Protein AF-A0A6G1GKT7-F1 (afdb_monomer_lite)

pLDDT: mean 74.46, std 26.62, range [25.12, 98.88]

Secondary structure (DSSP, 8-state):
-HHHHHHHHHHHHHHHHHHHHHHHHHHHHHHTTS-B----GGGSPPP-TTTTSS-EEEE--TT-THHHHHHHHHHHTT--EE-PPPP---HHHHHHHS-SSS----HHHHHHHHHHHHHHHHHHHSS-SEEEEEETTEEEBTTIIIIIHHHHHHHHHHHHSS-PPPP------PPP----S----PPP-----------------PPPS----TTS-TTS-TTS-SEEEEE-SB----GGGGSTTSPPPEEEEE-TTSPPGGGS-HHHHHHHHHTTPPTTEEEEEE-SS-B--SEEEEEHHHHHHHHHHSSSPPTT--S-HHHHHHHHHHTS---EEEEES-SEEE---SS-HHHHHH-TTS----SSGGGHHHHHHHHHHHHHHHHHTS-------TTHHHHHHHHHHTTSS-----S---SS-TTS-------TT-SSBS--GGG----HHHHHHHHHHHHTT-----TTSS--S----

Radius of gyration: 27.42 Å; chains: 1; bounding box: 96×86×68 Å

Organism: NCBI:txid1176131

Foldseek 3Di:
DPPVVVVVVVVVVVVVVVVVVVVVVVVVQLVVLAAADPDDLVNFAFDALQLLFLHEEELDAPPPPLQVLLVLLSLLLVHDYHYDYDDDDDPVQLVVQAAPAQAQADSLQSSSLSSVLRRLVVVLVDPTFKYKYAYSQKWFFLCSGRGVSRVLLVFLCVLQVDDDDPDPPPPPDDDDDDDDPDDDDDDDDDDDDDDDDDDDDDDDDDDDPDPPPVPARSSGDQVRAFKEAQEFPDQADALCCSDDDHHWRKYKYAAPQWDFLVQFDPVLSVRCVRSVHDTRMKMKTQGAQGADCNMMMGGNVNSVVCCVVNVHADHSYDHHNRRVVRCCSHPVVGRYMYMGPHRMFGWPPDDDPSDVVSPPPPPCPPPVPPPPVVVVVVVVVVVVVVVVVPDDDDDDPPVPVVVVVVVVVVVPPPDDDDPDPPPPPPPPDPPFRDGGRRNQISRGPLQDDPDPVSSVVSSVCSVVVHRDDNCPPPDDDDDDD

Structure (mmCIF, N/CA/C/O backbone):
data_AF-A0A6G1GKT7-F1
#
_entry.id   AF-A0A6G1GKT7-F1
#
loop_
_atom_site.group_PDB
_atom_site.id
_atom_site.type_symbol
_atom_site.label_atom_id
_atom_site.label_alt_id
_atom_site.label_comp_id
_atom_site.label_asym_id
_atom_site.label_entity_id
_atom_site.label_seq_id
_atom_site.pdbx_PDB_ins_code
_atom_site.Cartn_x
_atom_site.Cartn_y
_atom_site.Cartn_z
_atom_site.occupancy
_atom_site.B_iso_or_equiv
_atom_site.auth_seq_id
_atom_site.auth_comp_id
_atom_site.auth_asym_id
_atom_site.auth_atom_id
_atom_site.pdbx_PDB_model_num
ATOM 1 N N . MET A 1 1 ? 71.094 -8.579 9.656 1.00 54.97 1 MET A N 1
ATOM 2 C CA . MET A 1 1 ? 69.883 -7.964 9.056 1.00 54.97 1 MET A CA 1
ATOM 3 C C . MET A 1 1 ? 68.829 -8.960 8.533 1.00 54.97 1 MET A C 1
ATOM 5 O O . MET A 1 1 ? 67.668 -8.586 8.478 1.00 54.97 1 MET A O 1
ATOM 9 N N . GLY A 1 2 ? 69.150 -10.223 8.199 1.00 62.28 2 GLY A N 1
ATOM 10 C CA . GLY A 1 2 ? 68.200 -11.122 7.505 1.00 62.28 2 GLY A CA 1
ATOM 11 C C . GLY A 1 2 ? 67.125 -11.842 8.343 1.00 62.28 2 GLY A C 1
ATOM 12 O O . GLY A 1 2 ? 66.080 -12.199 7.807 1.00 62.28 2 GLY A O 1
ATOM 13 N N . GLN A 1 3 ? 67.332 -12.063 9.646 1.00 63.59 3 GLN A N 1
ATOM 14 C CA . GLN A 1 3 ? 66.426 -12.914 10.440 1.00 63.59 3 GLN A CA 1
ATOM 15 C C . GLN A 1 3 ? 65.218 -12.152 11.013 1.00 63.59 3 GLN A C 1
ATOM 17 O O . GLN A 1 3 ? 64.102 -12.669 11.011 1.00 63.59 3 GLN A O 1
ATOM 22 N N . HIS A 1 4 ? 65.414 -10.896 11.429 1.00 68.06 4 HIS A N 1
ATOM 23 C CA . HIS A 1 4 ? 64.324 -10.022 11.881 1.00 68.06 4 HIS A CA 1
ATOM 24 C C . HIS A 1 4 ? 63.380 -9.640 10.734 1.00 68.06 4 HIS A C 1
ATOM 26 O O . HIS A 1 4 ? 62.168 -9.619 10.922 1.00 68.06 4 HIS A O 1
ATOM 32 N N . HIS A 1 5 ? 63.917 -9.433 9.527 1.00 72.56 5 HIS A N 1
ATOM 33 C CA . HIS A 1 5 ? 63.117 -9.080 8.354 1.00 72.56 5 HIS A CA 1
ATOM 34 C C . HIS A 1 5 ? 62.225 -10.245 7.884 1.00 72.56 5 HIS A C 1
ATOM 36 O O . HIS A 1 5 ? 61.048 -10.051 7.594 1.00 72.56 5 HIS A O 1
ATOM 42 N N . ARG A 1 6 ? 62.740 -11.486 7.918 1.00 73.69 6 ARG A N 1
ATOM 43 C CA . ARG A 1 6 ? 61.952 -12.698 7.618 1.00 73.69 6 ARG A CA 1
ATOM 44 C C . ARG A 1 6 ? 60.833 -12.952 8.633 1.00 73.69 6 ARG A C 1
ATOM 46 O O . ARG A 1 6 ? 59.744 -13.356 8.241 1.00 73.69 6 ARG A O 1
ATOM 53 N N . ARG A 1 7 ? 61.078 -12.693 9.923 1.00 75.75 7 ARG A N 1
ATOM 54 C CA . ARG A 1 7 ? 60.050 -12.795 10.975 1.00 75.75 7 ARG A CA 1
ATOM 55 C C . ARG A 1 7 ? 58.953 -11.740 10.812 1.00 75.75 7 ARG A C 1
ATOM 57 O O . ARG A 1 7 ? 57.783 -12.082 10.938 1.00 75.75 7 ARG A O 1
ATOM 64 N N . GLY A 1 8 ? 59.320 -10.502 10.475 1.00 79.50 8 GLY A N 1
ATOM 65 C CA . GLY A 1 8 ? 58.354 -9.439 10.178 1.00 79.50 8 GLY A CA 1
ATOM 66 C C . GLY A 1 8 ? 57.463 -9.766 8.975 1.00 79.50 8 GLY A C 1
ATOM 67 O O . GLY A 1 8 ? 56.248 -9.622 9.061 1.00 79.50 8 GLY A O 1
ATOM 68 N N . LEU A 1 9 ? 58.047 -10.291 7.892 1.00 82.00 9 LEU A N 1
ATOM 69 C CA . LEU A 1 9 ? 57.300 -10.678 6.691 1.00 82.00 9 LEU A CA 1
ATOM 70 C C . LEU A 1 9 ? 56.317 -11.833 6.952 1.00 82.00 9 LEU A C 1
ATOM 72 O O . LEU A 1 9 ? 55.184 -11.784 6.487 1.00 82.00 9 LEU A O 1
ATOM 76 N N . LEU A 1 10 ? 56.718 -12.851 7.721 1.00 84.00 10 LEU A N 1
ATOM 77 C CA . LEU A 1 10 ? 55.838 -13.975 8.069 1.00 84.00 10 LEU A CA 1
ATOM 78 C C . LEU A 1 10 ? 54.653 -13.543 8.943 1.00 84.00 10 LEU A C 1
ATOM 80 O O . LEU A 1 10 ? 53.533 -13.987 8.705 1.00 84.00 10 LEU A O 1
ATOM 84 N N . LEU A 1 11 ? 54.881 -12.656 9.917 1.00 85.06 11 LEU A N 1
ATOM 85 C CA . LEU A 1 11 ? 53.806 -12.101 10.745 1.00 85.06 11 LEU A CA 1
ATOM 86 C C . LEU A 1 11 ? 52.839 -11.247 9.919 1.00 85.06 11 LEU A C 1
ATOM 88 O O . LEU A 1 11 ? 51.629 -11.360 10.092 1.00 85.06 11 LEU A O 1
ATOM 92 N N . PHE A 1 12 ? 53.358 -10.447 8.983 1.00 88.62 12 PHE A N 1
ATOM 93 C CA . PHE A 1 12 ? 52.531 -9.657 8.073 1.00 88.62 12 PHE A CA 1
ATOM 94 C C . PHE A 1 12 ? 51.674 -10.542 7.157 1.00 88.62 12 PHE A C 1
ATOM 96 O O . PHE A 1 12 ? 50.475 -10.312 7.036 1.00 88.62 12 PHE A O 1
ATOM 103 N N . LEU A 1 13 ? 52.255 -11.587 6.557 1.00 89.94 13 LEU A N 1
ATOM 104 C CA . LEU A 1 13 ? 51.516 -12.527 5.708 1.00 89.94 13 LEU A CA 1
ATOM 105 C C . LEU A 1 13 ? 50.453 -13.303 6.494 1.00 89.94 13 LEU A C 1
ATOM 107 O O . LEU A 1 13 ? 49.353 -13.500 5.988 1.00 89.94 13 LEU A O 1
ATOM 111 N N . PHE A 1 14 ? 50.746 -13.704 7.735 1.00 90.50 14 PHE A N 1
ATOM 112 C CA . PHE A 1 14 ? 49.771 -14.371 8.599 1.00 90.50 14 PHE A CA 1
ATOM 113 C C . PHE A 1 14 ? 48.616 -13.439 8.987 1.00 90.50 14 PHE A C 1
ATOM 115 O O . PHE A 1 14 ? 47.456 -13.847 8.927 1.00 90.50 14 PHE A O 1
ATOM 122 N N . ALA A 1 15 ? 48.911 -12.182 9.331 1.00 87.31 15 ALA A N 1
ATOM 123 C CA . ALA A 1 15 ? 47.889 -11.176 9.608 1.00 87.31 15 ALA A CA 1
ATOM 124 C C . ALA A 1 15 ? 47.034 -10.894 8.363 1.00 87.31 15 ALA A C 1
ATOM 126 O O . ALA A 1 15 ? 45.812 -10.932 8.448 1.00 87.31 15 ALA A O 1
ATOM 127 N N . ALA A 1 16 ? 47.651 -10.710 7.192 1.00 88.75 16 ALA A N 1
ATOM 128 C CA . ALA A 1 16 ? 46.940 -10.496 5.933 1.00 88.75 16 ALA A CA 1
ATOM 129 C C . ALA A 1 16 ? 46.053 -11.694 5.552 1.00 88.75 16 ALA A C 1
ATOM 131 O O . ALA A 1 16 ? 44.901 -11.501 5.172 1.00 88.75 16 ALA A O 1
ATOM 132 N N . ALA A 1 17 ? 46.549 -12.927 5.709 1.00 89.19 17 ALA A N 1
ATOM 133 C CA . ALA A 1 17 ? 45.775 -14.144 5.468 1.00 89.19 17 ALA A CA 1
ATOM 134 C C . ALA A 1 17 ? 44.623 -14.310 6.471 1.00 89.19 17 ALA A C 1
ATOM 136 O O . ALA A 1 17 ? 43.531 -14.709 6.078 1.00 89.19 17 ALA A O 1
ATOM 137 N N . SER A 1 18 ? 44.837 -13.959 7.742 1.00 85.25 18 SER A N 1
ATOM 138 C CA . SER A 1 18 ? 43.800 -14.002 8.782 1.00 85.25 18 SER A CA 1
ATOM 139 C C . SER A 1 18 ? 42.713 -12.959 8.535 1.00 85.25 18 SER A C 1
ATOM 141 O O . SER A 1 18 ? 41.533 -13.283 8.625 1.00 85.25 18 SER A O 1
ATOM 143 N N . THR A 1 19 ? 43.084 -11.736 8.148 1.00 84.75 19 THR A N 1
ATOM 144 C CA . THR A 1 19 ? 42.132 -10.688 7.759 1.00 84.75 19 THR A CA 1
ATOM 145 C C . THR A 1 19 ? 41.383 -11.073 6.489 1.00 84.75 19 THR A C 1
ATOM 147 O O . THR A 1 19 ? 40.168 -10.925 6.440 1.00 84.75 19 THR A O 1
ATOM 150 N N . PHE A 1 20 ? 42.064 -11.623 5.478 1.00 83.75 20 PHE A N 1
ATOM 151 C CA . PHE A 1 20 ? 41.419 -12.107 4.256 1.00 83.75 20 PHE A CA 1
ATOM 152 C C . PHE A 1 20 ? 40.436 -13.242 4.554 1.00 83.75 20 PHE A C 1
ATOM 154 O O . PHE A 1 20 ? 39.304 -13.202 4.085 1.00 83.75 20 PHE A O 1
ATOM 161 N N . LEU A 1 21 ? 40.826 -14.215 5.382 1.00 77.62 21 LEU A N 1
ATOM 162 C CA . LEU A 1 21 ? 39.958 -15.311 5.801 1.00 77.62 21 LEU A CA 1
ATOM 163 C C . LEU A 1 21 ? 38.773 -14.802 6.632 1.00 77.62 21 LEU A C 1
ATOM 165 O O . LEU A 1 21 ? 37.652 -15.238 6.403 1.00 77.62 21 LEU A O 1
ATOM 169 N N . TRP A 1 22 ? 38.986 -13.850 7.543 1.00 76.62 22 TRP A N 1
ATOM 170 C CA . TRP A 1 22 ? 37.916 -13.230 8.327 1.00 76.62 22 TRP A CA 1
ATOM 171 C C . TRP A 1 22 ? 36.936 -12.457 7.439 1.00 76.62 22 TRP A C 1
ATOM 173 O O . TRP A 1 22 ? 35.735 -12.689 7.528 1.00 76.62 22 TRP A O 1
ATOM 183 N N . VAL A 1 23 ? 37.425 -11.624 6.512 1.00 71.94 23 VAL A N 1
ATOM 184 C CA . VAL A 1 23 ? 36.590 -10.911 5.527 1.00 71.94 23 VAL A CA 1
ATOM 185 C C . VAL A 1 23 ? 35.846 -11.895 4.626 1.00 71.94 23 VAL A C 1
ATOM 187 O O . VAL A 1 23 ? 34.663 -11.704 4.359 1.00 71.94 23 VAL A O 1
ATOM 190 N N . HIS A 1 24 ? 36.501 -12.964 4.172 1.00 68.81 24 HIS A N 1
ATOM 191 C CA . HIS A 1 24 ? 35.891 -13.951 3.288 1.00 68.81 24 HIS A CA 1
ATOM 192 C C . HIS A 1 24 ? 34.816 -14.776 4.010 1.00 68.81 24 HIS A C 1
ATOM 194 O O . HIS A 1 24 ? 33.714 -14.912 3.488 1.00 68.81 24 HIS A O 1
ATOM 200 N N . LEU A 1 25 ? 35.076 -15.242 5.237 1.00 64.50 25 LEU A N 1
ATOM 201 C CA . LEU A 1 25 ? 34.099 -15.956 6.068 1.00 64.50 25 LEU A CA 1
ATOM 202 C C . LEU A 1 25 ? 32.948 -15.047 6.529 1.00 64.50 25 LEU A C 1
ATOM 204 O O . LEU A 1 25 ? 31.803 -15.495 6.596 1.00 64.50 25 LEU A O 1
ATOM 208 N N . HIS A 1 26 ? 33.217 -13.771 6.816 1.00 60.78 26 HIS A N 1
ATOM 209 C CA . HIS A 1 26 ? 32.181 -12.795 7.159 1.00 60.78 26 HIS A CA 1
ATOM 210 C C . HIS A 1 26 ? 31.294 -12.473 5.944 1.00 60.78 26 HIS A C 1
ATOM 212 O O . HIS A 1 26 ? 30.072 -12.508 6.055 1.00 60.78 26 HIS A O 1
ATOM 218 N N . ASN A 1 27 ? 31.884 -12.269 4.760 1.00 56.03 27 ASN A N 1
ATOM 219 C CA . ASN A 1 27 ? 31.138 -12.045 3.517 1.00 56.03 27 ASN A CA 1
ATOM 220 C C . ASN A 1 27 ? 30.371 -13.287 3.033 1.00 56.03 27 ASN A C 1
ATOM 222 O O . ASN A 1 27 ? 29.295 -13.135 2.456 1.00 56.03 27 ASN A O 1
ATOM 226 N N . HIS A 1 28 ? 30.877 -14.503 3.270 1.00 54.28 28 HIS A N 1
ATOM 227 C CA . HIS A 1 28 ? 30.141 -15.737 2.970 1.00 54.28 28 HIS A CA 1
ATOM 228 C C . HIS A 1 28 ? 28.927 -15.921 3.889 1.00 54.28 28 HIS A C 1
ATOM 230 O O . HIS A 1 28 ? 27.833 -16.164 3.388 1.00 54.28 28 HIS A O 1
ATOM 236 N N . ASN A 1 29 ? 29.069 -15.676 5.198 1.00 53.41 29 ASN A N 1
ATOM 237 C CA . ASN A 1 29 ? 27.934 -15.710 6.129 1.00 53.41 29 ASN A CA 1
ATOM 238 C C . ASN A 1 29 ? 26.830 -14.694 5.777 1.00 53.41 29 ASN A C 1
ATOM 240 O O . ASN A 1 29 ? 25.666 -14.939 6.076 1.00 53.41 29 ASN A O 1
ATOM 244 N N . LEU A 1 30 ? 27.159 -13.564 5.139 1.00 51.59 30 LEU A N 1
ATOM 245 C CA . LEU A 1 30 ? 26.160 -12.568 4.724 1.00 51.59 30 LEU A CA 1
ATOM 246 C C . LEU A 1 30 ? 25.305 -13.029 3.532 1.00 51.59 30 LEU A C 1
ATOM 248 O O . LEU A 1 30 ? 24.129 -12.677 3.464 1.00 51.59 30 LEU A O 1
ATOM 252 N N . ARG A 1 31 ? 25.865 -13.819 2.603 1.00 52.47 31 ARG A N 1
ATOM 253 C CA . ARG A 1 31 ? 25.128 -14.314 1.425 1.00 52.47 31 ARG A CA 1
ATOM 254 C C . ARG A 1 31 ? 24.181 -15.468 1.750 1.00 52.47 31 ARG A C 1
ATOM 256 O O . ARG A 1 31 ? 23.145 -15.570 1.106 1.00 52.47 31 ARG A O 1
ATOM 263 N N . ASP A 1 32 ? 24.493 -16.272 2.763 1.00 59.47 32 ASP A N 1
ATOM 264 C CA . ASP A 1 32 ? 23.669 -17.429 3.146 1.00 59.47 32 ASP A CA 1
ATOM 265 C C . ASP A 1 32 ? 22.430 -17.049 3.983 1.00 59.47 32 ASP A C 1
ATOM 267 O O . ASP A 1 32 ? 21.524 -17.859 4.169 1.00 59.47 32 ASP A O 1
ATOM 271 N N . VAL A 1 33 ? 22.375 -15.813 4.491 1.00 71.06 33 VAL A N 1
ATOM 272 C CA . VAL A 1 33 ? 21.307 -15.328 5.383 1.00 71.06 33 VAL A CA 1
ATOM 273 C C . VAL A 1 33 ? 20.124 -14.721 4.618 1.00 71.06 33 VAL A C 1
ATOM 275 O O . VAL A 1 33 ? 18.996 -14.759 5.109 1.00 71.06 33 VAL A O 1
ATOM 278 N N . ILE A 1 34 ? 20.364 -14.173 3.423 1.00 78.06 34 ILE A N 1
ATOM 279 C CA . ILE A 1 34 ? 19.330 -13.526 2.609 1.00 78.06 34 ILE A CA 1
ATOM 280 C C . ILE A 1 34 ? 18.797 -14.520 1.583 1.00 78.06 34 ILE A C 1
ATOM 282 O O . ILE A 1 34 ? 19.534 -15.009 0.729 1.00 78.06 34 ILE A O 1
ATOM 286 N N . HIS A 1 35 ? 17.495 -14.786 1.628 1.00 82.88 35 HIS A N 1
ATOM 287 C CA . HIS A 1 35 ? 16.862 -15.689 0.676 1.00 82.88 35 HIS A CA 1
ATOM 288 C C . HIS A 1 35 ? 16.552 -14.975 -0.648 1.00 82.88 35 HIS A C 1
ATOM 290 O O . HIS A 1 35 ? 15.528 -14.302 -0.784 1.00 82.88 35 HIS A O 1
ATOM 296 N N . PHE A 1 36 ? 17.425 -15.147 -1.641 1.00 83.62 36 PHE A N 1
ATOM 297 C CA . PHE A 1 36 ? 17.198 -14.666 -3.003 1.00 83.62 36 PHE A CA 1
ATOM 298 C C . PHE A 1 36 ? 16.329 -15.645 -3.792 1.00 83.62 36 PHE A C 1
ATOM 300 O O . PHE A 1 36 ? 16.693 -16.802 -4.001 1.00 83.62 36 PHE A O 1
ATOM 307 N N . VAL A 1 37 ? 15.189 -15.163 -4.276 1.00 84.25 37 VAL A N 1
ATOM 308 C CA . VAL A 1 37 ? 14.362 -15.898 -5.228 1.00 84.25 37 VAL A CA 1
ATOM 309 C C . VAL A 1 37 ? 14.938 -15.664 -6.619 1.00 84.25 37 VAL A C 1
ATOM 311 O O . VAL A 1 37 ? 15.094 -14.522 -7.050 1.00 84.25 37 VAL A O 1
ATOM 314 N N . LYS A 1 38 ? 15.250 -16.747 -7.336 1.00 81.25 38 LYS A N 1
ATOM 315 C CA . LYS A 1 38 ? 15.605 -16.668 -8.754 1.00 81.25 38 LYS A CA 1
ATOM 316 C C . LYS A 1 38 ? 14.332 -16.390 -9.551 1.00 81.25 38 LYS A C 1
ATOM 318 O O . LYS A 1 38 ? 13.615 -17.320 -9.906 1.00 81.25 38 LYS A O 1
ATOM 323 N N . LEU A 1 39 ? 14.047 -15.112 -9.751 1.00 82.00 39 LEU A N 1
ATOM 324 C CA . LEU A 1 39 ? 12.860 -14.619 -10.431 1.00 82.00 39 LEU A CA 1
ATOM 325 C C . LEU A 1 39 ? 13.241 -13.399 -11.262 1.00 82.00 39 LEU A C 1
ATOM 327 O O . LEU A 1 39 ? 13.957 -12.530 -10.767 1.00 82.00 39 LEU A O 1
ATOM 331 N N . SER A 1 40 ? 12.756 -13.344 -12.494 1.00 79.38 40 SER A N 1
ATOM 332 C CA . SER A 1 40 ? 12.940 -12.222 -13.407 1.00 79.38 40 SER A CA 1
ATOM 333 C C . SER A 1 40 ? 11.582 -11.666 -13.859 1.00 79.38 40 SER A C 1
ATOM 335 O O . SER A 1 40 ? 10.592 -12.403 -13.842 1.00 79.38 40 SER A O 1
ATOM 337 N N . PRO A 1 41 ? 11.477 -10.386 -14.265 1.00 79.44 41 PRO A N 1
ATOM 338 C CA . PRO A 1 41 ? 10.234 -9.832 -14.806 1.00 79.44 41 PRO A CA 1
ATOM 339 C C . PRO A 1 41 ? 9.683 -10.599 -16.015 1.00 79.44 41 PRO A C 1
ATOM 341 O O . PRO A 1 41 ? 8.474 -10.612 -16.219 1.00 79.44 41 PRO A O 1
ATOM 344 N N . GLU A 1 42 ? 10.536 -11.265 -16.797 1.00 83.00 42 GLU A N 1
ATOM 345 C CA . GLU A 1 42 ? 10.107 -12.088 -17.934 1.00 83.00 42 GLU A CA 1
ATOM 346 C C . GLU A 1 42 ? 9.473 -13.423 -17.500 1.00 83.00 42 GLU A C 1
ATOM 348 O O . GLU A 1 42 ? 8.779 -14.060 -18.290 1.00 83.00 42 GLU A O 1
ATOM 353 N N . ASP A 1 43 ? 9.674 -13.837 -16.243 1.00 82.50 43 ASP A N 1
ATOM 354 C CA . ASP A 1 43 ? 9.152 -15.093 -15.689 1.00 82.50 43 ASP A CA 1
ATOM 355 C C . ASP A 1 43 ? 7.719 -14.957 -15.139 1.00 82.50 43 ASP A C 1
ATOM 357 O O . ASP A 1 43 ? 7.147 -15.928 -14.630 1.00 82.50 43 ASP A O 1
ATOM 361 N N . VAL A 1 44 ? 7.132 -13.756 -15.180 1.00 88.06 44 VAL A N 1
ATOM 362 C CA . VAL A 1 44 ? 5.824 -13.466 -14.585 1.00 88.06 44 VAL A CA 1
ATOM 363 C C . VAL A 1 44 ? 4.826 -12.931 -15.609 1.00 88.06 44 VAL A C 1
ATOM 365 O O . VAL A 1 44 ? 5.155 -12.150 -16.494 1.00 88.06 44 VAL A O 1
ATOM 368 N N . ALA A 1 45 ? 3.567 -13.354 -15.477 1.00 90.56 45 ALA A N 1
ATOM 369 C CA . ALA A 1 45 ? 2.476 -12.869 -16.315 1.00 90.56 45 ALA A CA 1
ATOM 370 C C . ALA A 1 45 ? 1.814 -11.622 -15.695 1.00 90.56 45 ALA A C 1
ATOM 372 O O . ALA A 1 45 ? 1.664 -11.575 -14.467 1.00 90.56 45 ALA A O 1
ATOM 373 N N . PRO A 1 46 ? 1.344 -10.659 -16.514 1.00 93.94 46 PRO A N 1
ATOM 374 C CA . PRO A 1 46 ? 0.592 -9.508 -16.026 1.00 93.94 46 PRO A CA 1
ATOM 375 C C . PRO A 1 46 ? -0.651 -9.904 -15.221 1.00 93.94 46 PRO A C 1
ATOM 377 O O . PRO A 1 46 ? -1.335 -10.882 -15.531 1.00 93.94 46 PRO A O 1
ATOM 380 N N . VAL A 1 47 ? -0.979 -9.111 -14.202 1.00 95.94 47 VAL A N 1
ATOM 381 C CA . VAL A 1 47 ? -2.150 -9.326 -13.340 1.00 95.94 47 VAL A CA 1
ATOM 382 C C . VAL A 1 47 ? -3.390 -8.570 -13.849 1.00 95.94 47 VAL A C 1
ATOM 384 O O . VAL A 1 47 ? -3.299 -7.640 -14.653 1.00 95.94 47 VAL A O 1
ATOM 387 N N . ASN A 1 48 ? -4.580 -8.978 -13.399 1.00 96.75 48 ASN A N 1
ATOM 388 C CA . ASN A 1 48 ? -5.860 -8.329 -13.713 1.00 96.75 48 ASN A CA 1
ATOM 389 C C . ASN A 1 48 ? -5.957 -6.876 -13.174 1.00 96.75 48 ASN A C 1
ATOM 391 O O . ASN A 1 48 ? -5.040 -6.373 -12.523 1.00 96.75 48 ASN A O 1
ATOM 395 N N . SER A 1 49 ? -7.072 -6.194 -13.456 1.00 98.06 49 SER A N 1
ATOM 396 C CA . SER A 1 49 ? -7.343 -4.802 -13.041 1.00 98.06 49 SER A CA 1
ATOM 397 C C . SER A 1 49 ? -7.487 -4.611 -11.526 1.00 98.06 49 SER A C 1
ATOM 399 O O . SER A 1 49 ? -7.439 -3.483 -11.043 1.00 98.06 49 SER A O 1
ATOM 401 N N . THR A 1 50 ? -7.637 -5.698 -10.764 1.00 98.38 50 THR A N 1
ATOM 402 C CA . THR A 1 50 ? -7.751 -5.693 -9.297 1.00 98.38 50 THR A CA 1
ATOM 403 C C . THR A 1 50 ? -6.484 -6.190 -8.600 1.00 98.38 50 THR A C 1
ATOM 405 O O . THR A 1 50 ? -6.514 -6.509 -7.411 1.00 98.38 50 THR A O 1
ATOM 408 N N . LEU A 1 51 ? -5.362 -6.292 -9.326 1.00 98.38 51 LEU A N 1
ATOM 409 C CA . LEU A 1 51 ? -4.056 -6.707 -8.795 1.00 98.38 51 LEU A CA 1
ATOM 410 C C . LEU A 1 51 ? -4.086 -8.070 -8.075 1.00 98.38 51 LEU A C 1
ATOM 412 O O . LEU A 1 51 ? -3.333 -8.320 -7.136 1.00 98.38 51 LEU A O 1
ATOM 416 N N . GLY A 1 52 ? -4.982 -8.960 -8.504 1.00 97.31 52 GLY A N 1
ATOM 417 C CA . GLY A 1 52 ? -5.161 -10.296 -7.938 1.00 97.31 52 GLY A CA 1
ATOM 418 C C . GLY A 1 52 ? -5.966 -10.335 -6.635 1.00 97.31 52 GLY A C 1
ATOM 419 O O . GLY A 1 52 ? -6.110 -11.404 -6.036 1.00 97.31 52 GLY A O 1
ATOM 420 N N . PHE A 1 53 ? -6.506 -9.198 -6.189 1.00 98.56 53 PHE A N 1
ATOM 421 C CA . PHE A 1 53 ? -7.506 -9.133 -5.125 1.00 98.56 53 PHE A CA 1
ATOM 422 C C . PHE A 1 53 ? -8.920 -9.301 -5.690 1.00 98.56 53 PHE A C 1
ATOM 424 O O . PHE A 1 53 ? -9.144 -9.159 -6.892 1.00 98.56 53 PHE A O 1
ATOM 431 N N . GLY A 1 54 ? -9.895 -9.580 -4.823 1.00 98.06 54 GLY A N 1
ATOM 432 C CA . GLY A 1 54 ? -11.303 -9.567 -5.222 1.00 98.06 54 GLY A CA 1
ATOM 433 C C . GLY A 1 54 ? -11.785 -8.179 -5.662 1.00 98.06 54 GLY A C 1
ATOM 434 O O . GLY A 1 54 ? -12.636 -8.084 -6.537 1.00 98.06 54 GLY A O 1
ATOM 435 N N . GLY A 1 55 ? -11.227 -7.109 -5.088 1.00 98.56 55 GLY A N 1
ATOM 436 C CA . GLY A 1 55 ? -11.500 -5.724 -5.476 1.00 98.56 55 GLY A CA 1
ATOM 437 C C . GLY A 1 55 ? -10.555 -4.734 -4.793 1.00 98.56 55 GLY A C 1
ATOM 438 O O . GLY A 1 55 ? -9.908 -5.079 -3.799 1.00 98.56 55 GLY A O 1
ATOM 439 N N . ILE A 1 56 ? -10.480 -3.513 -5.323 1.00 98.88 56 ILE A N 1
ATOM 440 C CA . ILE A 1 56 ? -9.709 -2.400 -4.752 1.00 98.88 56 ILE A CA 1
ATOM 441 C C . ILE A 1 56 ? -10.695 -1.346 -4.242 1.00 98.88 56 ILE A C 1
ATOM 443 O O . ILE A 1 56 ? -11.572 -0.917 -4.989 1.00 98.88 56 ILE A O 1
ATOM 447 N N . PHE A 1 57 ? -10.556 -0.930 -2.984 1.00 98.81 57 PHE A N 1
ATOM 448 C CA . PHE A 1 57 ? -11.435 0.032 -2.320 1.00 98.81 57 PHE A CA 1
ATOM 449 C C . PHE A 1 57 ? -10.617 1.216 -1.804 1.00 98.81 57 PHE A C 1
ATOM 451 O O . PHE A 1 57 ? -9.755 1.052 -0.941 1.00 98.81 57 PHE A O 1
ATOM 458 N N . ALA A 1 58 ? -10.894 2.414 -2.310 1.00 98.56 58 ALA A N 1
ATOM 459 C CA . ALA A 1 58 ? -10.221 3.626 -1.869 1.00 98.56 58 ALA A CA 1
ATOM 460 C C . ALA A 1 58 ? -10.957 4.304 -0.708 1.00 98.56 58 ALA A C 1
ATOM 462 O O . ALA A 1 58 ? -12.178 4.478 -0.732 1.00 98.56 58 ALA A O 1
ATOM 463 N N . VAL A 1 59 ? -10.197 4.751 0.285 1.00 98.12 59 VAL A N 1
ATOM 464 C CA . VAL A 1 59 ? -10.670 5.621 1.359 1.00 98.12 59 VAL A CA 1
ATOM 465 C C . VAL A 1 59 ? -10.548 7.060 0.884 1.00 98.12 59 VAL A C 1
ATOM 467 O O . VAL A 1 59 ? -9.460 7.620 0.821 1.00 98.12 59 VAL A O 1
ATOM 470 N N . SER A 1 60 ? -11.681 7.657 0.524 1.00 95.62 60 SER A N 1
ATOM 471 C CA . SER A 1 60 ? -11.740 9.043 0.069 1.00 95.62 60 SER A CA 1
ATOM 472 C C . SER A 1 60 ? -13.053 9.684 0.489 1.00 95.62 60 SER A C 1
ATOM 474 O O . SER A 1 60 ? -14.118 9.114 0.233 1.00 95.62 60 SER A O 1
ATOM 476 N N . LYS A 1 61 ? -13.017 10.880 1.083 1.00 91.44 61 LYS A N 1
ATOM 477 C CA . LYS A 1 61 ? -14.236 11.623 1.445 1.00 91.44 61 LYS A CA 1
ATOM 478 C C . LYS A 1 61 ? -14.996 12.114 0.211 1.00 91.44 61 LYS A C 1
ATOM 480 O O . LYS A 1 61 ? -14.409 12.332 -0.852 1.00 91.44 61 LYS A O 1
ATOM 485 N N . GLN A 1 62 ? -16.303 12.326 0.350 1.00 88.12 62 GLN A N 1
ATOM 486 C CA . GLN A 1 62 ? -17.107 12.915 -0.720 1.00 88.12 62 GLN A CA 1
ATOM 487 C C . GLN A 1 62 ? -16.574 14.312 -1.080 1.00 88.12 62 GLN A C 1
ATOM 489 O O . GLN A 1 62 ? -16.244 15.102 -0.201 1.00 88.12 62 GLN A O 1
ATOM 494 N N . GLY A 1 63 ? -16.441 14.596 -2.379 1.00 86.88 63 GLY A N 1
ATOM 495 C CA . GLY A 1 63 ? -15.921 15.880 -2.863 1.00 86.88 63 GLY A CA 1
ATOM 496 C C . GLY A 1 63 ? -14.412 16.097 -2.685 1.00 86.88 63 GLY A C 1
ATOM 497 O O . GLY A 1 63 ? -13.944 17.197 -2.962 1.00 86.88 63 GLY A O 1
ATOM 498 N N . SER A 1 64 ? -13.638 15.088 -2.254 1.00 89.81 64 SER A N 1
ATOM 499 C CA . SER A 1 64 ? -12.170 15.193 -2.210 1.00 89.81 64 SER A CA 1
ATOM 500 C C . SER A 1 64 ? -11.610 15.533 -3.602 1.00 89.81 64 SER A C 1
ATOM 502 O O . SER A 1 64 ? -11.914 14.816 -4.565 1.00 89.81 64 SER A O 1
ATOM 504 N N . PRO A 1 65 ? -10.759 16.573 -3.732 1.00 86.94 65 PRO A N 1
ATOM 505 C CA . PRO A 1 65 ? -10.128 16.924 -5.007 1.00 86.94 65 PRO A CA 1
ATOM 506 C C . PRO A 1 65 ? -9.144 15.844 -5.487 1.00 86.94 65 PRO A C 1
ATOM 508 O O . PRO A 1 65 ? -8.793 15.799 -6.663 1.00 86.94 65 PRO A O 1
ATOM 511 N N . ARG A 1 66 ? -8.724 14.934 -4.598 1.00 90.69 66 ARG A N 1
ATOM 512 C CA . ARG A 1 66 ? -7.778 13.851 -4.900 1.00 90.69 66 ARG A CA 1
ATOM 513 C C . ARG A 1 66 ? -8.421 12.705 -5.684 1.00 90.69 66 ARG A C 1
ATOM 515 O O . ARG A 1 66 ? -7.717 11.988 -6.394 1.00 90.69 66 ARG A O 1
ATOM 522 N N . ARG A 1 67 ? -9.752 12.547 -5.603 1.00 93.19 67 ARG A N 1
ATOM 523 C CA . ARG A 1 67 ? -10.502 11.466 -6.279 1.00 93.19 67 ARG A CA 1
ATOM 524 C C . ARG A 1 67 ? -10.283 11.454 -7.777 1.00 93.19 67 ARG A C 1
ATOM 526 O O . ARG A 1 67 ? -10.112 10.402 -8.376 1.00 93.19 67 ARG A O 1
ATOM 533 N N . GLU A 1 68 ? -10.311 12.630 -8.380 1.00 92.62 68 GLU A N 1
ATOM 534 C CA . GLU A 1 68 ? -10.191 12.764 -9.821 1.00 92.62 68 GLU A CA 1
ATOM 535 C C . GLU A 1 68 ? -8.836 12.272 -10.328 1.00 92.62 68 GLU A C 1
ATOM 537 O O . GLU A 1 68 ? -8.771 11.472 -11.258 1.00 92.62 68 GLU A O 1
ATOM 542 N N . ARG A 1 69 ? -7.757 12.687 -9.664 1.00 91.88 69 ARG A N 1
ATOM 543 C CA . ARG A 1 69 ? -6.401 12.261 -10.015 1.00 91.88 69 ARG A CA 1
ATOM 544 C C . ARG A 1 69 ? -6.168 10.783 -9.728 1.00 91.88 69 ARG A C 1
ATOM 546 O O . ARG A 1 69 ? -5.486 10.122 -10.507 1.00 91.88 69 ARG A O 1
ATOM 553 N N . LEU A 1 70 ? -6.777 10.252 -8.665 1.00 95.44 70 LEU A N 1
ATOM 554 C CA . LEU A 1 70 ? -6.784 8.816 -8.391 1.00 95.44 70 LEU A CA 1
ATOM 555 C C . LEU A 1 70 ? -7.442 8.038 -9.541 1.00 95.44 70 LEU A C 1
ATOM 557 O O . LEU A 1 70 ? -6.861 7.077 -10.039 1.00 95.44 70 LEU A O 1
ATOM 561 N N . MET A 1 71 ? -8.624 8.468 -9.994 1.00 96.38 71 MET A N 1
ATOM 562 C CA . MET A 1 71 ? -9.347 7.802 -11.083 1.00 96.38 71 MET A CA 1
ATOM 563 C C . MET A 1 71 ? -8.658 7.968 -12.439 1.00 96.38 71 MET A C 1
ATOM 565 O O . MET A 1 71 ? -8.681 7.042 -13.247 1.00 96.38 71 MET A O 1
ATOM 569 N N . PHE A 1 72 ? -8.007 9.108 -12.680 1.00 95.94 72 PHE A N 1
ATOM 570 C CA . PHE A 1 72 ? -7.159 9.301 -13.853 1.00 95.94 72 PHE A CA 1
ATOM 571 C C . PHE A 1 72 ? -6.017 8.279 -13.880 1.00 95.94 72 PHE A C 1
ATOM 573 O O . PHE A 1 72 ? -5.872 7.558 -14.865 1.00 95.94 72 PHE A O 1
ATOM 580 N N . ALA A 1 73 ? -5.259 8.146 -12.786 1.00 96.06 73 ALA A N 1
ATOM 581 C CA . ALA A 1 73 ? -4.179 7.165 -12.694 1.00 96.06 73 ALA A CA 1
ATOM 582 C C . ALA A 1 73 ? -4.682 5.721 -12.783 1.00 96.06 73 ALA A C 1
ATOM 584 O O . ALA A 1 73 ? -4.036 4.878 -13.410 1.00 96.06 73 ALA A O 1
ATOM 585 N N . ALA A 1 74 ? -5.854 5.436 -12.207 1.00 97.69 74 ALA A N 1
ATOM 586 C CA . ALA A 1 74 ? -6.505 4.140 -12.334 1.00 97.69 74 ALA A CA 1
ATOM 587 C C . ALA A 1 74 ? -6.812 3.819 -13.803 1.00 97.69 74 ALA A C 1
ATOM 589 O O . ALA A 1 74 ? -6.417 2.765 -14.288 1.00 97.69 74 ALA A O 1
ATOM 590 N N . ASN A 1 75 ? -7.420 4.748 -14.546 1.00 96.94 75 ASN A N 1
ATOM 591 C CA . ASN A 1 75 ? -7.711 4.553 -15.968 1.00 96.94 75 ASN A CA 1
ATOM 592 C C . ASN A 1 75 ? -6.429 4.432 -16.810 1.00 96.94 75 ASN A C 1
ATOM 594 O O . ASN A 1 75 ? -6.321 3.570 -17.680 1.00 96.94 75 ASN A O 1
ATOM 598 N N . LEU A 1 76 ? -5.425 5.254 -16.502 1.00 96.12 76 LEU A N 1
ATOM 599 C CA . LEU A 1 76 ? -4.130 5.240 -17.171 1.00 96.12 76 LEU A CA 1
ATOM 600 C C . LEU A 1 76 ? -3.412 3.887 -17.035 1.00 96.12 76 LEU A C 1
ATOM 602 O O . LEU A 1 76 ? -2.783 3.419 -17.982 1.00 96.12 76 LEU A O 1
ATOM 606 N N . THR A 1 77 ? -3.521 3.258 -15.864 1.00 96.56 77 THR A N 1
ATOM 607 C CA . THR A 1 77 ? -2.858 1.984 -15.536 1.00 96.56 77 THR A CA 1
ATOM 608 C C . THR A 1 77 ? -3.800 0.777 -15.574 1.00 96.56 77 THR A C 1
ATOM 610 O O . THR A 1 77 ? -3.420 -0.318 -15.156 1.00 96.56 77 THR A O 1
ATOM 613 N N . ASP A 1 78 ? -5.009 0.945 -16.124 1.00 96.69 78 ASP A N 1
ATOM 614 C CA . ASP A 1 78 ? -6.037 -0.094 -16.248 1.00 96.69 78 ASP A CA 1
ATOM 615 C C . ASP A 1 78 ? -6.385 -0.777 -14.898 1.00 96.69 78 ASP A C 1
ATOM 617 O O . ASP A 1 78 ? -6.551 -2.000 -14.825 1.00 96.69 78 ASP A O 1
ATOM 621 N N . LEU A 1 79 ? -6.476 0.007 -13.818 1.00 98.38 79 LEU A N 1
ATOM 622 C CA . LEU A 1 79 ? -6.937 -0.428 -12.499 1.00 98.38 79 LEU A CA 1
ATOM 623 C C . LEU A 1 79 ? -8.418 -0.126 -12.283 1.00 98.38 79 LEU A C 1
ATOM 625 O O . LEU A 1 79 ? -8.917 0.946 -12.622 1.00 98.38 79 LEU A O 1
ATOM 629 N N . GLU A 1 80 ? -9.106 -1.065 -11.642 1.00 98.50 80 GLU A N 1
ATOM 630 C CA . GLU A 1 80 ? -10.499 -0.909 -11.235 1.00 98.50 80 GLU A CA 1
ATOM 631 C C . GLU A 1 80 ? -10.564 -0.604 -9.737 1.00 98.50 80 GLU A C 1
ATOM 633 O O . GLU A 1 80 ? -10.400 -1.487 -8.892 1.00 98.50 80 GLU A O 1
ATOM 638 N N . ILE A 1 81 ? -10.788 0.672 -9.415 1.00 98.56 81 ILE A N 1
ATOM 639 C CA . ILE A 1 81 ? -10.847 1.179 -8.044 1.00 98.56 81 ILE A CA 1
ATOM 640 C C . ILE A 1 81 ? -12.281 1.586 -7.724 1.00 98.56 81 ILE A C 1
ATOM 642 O O . ILE A 1 81 ? -12.882 2.411 -8.410 1.00 98.56 81 ILE A O 1
ATOM 646 N N . GLN A 1 82 ? -12.818 1.028 -6.646 1.00 98.38 82 GLN A N 1
ATOM 647 C CA . GLN A 1 82 ? -14.112 1.403 -6.096 1.00 98.38 82 GLN A CA 1
ATOM 648 C C . GLN A 1 82 ? -13.897 2.445 -5.002 1.00 98.38 82 GLN A C 1
ATOM 650 O O . GLN A 1 82 ? -13.047 2.269 -4.132 1.00 98.38 82 GLN A O 1
ATOM 655 N N . ILE A 1 83 ? -14.681 3.520 -5.010 1.00 98.31 83 ILE A N 1
ATOM 656 C CA . ILE A 1 83 ? -14.658 4.533 -3.949 1.00 98.31 83 ILE A CA 1
ATOM 657 C C . ILE A 1 83 ? -15.997 4.467 -3.207 1.00 98.31 83 ILE A C 1
ATOM 659 O O . ILE A 1 83 ? -16.977 5.048 -3.681 1.00 98.31 83 ILE A O 1
ATOM 663 N N . PRO A 1 84 ? -16.086 3.748 -2.071 1.00 97.62 84 PRO A N 1
ATOM 664 C CA . PRO A 1 84 ? -17.296 3.723 -1.260 1.00 97.62 84 PRO A CA 1
ATOM 665 C C . PRO A 1 84 ? -17.731 5.130 -0.849 1.00 97.62 84 PRO A C 1
ATOM 667 O O . PRO A 1 84 ? -16.901 5.981 -0.515 1.00 97.62 84 PRO A O 1
ATOM 670 N N . SER A 1 85 ? -19.044 5.367 -0.829 1.00 96.12 85 SER A N 1
ATOM 671 C CA . SER A 1 85 ? -19.588 6.612 -0.291 1.00 96.12 85 SER A CA 1
ATOM 672 C C . SER A 1 85 ? -19.225 6.722 1.187 1.00 96.12 85 SER A C 1
ATOM 674 O O . SER A 1 85 ? -19.561 5.845 1.983 1.00 96.12 85 SER A O 1
ATOM 676 N N . GLN A 1 86 ? -18.532 7.798 1.549 1.00 95.25 86 GLN A N 1
ATOM 677 C CA . GLN A 1 86 ? -18.236 8.128 2.938 1.00 95.25 86 GLN A CA 1
ATOM 678 C C . GLN A 1 86 ? -19.382 8.983 3.485 1.00 95.25 86 GLN A C 1
ATOM 680 O O . GLN A 1 86 ? -19.742 9.963 2.826 1.00 95.25 86 GLN A O 1
ATOM 685 N N . PRO A 1 87 ? -19.981 8.628 4.633 1.00 93.25 87 PRO A N 1
ATOM 686 C CA . PRO A 1 87 ? -20.980 9.478 5.261 1.00 93.25 87 PRO A CA 1
ATOM 687 C C . PRO A 1 87 ? -20.328 10.750 5.815 1.00 93.25 87 PRO A C 1
ATOM 689 O O . PRO A 1 87 ? -19.116 10.812 6.038 1.00 93.25 87 PRO A O 1
ATOM 692 N N . GLU A 1 88 ? -21.149 11.767 6.064 1.00 92.62 88 GLU A N 1
ATOM 693 C CA . GLU A 1 88 ? -20.729 12.903 6.877 1.00 92.62 88 GLU A CA 1
ATOM 694 C C . GLU A 1 88 ? -20.737 12.479 8.346 1.00 92.62 88 GLU A C 1
ATOM 696 O O . GLU A 1 88 ? -21.791 12.306 8.955 1.00 92.62 88 GLU A O 1
ATOM 701 N N . TRP A 1 89 ? -19.548 12.261 8.900 1.00 94.69 89 TRP A N 1
ATOM 702 C CA . TRP A 1 89 ? -19.384 11.859 10.292 1.00 94.69 89 TRP A CA 1
ATOM 703 C C . TRP A 1 89 ? -19.653 13.033 11.234 1.00 94.69 89 TRP A C 1
ATOM 705 O O . TRP A 1 89 ? -19.043 14.099 11.118 1.00 94.69 89 TRP A O 1
ATOM 715 N N . SER A 1 90 ? -20.543 12.819 12.196 1.00 95.88 90 SER A N 1
ATOM 716 C CA . SER A 1 90 ? -20.866 13.794 13.232 1.00 95.88 90 SER A CA 1
ATOM 717 C C . SER A 1 90 ? -19.830 13.794 14.362 1.00 95.88 90 SER A C 1
ATOM 719 O O . SER A 1 90 ? -19.050 12.855 14.536 1.00 95.88 90 SER A O 1
ATOM 721 N N . ASP A 1 91 ? -19.861 14.826 15.210 1.00 95.38 91 ASP A N 1
ATOM 722 C CA . ASP A 1 91 ? -19.064 14.837 16.445 1.00 95.38 91 ASP A CA 1
ATOM 723 C C . ASP A 1 91 ? -19.459 13.708 17.410 1.00 95.38 91 ASP A C 1
ATOM 725 O O . ASP A 1 91 ? -18.643 13.300 18.238 1.00 95.38 91 ASP A O 1
ATOM 729 N N . LEU A 1 92 ? -20.688 13.190 17.309 1.00 95.94 92 LEU A N 1
ATOM 730 C CA . LEU A 1 92 ? -21.125 12.024 18.071 1.00 95.94 92 LEU A CA 1
ATOM 731 C C . LEU A 1 92 ? -20.446 10.748 17.560 1.00 95.94 92 LEU A C 1
ATOM 733 O O . LEU A 1 92 ? -19.983 9.958 18.374 1.00 95.94 92 LEU A O 1
ATOM 737 N N . ASP A 1 93 ? -20.315 10.567 16.245 1.00 96.75 93 ASP A N 1
ATOM 738 C CA . ASP A 1 93 ? -19.610 9.410 15.671 1.00 96.75 93 ASP A CA 1
ATOM 739 C C . ASP A 1 93 ? -18.136 9.393 16.097 1.00 96.75 93 ASP A C 1
ATOM 741 O O . ASP A 1 93 ? -17.602 8.355 16.489 1.00 96.75 93 ASP A O 1
ATOM 745 N N . VAL A 1 94 ? -17.494 10.567 16.108 1.00 96.38 94 VAL A N 1
ATOM 746 C CA . VAL A 1 94 ? -16.126 10.730 16.624 1.00 96.38 94 VAL A CA 1
ATOM 747 C C . VAL A 1 94 ? -16.053 10.371 18.110 1.00 96.38 94 VAL A C 1
ATOM 749 O O . VAL A 1 94 ? -15.127 9.678 18.522 1.00 96.38 94 VAL A O 1
ATOM 752 N N . GLN A 1 95 ? -17.020 10.806 18.923 1.00 95.00 95 GLN A N 1
ATOM 753 C CA . GLN A 1 95 ? -17.074 10.456 20.347 1.00 95.00 95 GLN A CA 1
ATOM 754 C C . GLN A 1 95 ? -17.312 8.959 20.580 1.00 95.00 95 GLN A C 1
ATOM 756 O O . GLN A 1 95 ? -16.706 8.400 21.485 1.00 95.00 95 GLN A O 1
ATOM 761 N N . ILE A 1 96 ? -18.144 8.305 19.762 1.00 95.31 96 ILE A N 1
ATOM 762 C CA . ILE A 1 96 ? -18.405 6.858 19.839 1.00 95.31 96 ILE A CA 1
ATOM 763 C C . ILE A 1 96 ? -17.157 6.048 19.470 1.00 95.31 96 ILE A C 1
ATOM 765 O O . ILE A 1 96 ? -16.919 4.991 20.056 1.00 95.31 96 ILE A O 1
ATOM 769 N N . LEU A 1 97 ? -16.363 6.526 18.506 1.00 96.31 97 LEU A N 1
ATOM 770 C CA . LEU A 1 97 ? -15.093 5.892 18.157 1.00 96.31 97 LEU A CA 1
ATOM 771 C C . LEU A 1 97 ? -14.098 5.965 19.321 1.00 96.31 97 LEU A C 1
ATOM 773 O O . LEU A 1 97 ? -13.361 5.009 19.549 1.00 96.31 97 LEU A O 1
ATOM 777 N N . LYS A 1 98 ? -14.036 7.105 20.013 1.00 95.88 98 LYS A N 1
ATOM 778 C CA . LYS A 1 98 ? -13.040 7.371 21.052 1.00 95.88 98 LYS A CA 1
ATOM 779 C C . LYS A 1 98 ? -13.197 6.470 22.271 1.00 95.88 98 LYS A C 1
ATOM 781 O O . LYS A 1 98 ? -14.305 6.152 22.697 1.00 95.88 98 LYS A O 1
ATOM 786 N N . ALA A 1 99 ? -12.062 6.120 22.868 1.00 94.38 99 ALA A N 1
ATOM 787 C CA . ALA A 1 99 ? -12.036 5.467 24.166 1.00 94.38 99 ALA A CA 1
ATOM 788 C C . ALA A 1 99 ? -12.677 6.377 25.219 1.00 94.38 99 ALA A C 1
ATOM 790 O O . ALA A 1 99 ? -12.494 7.600 25.190 1.00 94.38 99 ALA A O 1
ATOM 791 N N . SER A 1 100 ? -13.417 5.779 26.152 1.00 91.06 100 SER A N 1
ATOM 792 C CA . SER A 1 100 ? -14.081 6.545 27.208 1.00 91.06 100 SER A CA 1
ATOM 793 C C . SER A 1 100 ? -13.070 7.151 28.182 1.00 91.06 100 SER A C 1
ATOM 795 O O . SER A 1 100 ? -13.247 8.285 28.631 1.00 91.06 100 SER A O 1
ATOM 797 N N . GLU A 1 101 ? -11.964 6.446 28.428 1.00 89.62 101 GLU A N 1
ATOM 798 C CA . GLU A 1 101 ? -10.858 6.904 29.253 1.00 89.62 101 GLU A CA 1
ATOM 799 C C . GLU A 1 101 ? -9.524 6.820 28.493 1.00 89.62 101 GLU A C 1
ATOM 801 O O . GLU A 1 101 ? -9.188 5.843 27.820 1.00 89.62 101 GLU A O 1
ATOM 806 N N . GLY A 1 102 ? -8.714 7.876 28.611 1.00 89.88 102 GLY A N 1
ATOM 807 C CA . GLY A 1 102 ? -7.355 7.883 28.062 1.00 89.88 102 GLY A CA 1
ATOM 808 C C . GLY A 1 102 ? -7.265 7.910 26.533 1.00 89.88 102 GLY A C 1
ATOM 809 O O . GLY A 1 102 ? -6.226 7.524 26.002 1.00 89.88 102 GLY A O 1
ATOM 810 N N . SER A 1 103 ? -8.310 8.369 25.831 1.00 92.94 103 SER A N 1
ATOM 811 C CA . SER A 1 103 ? -8.283 8.580 24.376 1.00 92.94 103 SER A CA 1
ATOM 812 C C . SER A 1 103 ? -7.116 9.480 23.955 1.00 92.94 103 SER A C 1
ATOM 814 O O . SER A 1 103 ? -6.883 10.537 24.548 1.00 92.94 103 SER A O 1
ATOM 816 N N . LYS A 1 104 ? -6.393 9.073 22.906 1.00 90.62 104 LYS A N 1
ATOM 817 C CA . LYS A 1 104 ? -5.227 9.797 22.358 1.00 90.62 104 LYS A CA 1
ATOM 818 C C . LYS A 1 104 ? -5.431 10.262 20.920 1.00 90.62 104 LYS A C 1
ATOM 820 O O . LYS A 1 104 ? -4.572 10.953 20.370 1.00 90.62 104 LYS A O 1
ATOM 825 N N . ILE A 1 105 ? -6.540 9.870 20.300 1.00 91.88 105 ILE A N 1
ATOM 826 C CA . ILE A 1 105 ? -6.822 10.151 18.896 1.00 91.88 105 ILE A CA 1
ATOM 827 C C . ILE A 1 105 ? -7.325 11.590 18.689 1.00 91.88 105 ILE A C 1
ATOM 829 O O . ILE A 1 105 ? -8.169 12.108 19.433 1.00 91.88 105 ILE A O 1
ATOM 833 N N . SER A 1 106 ? -6.805 12.256 17.654 1.00 92.00 106 SER A N 1
ATOM 834 C CA . SER A 1 106 ? -7.299 13.568 17.206 1.00 92.00 106 SER A CA 1
ATOM 835 C C . SER A 1 106 ? -8.623 13.436 16.439 1.00 92.00 106 SER A C 1
ATOM 837 O O . SER A 1 106 ? -8.983 12.340 16.010 1.00 92.00 106 SER A O 1
ATOM 839 N N . LYS A 1 107 ? -9.350 14.542 16.214 1.00 92.56 107 LYS A N 1
ATOM 840 C CA . LYS A 1 107 ? -10.581 14.506 15.402 1.00 92.56 107 LYS A CA 1
ATOM 841 C C . LYS A 1 107 ? -10.281 14.064 13.968 1.00 92.56 107 LYS A C 1
ATOM 843 O O . LYS A 1 107 ? -10.937 13.155 13.473 1.00 92.56 107 LYS A O 1
ATOM 848 N N . GLY A 1 108 ? -9.265 14.642 13.324 1.00 90.50 108 GLY A N 1
ATOM 849 C CA . GLY A 1 108 ? -8.870 14.239 11.973 1.00 90.50 108 GLY A CA 1
ATOM 850 C C . GLY A 1 108 ? -8.466 12.760 11.890 1.00 90.50 108 GLY A C 1
ATOM 851 O O . GLY A 1 108 ? -8.915 12.048 10.995 1.00 90.50 108 GLY A O 1
ATOM 852 N N . SER A 1 109 ? -7.696 12.263 12.865 1.00 94.12 109 SER A N 1
ATOM 853 C CA . SER A 1 109 ? -7.305 10.846 12.937 1.00 94.12 109 SER A CA 1
ATOM 854 C C . SER A 1 109 ? -8.510 9.922 13.147 1.00 94.12 109 SER A C 1
ATOM 856 O O . SER A 1 109 ? -8.558 8.839 12.569 1.00 94.12 109 SER A O 1
ATOM 858 N N . ALA A 1 110 ? -9.501 10.351 13.936 1.00 96.06 110 ALA A N 1
ATOM 859 C CA . ALA A 1 110 ? -10.744 9.613 14.140 1.00 96.06 110 ALA A CA 1
ATOM 860 C C . ALA A 1 110 ? -11.582 9.534 12.856 1.00 96.06 110 ALA A C 1
ATOM 862 O O . ALA A 1 110 ? -12.092 8.470 12.518 1.00 96.06 110 ALA A O 1
ATOM 863 N N . LEU A 1 111 ? -11.674 10.627 12.095 1.00 95.94 111 LEU A N 1
ATOM 864 C CA . LEU A 1 111 ? -12.369 10.641 10.805 1.00 95.94 111 LEU A CA 1
ATOM 865 C C . LEU A 1 111 ? -11.684 9.743 9.769 1.00 95.94 111 LEU A C 1
ATOM 867 O O . LEU A 1 111 ? -12.367 9.011 9.054 1.00 95.94 111 LEU A O 1
ATOM 871 N N . ALA A 1 112 ? -10.348 9.746 9.717 1.00 95.25 112 ALA A N 1
ATOM 872 C CA . ALA A 1 112 ? -9.594 8.823 8.870 1.00 95.25 112 ALA A CA 1
ATOM 873 C C . ALA A 1 112 ? -9.879 7.361 9.256 1.00 95.25 112 ALA A C 1
ATOM 875 O O . ALA A 1 112 ? -10.193 6.540 8.393 1.00 95.25 112 ALA A O 1
ATOM 876 N N . TRP A 1 113 ? -9.869 7.053 10.558 1.00 97.88 113 TRP A N 1
ATOM 877 C CA . TRP A 1 113 ? -10.206 5.726 11.077 1.00 97.88 113 TRP A CA 1
ATOM 878 C C . TRP A 1 113 ? -11.614 5.291 10.656 1.00 97.88 113 TRP A C 1
ATOM 880 O O . TRP A 1 113 ? -11.777 4.213 10.079 1.00 97.88 113 TRP A O 1
ATOM 890 N N . LEU A 1 114 ? -12.627 6.132 10.879 1.00 98.00 114 LEU A N 1
ATOM 891 C CA . LEU A 1 114 ? -14.002 5.870 10.443 1.00 98.00 114 LEU A CA 1
ATOM 892 C C . LEU A 1 114 ? -14.078 5.640 8.924 1.00 98.00 114 LEU A C 1
ATOM 894 O O . LEU A 1 114 ? -14.776 4.731 8.470 1.00 98.00 114 LEU A O 1
ATOM 898 N N . GLY A 1 115 ? -13.291 6.389 8.147 1.00 97.94 115 GLY A N 1
ATOM 899 C CA . GLY A 1 115 ? -13.156 6.217 6.703 1.00 97.94 115 GLY A CA 1
ATOM 900 C C . GLY A 1 115 ? -12.693 4.818 6.287 1.00 97.94 115 GLY A C 1
ATOM 901 O O . GLY A 1 115 ? -13.318 4.195 5.418 1.00 97.94 115 GLY A O 1
ATOM 902 N N . HIS A 1 116 ? -11.646 4.295 6.934 1.00 98.56 116 HIS A N 1
ATOM 903 C CA . HIS A 1 116 ? -11.162 2.930 6.702 1.00 98.56 116 HIS A CA 1
ATOM 904 C C . HIS A 1 116 ? -12.184 1.873 7.135 1.00 98.56 116 HIS A C 1
ATOM 906 O O . HIS A 1 116 ? -12.425 0.923 6.388 1.00 98.56 116 HIS A O 1
ATOM 912 N N . ILE A 1 117 ? -12.827 2.039 8.297 1.00 98.56 117 ILE A N 1
ATOM 913 C CA . ILE A 1 117 ? -13.867 1.110 8.774 1.00 98.56 117 ILE A CA 1
ATOM 914 C C . ILE A 1 117 ? -15.046 1.062 7.797 1.00 98.56 117 ILE A C 1
ATOM 916 O O . ILE A 1 117 ?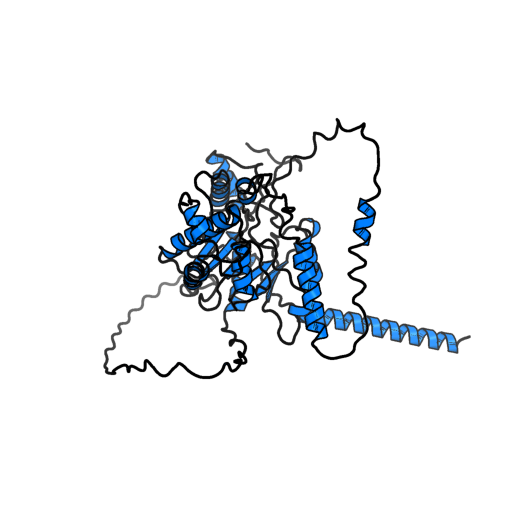 -15.540 -0.021 7.483 1.00 98.56 117 ILE A O 1
ATOM 920 N N . ASN A 1 118 ? -15.458 2.203 7.245 1.00 98.62 118 ASN A N 1
ATOM 921 C CA . ASN A 1 118 ? -16.507 2.253 6.231 1.00 98.62 118 ASN A CA 1
ATOM 922 C C . ASN A 1 118 ? -16.096 1.560 4.919 1.00 98.62 118 ASN A C 1
ATOM 924 O O . ASN A 1 118 ? -16.881 0.791 4.364 1.00 98.62 118 ASN A O 1
ATOM 928 N N . ALA A 1 119 ? -14.857 1.744 4.450 1.00 98.75 119 ALA A N 1
ATOM 929 C CA . ALA A 1 119 ? -14.361 1.034 3.268 1.00 98.75 119 ALA A CA 1
ATOM 930 C C . ALA A 1 119 ? -14.302 -0.492 3.482 1.00 98.75 119 ALA A C 1
ATOM 932 O O . ALA A 1 119 ? -14.696 -1.261 2.603 1.00 98.75 119 ALA A O 1
ATOM 933 N N . LEU A 1 120 ? -13.887 -0.940 4.671 1.00 98.88 120 LEU A N 1
ATOM 934 C CA . LEU A 1 120 ? -13.912 -2.355 5.046 1.00 98.88 120 LEU A CA 1
ATOM 935 C C . LEU A 1 120 ? -15.341 -2.904 5.111 1.00 98.88 120 LEU A C 1
ATOM 937 O O . LEU A 1 120 ? -15.581 -4.011 4.636 1.00 98.88 120 LEU A O 1
ATOM 941 N N . ASN A 1 121 ? -16.301 -2.141 5.640 1.00 98.69 121 ASN A N 1
ATOM 942 C CA . ASN A 1 121 ? -17.714 -2.525 5.631 1.00 98.69 121 ASN A CA 1
ATOM 943 C C . ASN A 1 121 ? -18.270 -2.648 4.205 1.00 98.69 121 ASN A C 1
ATOM 945 O O . ASN A 1 121 ? -18.977 -3.613 3.916 1.00 98.69 121 ASN A O 1
ATOM 949 N N . ALA A 1 122 ? -17.907 -1.737 3.298 1.00 98.75 122 ALA A N 1
ATOM 950 C CA . ALA A 1 122 ? -18.282 -1.828 1.887 1.00 98.75 122 ALA A CA 1
ATOM 951 C C . ALA A 1 122 ? -17.723 -3.102 1.230 1.00 98.75 122 ALA A C 1
ATOM 953 O O . ALA A 1 122 ? -18.458 -3.823 0.558 1.00 98.75 122 ALA A O 1
ATOM 954 N N . PHE A 1 123 ? -16.460 -3.447 1.499 1.00 98.75 123 PHE A N 1
ATOM 955 C CA . PHE A 1 123 ? -15.893 -4.732 1.084 1.00 98.75 123 PHE A CA 1
ATOM 956 C C . PHE A 1 123 ? -16.660 -5.920 1.690 1.00 98.75 123 PHE A C 1
ATOM 958 O O . PHE A 1 123 ? -17.031 -6.854 0.972 1.00 98.75 123 PHE A O 1
ATOM 965 N N . LEU A 1 124 ? -16.949 -5.890 2.993 1.00 98.81 124 LEU A N 1
ATOM 966 C CA . LEU A 1 124 ? -17.681 -6.954 3.684 1.00 98.81 124 LEU A CA 1
ATOM 967 C C . LEU A 1 124 ? -19.122 -7.120 3.179 1.00 98.81 124 LEU A C 1
ATOM 969 O O . LEU A 1 124 ? -19.661 -8.221 3.274 1.00 98.81 124 LEU A O 1
ATOM 973 N N . ALA A 1 125 ? -19.730 -6.092 2.590 1.00 98.62 125 ALA A N 1
ATOM 974 C CA . ALA A 1 125 ? -21.041 -6.194 1.951 1.00 98.62 125 ALA A CA 1
ATOM 975 C C . ALA A 1 125 ? -21.020 -7.002 0.634 1.00 98.62 125 ALA A C 1
ATOM 977 O O . ALA A 1 125 ? -22.061 -7.482 0.191 1.00 98.62 125 ALA A O 1
ATOM 978 N N . THR A 1 126 ? -19.849 -7.197 0.020 1.00 98.56 126 THR A N 1
ATOM 979 C CA . THR A 1 126 ? -19.679 -8.034 -1.183 1.00 98.56 126 THR A CA 1
ATOM 980 C C . THR A 1 126 ? -19.500 -9.521 -0.836 1.00 98.56 126 THR A C 1
ATOM 982 O O . THR A 1 126 ? -19.347 -9.886 0.332 1.00 98.56 126 THR A O 1
ATOM 985 N N . ASN A 1 127 ? -19.448 -10.395 -1.847 1.00 97.62 127 ASN A N 1
ATOM 986 C CA . ASN A 1 127 ? -19.053 -11.806 -1.707 1.00 97.62 127 ASN A CA 1
ATOM 987 C C . ASN A 1 127 ? -17.545 -12.052 -1.945 1.00 97.62 127 ASN A C 1
ATOM 989 O O . ASN A 1 127 ? -17.113 -13.205 -1.996 1.00 97.62 127 ASN A O 1
ATOM 993 N N . LEU A 1 128 ? -16.742 -10.991 -2.085 1.00 98.06 128 LEU A N 1
ATOM 994 C CA . LEU A 1 128 ? -15.313 -11.083 -2.375 1.00 98.06 128 LEU A CA 1
ATOM 995 C C . LEU A 1 128 ? -14.533 -11.645 -1.176 1.00 98.06 128 LEU A C 1
ATOM 997 O O . LEU A 1 128 ? -14.828 -11.350 -0.013 1.00 98.06 128 LEU A O 1
ATOM 1001 N N . SER A 1 129 ? -13.504 -12.451 -1.451 1.00 97.50 129 SER A N 1
ATOM 1002 C CA . SER A 1 129 ? -12.694 -13.098 -0.408 1.00 97.50 129 SER A CA 1
ATOM 1003 C C . SER A 1 129 ? -11.514 -12.260 0.084 1.00 97.50 129 SER A C 1
ATOM 1005 O O . SER A 1 129 ? -11.016 -12.487 1.188 1.00 97.50 129 SER A O 1
ATOM 1007 N N . THR A 1 130 ? -11.042 -11.324 -0.735 1.00 98.56 130 THR A N 1
ATOM 1008 C CA . THR A 1 130 ? -9.916 -10.431 -0.449 1.00 98.56 130 THR A CA 1
ATOM 1009 C C . THR A 1 130 ? -10.201 -9.057 -1.039 1.00 98.56 130 THR A C 1
ATOM 1011 O O . THR A 1 130 ? -10.890 -8.948 -2.055 1.00 98.56 130 THR A O 1
ATOM 1014 N N . ALA A 1 131 ? -9.646 -8.027 -0.419 1.00 98.75 131 ALA A N 1
ATOM 1015 C CA . ALA A 1 131 ? -9.664 -6.668 -0.929 1.00 98.75 131 ALA A CA 1
ATOM 1016 C C . ALA A 1 131 ? -8.290 -6.034 -0.767 1.00 98.75 131 ALA A C 1
ATOM 1018 O O . ALA A 1 131 ? -7.514 -6.435 0.100 1.00 98.75 131 ALA A O 1
ATOM 1019 N N . MET A 1 132 ? -8.024 -5.026 -1.581 1.00 98.81 132 MET A N 1
ATOM 1020 C CA . MET A 1 132 ? -6.964 -4.064 -1.340 1.00 98.81 132 MET A CA 1
ATOM 1021 C C . MET A 1 132 ? -7.604 -2.746 -0.921 1.00 98.81 132 MET A C 1
ATOM 1023 O O . MET A 1 132 ? -8.479 -2.243 -1.620 1.00 98.81 132 MET A O 1
ATOM 1027 N N . ILE A 1 133 ? -7.192 -2.209 0.221 1.00 98.88 133 ILE A N 1
ATOM 1028 C CA . ILE A 1 133 ? -7.606 -0.890 0.695 1.00 98.88 133 ILE A CA 1
ATOM 1029 C C . ILE A 1 133 ? -6.492 0.097 0.364 1.00 98.88 133 ILE A C 1
ATOM 1031 O O . ILE A 1 133 ? -5.330 -0.208 0.632 1.00 98.88 133 ILE A O 1
ATOM 1035 N N . ILE A 1 134 ? -6.840 1.247 -0.213 1.00 98.62 134 ILE A N 1
ATOM 1036 C CA . ILE A 1 134 ? -5.885 2.312 -0.557 1.00 98.62 134 ILE A CA 1
ATOM 1037 C C . ILE A 1 134 ? -6.348 3.676 -0.047 1.00 98.62 134 ILE A C 1
ATOM 1039 O O . ILE A 1 134 ? -7.549 3.925 0.047 1.00 98.62 134 ILE A O 1
ATOM 1043 N N . GLU A 1 135 ? -5.412 4.564 0.256 1.00 97.69 135 GLU A N 1
ATOM 1044 C CA . GLU A 1 135 ? -5.684 5.982 0.528 1.00 97.69 135 GLU A CA 1
ATOM 1045 C C . GLU A 1 135 ? -5.792 6.774 -0.793 1.00 97.69 135 GLU A C 1
ATOM 1047 O O . GLU A 1 135 ? -5.340 6.320 -1.846 1.00 97.69 135 GLU A O 1
ATOM 1052 N N . ASP A 1 136 ? -6.447 7.938 -0.789 1.00 94.81 136 ASP A N 1
ATOM 1053 C CA . ASP A 1 136 ? -6.742 8.683 -2.025 1.00 94.81 136 ASP A CA 1
ATOM 1054 C C . ASP A 1 136 ? -5.606 9.579 -2.536 1.00 94.81 136 ASP A C 1
ATOM 1056 O O . ASP A 1 136 ? -5.662 10.069 -3.672 1.00 94.81 136 ASP A O 1
ATOM 1060 N N . ASP A 1 137 ? -4.550 9.737 -1.743 1.00 92.44 137 ASP A N 1
ATOM 1061 C CA . ASP A 1 137 ? -3.325 10.468 -2.065 1.00 92.44 137 ASP A CA 1
ATOM 1062 C C . ASP A 1 137 ? -2.155 9.559 -2.457 1.00 92.44 137 ASP A C 1
ATOM 1064 O O . ASP A 1 137 ? -1.032 10.039 -2.586 1.00 92.44 137 ASP A O 1
ATOM 1068 N N . VAL A 1 138 ? -2.386 8.269 -2.713 1.00 94.81 138 VAL A N 1
ATOM 1069 C CA . VAL A 1 138 ? -1.320 7.368 -3.175 1.00 94.81 138 VAL A CA 1
ATOM 1070 C C . VAL A 1 138 ? -1.071 7.452 -4.674 1.00 94.81 138 VAL A C 1
ATOM 1072 O O . VAL A 1 138 ? -1.989 7.687 -5.464 1.00 94.81 138 VAL A O 1
ATOM 1075 N N . ASP A 1 139 ? 0.171 7.176 -5.056 1.00 95.44 139 ASP A N 1
ATOM 1076 C CA . ASP A 1 139 ? 0.627 6.928 -6.421 1.00 95.44 139 ASP A CA 1
ATOM 1077 C C . ASP A 1 139 ? 1.394 5.603 -6.491 1.00 95.44 139 ASP A C 1
ATOM 1079 O O . ASP A 1 139 ? 1.838 5.067 -5.471 1.00 95.44 139 ASP A O 1
ATOM 1083 N N . TRP A 1 140 ? 1.526 5.073 -7.699 1.00 97.25 140 TRP A N 1
ATOM 1084 C CA . TRP A 1 140 ? 2.154 3.790 -7.993 1.00 97.25 140 TRP A CA 1
ATOM 1085 C C . TRP A 1 140 ? 2.854 3.844 -9.344 1.00 97.25 140 TRP A C 1
ATOM 1087 O O . TRP A 1 140 ? 2.598 4.720 -10.170 1.00 97.25 140 TRP A O 1
ATOM 1097 N N . ASP A 1 141 ? 3.755 2.894 -9.571 1.00 96.06 141 ASP A N 1
ATOM 1098 C CA . ASP A 1 141 ? 4.464 2.802 -10.841 1.00 96.06 141 ASP A CA 1
ATOM 1099 C C . ASP A 1 141 ? 3.535 2.293 -11.953 1.00 96.06 141 ASP A C 1
ATOM 1101 O O . ASP A 1 141 ? 2.721 1.393 -11.733 1.00 96.06 141 ASP A O 1
ATOM 1105 N N . ILE A 1 142 ? 3.688 2.795 -13.178 1.00 95.62 142 ILE A N 1
ATOM 1106 C CA . ILE A 1 142 ? 2.942 2.306 -14.349 1.00 95.62 142 ILE A CA 1
ATOM 1107 C C . ILE A 1 142 ? 3.111 0.792 -14.581 1.00 95.62 142 ILE A C 1
ATOM 1109 O O . ILE A 1 142 ? 2.250 0.141 -15.172 1.00 95.62 142 ILE A O 1
ATOM 1113 N N . ASN A 1 143 ? 4.190 0.208 -14.055 1.00 95.62 143 ASN A N 1
ATOM 1114 C CA . ASN A 1 143 ? 4.497 -1.214 -14.126 1.00 95.62 143 ASN A CA 1
ATOM 1115 C C . ASN A 1 143 ? 3.795 -2.079 -13.064 1.00 95.62 143 ASN A C 1
ATOM 1117 O O . ASN A 1 143 ? 4.066 -3.285 -12.968 1.00 95.62 143 ASN A O 1
ATOM 1121 N N . ILE A 1 144 ? 2.886 -1.496 -12.271 1.00 97.56 144 ILE A N 1
ATOM 1122 C CA . ILE A 1 144 ? 2.221 -2.171 -11.150 1.00 97.56 144 ILE A CA 1
ATOM 1123 C C . ILE A 1 144 ? 1.570 -3.499 -11.566 1.00 97.56 144 ILE A C 1
ATOM 1125 O O . ILE A 1 144 ? 1.698 -4.507 -10.868 1.00 97.56 144 ILE A O 1
ATOM 1129 N N . ARG A 1 145 ? 0.927 -3.521 -12.743 1.00 96.06 145 ARG A N 1
ATOM 1130 C CA . ARG A 1 145 ? 0.232 -4.699 -13.283 1.00 96.06 145 ARG A CA 1
ATOM 1131 C C . ARG A 1 145 ? 1.142 -5.667 -14.027 1.00 96.06 145 ARG A C 1
ATOM 1133 O O . ARG A 1 145 ? 0.861 -6.863 -14.041 1.00 96.06 145 ARG A O 1
ATOM 1140 N N . THR A 1 146 ? 2.170 -5.163 -14.703 1.00 93.62 146 THR A N 1
ATOM 1141 C CA . THR A 1 146 ? 2.954 -5.961 -15.653 1.00 93.62 146 THR A CA 1
ATOM 1142 C C . THR A 1 146 ? 3.949 -6.854 -14.935 1.00 93.62 146 THR A C 1
ATOM 1144 O O . THR A 1 146 ? 3.991 -8.044 -15.230 1.00 93.62 146 THR A O 1
ATOM 1147 N N . HIS A 1 147 ? 4.690 -6.320 -13.959 1.00 91.12 147 HIS A N 1
ATOM 1148 C CA . HIS A 1 147 ? 5.686 -7.113 -13.236 1.00 91.12 147 HIS A CA 1
ATOM 1149 C C . HIS A 1 147 ? 5.773 -6.845 -11.735 1.00 91.12 147 HIS A C 1
ATOM 1151 O O . HIS A 1 147 ? 6.010 -7.804 -11.010 1.00 91.12 147 HIS A O 1
ATOM 1157 N N . GLN A 1 148 ? 5.507 -5.639 -11.217 1.00 97.00 148 GLN A N 1
ATOM 1158 C CA . GLN A 1 148 ? 5.666 -5.404 -9.772 1.00 97.00 148 GLN A CA 1
ATOM 1159 C C . GLN A 1 148 ? 4.787 -6.342 -8.927 1.00 97.00 148 GLN A C 1
ATOM 1161 O O . GLN A 1 148 ? 5.307 -7.151 -8.159 1.00 97.00 148 GLN A O 1
ATOM 1166 N N . ILE A 1 149 ? 3.459 -6.303 -9.098 1.00 98.25 149 ILE A N 1
ATOM 1167 C CA . ILE A 1 149 ? 2.544 -7.184 -8.355 1.00 98.25 149 ILE A CA 1
ATOM 1168 C C . ILE A 1 149 ? 2.809 -8.670 -8.641 1.00 98.25 149 ILE A C 1
ATOM 1170 O O . ILE A 1 149 ? 2.889 -9.437 -7.679 1.00 98.25 149 ILE A O 1
ATOM 1174 N N . PRO A 1 150 ? 2.986 -9.114 -9.902 1.00 96.75 150 PRO A N 1
ATOM 1175 C CA . PRO A 1 150 ? 3.332 -10.506 -10.182 1.00 96.75 150 PRO A CA 1
ATOM 1176 C C . PRO A 1 150 ? 4.614 -11.004 -9.484 1.00 96.75 150 PRO A C 1
ATOM 1178 O O . PRO A 1 150 ? 4.605 -12.119 -8.950 1.00 96.75 150 PRO A O 1
ATOM 1181 N N . LEU A 1 151 ? 5.674 -10.185 -9.415 1.00 96.50 151 LEU A N 1
ATOM 1182 C CA . LEU A 1 151 ? 6.916 -10.502 -8.696 1.00 96.50 151 LEU A CA 1
ATOM 1183 C C . LEU A 1 151 ? 6.667 -10.644 -7.186 1.00 96.50 151 LEU A C 1
ATOM 1185 O O . LEU A 1 151 ? 7.029 -11.668 -6.595 1.00 96.50 151 LEU A O 1
ATOM 1189 N N . VAL A 1 152 ? 5.975 -9.672 -6.569 1.00 97.62 152 VAL A N 1
ATOM 1190 C CA . VAL A 1 152 ? 5.620 -9.743 -5.139 1.00 97.62 152 VAL A CA 1
ATOM 1191 C C . VAL A 1 152 ? 4.770 -10.980 -4.861 1.00 97.62 152 VAL A C 1
ATOM 1193 O O . VAL A 1 152 ? 5.050 -11.716 -3.919 1.00 97.62 152 VAL A O 1
ATOM 1196 N N . ALA A 1 153 ? 3.757 -11.254 -5.684 1.00 96.88 153 ALA A N 1
ATOM 1197 C CA . ALA A 1 153 ? 2.857 -12.385 -5.493 1.00 96.88 153 ALA A CA 1
ATOM 1198 C C . ALA A 1 153 ? 3.583 -13.732 -5.604 1.00 96.88 153 ALA A C 1
ATOM 1200 O O . ALA A 1 153 ? 3.287 -14.655 -4.843 1.00 96.88 153 ALA A O 1
ATOM 1201 N N . HIS A 1 154 ? 4.556 -13.856 -6.512 1.00 94.19 154 HIS A N 1
ATOM 1202 C CA . HIS A 1 154 ? 5.393 -15.051 -6.611 1.00 94.19 154 HIS A CA 1
ATOM 1203 C C . HIS A 1 154 ? 6.182 -15.291 -5.318 1.00 94.19 154 HIS A C 1
ATOM 1205 O O . HIS A 1 154 ? 6.075 -16.366 -4.719 1.00 94.19 154 HIS A O 1
ATOM 1211 N N . ALA A 1 155 ? 6.920 -14.279 -4.852 1.00 94.31 155 ALA A N 1
ATOM 1212 C CA . ALA A 1 155 ? 7.659 -14.353 -3.596 1.00 94.31 155 ALA A CA 1
ATOM 1213 C C . ALA A 1 155 ? 6.716 -14.631 -2.410 1.00 94.31 155 ALA A C 1
ATOM 1215 O O . ALA A 1 155 ? 6.991 -15.489 -1.571 1.00 94.31 155 ALA A O 1
ATOM 1216 N N . PHE A 1 156 ? 5.545 -13.997 -2.382 1.00 95.75 156 PHE A N 1
ATOM 1217 C CA . PHE A 1 156 ? 4.571 -14.145 -1.305 1.00 95.75 156 PHE A CA 1
ATOM 1218 C C . PHE A 1 156 ? 3.998 -15.555 -1.210 1.00 95.75 156 PHE A C 1
ATOM 1220 O O . PHE A 1 156 ? 3.923 -16.123 -0.117 1.00 95.75 156 PHE A O 1
ATOM 1227 N N . ARG A 1 157 ? 3.668 -16.175 -2.348 1.00 93.75 157 ARG A N 1
ATOM 1228 C CA . ARG A 1 157 ? 3.222 -17.572 -2.381 1.00 93.75 157 ARG A CA 1
ATOM 1229 C C . ARG A 1 157 ? 4.300 -18.524 -1.868 1.00 93.75 157 ARG A C 1
ATOM 1231 O O . ARG A 1 157 ? 3.958 -19.442 -1.130 1.00 93.75 157 ARG A O 1
ATOM 1238 N N . SER A 1 158 ? 5.582 -18.302 -2.179 1.00 91.00 158 SER A N 1
ATOM 1239 C CA . SER A 1 158 ? 6.660 -19.156 -1.642 1.00 91.00 158 SER A CA 1
ATOM 1240 C C . SER A 1 158 ? 6.770 -19.097 -0.113 1.00 91.00 158 SER A C 1
ATOM 1242 O O . SER A 1 158 ? 7.063 -20.107 0.523 1.00 91.00 158 SER A O 1
ATOM 1244 N N . LEU A 1 159 ? 6.456 -17.944 0.483 1.00 92.06 159 LEU A N 1
ATOM 1245 C CA . LEU A 1 159 ? 6.518 -17.728 1.928 1.00 92.06 159 LEU A CA 1
ATOM 1246 C C . LEU A 1 159 ? 5.257 -18.198 2.667 1.00 92.06 159 LEU A C 1
ATOM 1248 O O . LEU A 1 159 ? 5.314 -18.516 3.855 1.00 92.06 159 LEU A O 1
ATOM 1252 N N . THR A 1 160 ? 4.117 -18.258 1.976 1.00 91.31 160 THR A N 1
ATOM 1253 C CA . THR A 1 160 ? 2.807 -18.580 2.567 1.00 91.31 160 THR A CA 1
ATOM 1254 C C . THR A 1 160 ? 2.259 -19.952 2.168 1.00 91.31 160 THR A C 1
ATOM 1256 O O . THR A 1 160 ? 1.211 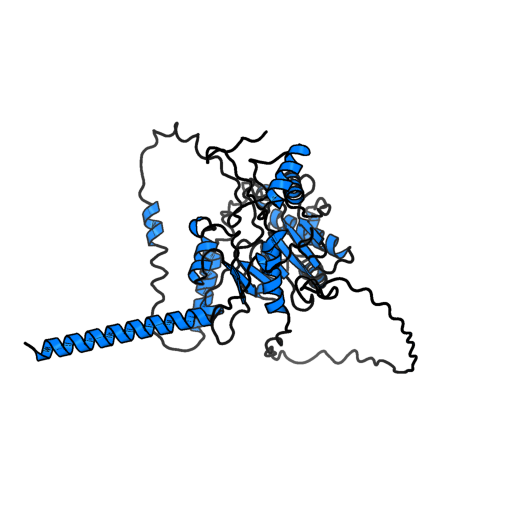-20.352 2.676 1.00 91.31 160 THR A O 1
ATOM 1259 N N . ALA A 1 161 ? 2.944 -20.705 1.301 1.00 81.94 161 ALA A N 1
ATOM 1260 C CA . ALA A 1 161 ? 2.500 -22.026 0.842 1.00 81.94 161 ALA A CA 1
ATOM 1261 C C . ALA A 1 161 ? 2.453 -23.089 1.955 1.00 81.94 161 ALA A C 1
ATOM 1263 O O . ALA A 1 161 ? 1.603 -23.977 1.908 1.00 81.94 161 ALA A O 1
ATOM 1264 N N . SER A 1 162 ? 3.318 -22.994 2.969 1.00 63.91 162 SER A N 1
ATOM 1265 C CA . SER A 1 162 ? 3.348 -23.942 4.088 1.00 63.91 162 SER A CA 1
ATOM 1266 C C . SER A 1 162 ? 2.753 -23.317 5.351 1.00 63.91 162 SER A C 1
ATOM 1268 O O . SER A 1 162 ? 3.204 -22.243 5.755 1.00 63.91 162 SER A O 1
ATOM 1270 N N . PRO A 1 163 ? 1.802 -23.975 6.042 1.00 53.06 163 PRO A N 1
ATOM 1271 C CA . PRO A 1 163 ? 1.426 -23.572 7.386 1.00 53.06 163 PRO A CA 1
ATOM 1272 C C . PRO A 1 163 ? 2.640 -23.797 8.289 1.00 53.06 163 PRO A C 1
ATOM 1274 O O . PRO A 1 163 ? 2.900 -24.914 8.732 1.00 53.06 163 PRO A O 1
ATOM 1277 N N . HIS A 1 164 ? 3.427 -22.749 8.542 1.00 46.69 164 HIS A N 1
ATOM 1278 C CA . HIS A 1 164 ? 4.395 -22.801 9.628 1.00 46.69 164 HIS A CA 1
ATOM 1279 C C . HIS A 1 164 ? 3.632 -23.189 10.899 1.00 46.69 164 HIS A C 1
ATOM 1281 O O . HIS A 1 164 ? 2.633 -22.531 11.221 1.00 46.69 164 HIS A O 1
ATOM 1287 N N . PRO A 1 165 ? 4.036 -24.268 11.598 1.00 39.06 165 PRO A N 1
ATOM 1288 C CA . PRO A 1 165 ? 3.412 -24.609 12.860 1.00 39.06 165 PRO A CA 1
ATOM 1289 C C . PRO A 1 165 ? 3.516 -23.374 13.758 1.00 39.06 165 PRO A C 1
ATOM 1291 O O . PRO A 1 165 ? 4.583 -22.752 13.804 1.00 39.06 165 PRO A O 1
ATOM 1294 N N . PRO A 1 166 ? 2.424 -22.967 14.431 1.00 40.28 166 PRO A N 1
ATOM 1295 C CA . PRO A 1 166 ? 2.475 -21.807 15.301 1.00 40.28 166 PRO A CA 1
ATOM 1296 C C . PRO A 1 166 ? 3.632 -22.000 16.288 1.00 40.28 166 PRO A C 1
ATOM 1298 O O . PRO A 1 166 ? 3.820 -23.123 16.780 1.00 40.28 166 PRO A O 1
ATOM 1301 N N . PRO A 1 167 ? 4.416 -20.948 16.593 1.00 41.00 167 PRO A N 1
ATOM 1302 C CA . PRO A 1 167 ? 5.411 -21.040 17.647 1.00 41.00 167 PRO A CA 1
ATOM 1303 C C . PRO A 1 167 ? 4.706 -21.594 18.880 1.00 41.00 167 PRO A C 1
ATOM 1305 O O . PRO A 1 167 ? 3.634 -21.105 19.250 1.00 41.00 167 PRO A O 1
ATOM 1308 N N . ARG A 1 168 ? 5.252 -22.668 19.469 1.00 35.12 168 ARG A N 1
ATOM 1309 C CA . ARG A 1 168 ? 4.690 -23.289 20.673 1.00 35.12 168 ARG A CA 1
ATOM 1310 C C . ARG A 1 168 ? 4.526 -22.191 21.718 1.00 35.12 168 ARG A C 1
ATOM 1312 O O . ARG A 1 168 ? 5.496 -21.810 22.371 1.00 35.12 168 ARG A O 1
ATOM 1319 N N . ARG A 1 169 ? 3.302 -21.677 21.876 1.00 41.47 169 ARG A N 1
ATOM 1320 C CA . ARG A 1 169 ? 2.956 -20.764 22.961 1.00 41.47 169 ARG A CA 1
ATOM 1321 C C . ARG A 1 169 ? 3.314 -21.514 24.233 1.00 41.47 169 ARG A C 1
ATOM 1323 O O . ARG A 1 169 ? 2.656 -22.495 24.577 1.00 41.47 169 ARG A O 1
ATOM 1330 N N . ARG A 1 170 ? 4.352 -21.064 24.944 1.00 37.34 170 ARG A N 1
ATOM 1331 C CA . ARG A 1 170 ? 4.448 -21.351 26.372 1.00 37.34 170 ARG A CA 1
ATOM 1332 C C . ARG A 1 170 ? 3.209 -20.707 26.972 1.00 37.34 170 ARG A C 1
ATOM 1334 O O . ARG A 1 170 ? 3.160 -19.494 27.153 1.00 37.34 170 ARG A O 1
ATOM 1341 N N . LEU A 1 171 ? 2.166 -21.507 27.172 1.00 40.75 171 LEU A N 1
ATOM 1342 C CA . LEU A 1 171 ? 1.018 -21.120 27.972 1.00 40.75 171 LEU A CA 1
ATOM 1343 C C . LEU A 1 171 ? 1.585 -20.654 29.315 1.00 40.75 171 LEU A C 1
ATOM 1345 O O . LEU A 1 171 ? 2.055 -21.471 30.107 1.00 40.75 171 LEU A O 1
ATOM 1349 N N . ARG A 1 172 ? 1.580 -19.339 29.568 1.00 37.38 172 ARG A N 1
ATOM 1350 C CA . ARG A 1 172 ? 1.612 -18.852 30.946 1.00 37.38 172 ARG A CA 1
ATOM 1351 C C . ARG A 1 172 ? 0.373 -19.457 31.592 1.00 37.38 172 ARG A C 1
ATOM 1353 O O . ARG A 1 172 ? -0.744 -19.127 31.202 1.00 37.38 172 ARG A O 1
ATOM 1360 N N . ARG A 1 173 ? 0.591 -20.404 32.507 1.00 36.50 173 ARG A N 1
ATOM 1361 C CA . ARG A 1 173 ? -0.425 -20.909 33.432 1.00 36.50 173 ARG A CA 1
ATOM 1362 C C . ARG A 1 173 ? -0.981 -19.705 34.195 1.00 36.50 173 ARG A C 1
ATOM 1364 O O . ARG A 1 173 ? -0.365 -19.247 35.150 1.00 36.50 173 ARG A O 1
ATOM 1371 N N . GLY A 1 174 ? -2.099 -19.166 33.723 1.00 36.62 174 GLY A N 1
ATOM 1372 C CA . GLY A 1 174 ? -3.032 -18.433 34.567 1.00 36.62 174 GLY A CA 1
ATOM 1373 C C . GLY A 1 174 ? -3.839 -19.443 35.391 1.00 36.62 174 GLY A C 1
ATOM 1374 O O . GLY A 1 174 ? -4.014 -20.577 34.935 1.00 36.62 174 GLY A O 1
ATOM 1375 N N . PRO A 1 175 ? -4.263 -19.087 36.611 1.00 38.97 175 PRO A N 1
ATOM 1376 C CA . PRO A 1 175 ? -4.930 -20.013 37.513 1.00 38.97 175 PRO A CA 1
ATOM 1377 C C . PRO A 1 175 ? -6.261 -20.503 36.929 1.00 38.97 175 PRO A C 1
ATOM 1379 O O . PRO A 1 175 ? -7.015 -19.754 36.313 1.00 38.97 175 PRO A O 1
ATOM 1382 N N . ASN A 1 176 ? -6.494 -21.801 37.105 1.00 36.62 176 ASN A N 1
ATOM 1383 C CA . ASN A 1 176 ? -7.639 -22.554 36.611 1.00 36.62 176 ASN A CA 1
ATOM 1384 C C . ASN A 1 176 ? -8.978 -21.967 37.081 1.00 36.62 176 ASN A C 1
ATOM 1386 O O . ASN A 1 176 ? -9.132 -21.705 38.271 1.00 36.62 176 ASN A O 1
ATOM 1390 N N . ASN A 1 177 ? -9.943 -21.894 36.160 1.00 37.78 177 ASN A N 1
ATOM 1391 C CA . ASN A 1 177 ? -11.330 -22.380 36.275 1.00 37.78 177 ASN A CA 1
ATOM 1392 C C . ASN A 1 177 ? -12.264 -21.488 35.458 1.00 37.78 177 ASN A C 1
ATOM 1394 O O . ASN A 1 177 ? -12.469 -20.343 35.833 1.00 37.78 177 ASN A O 1
ATOM 1398 N N . LEU A 1 178 ? -12.827 -22.040 34.374 1.00 40.62 178 LEU A N 1
ATOM 1399 C CA . LEU A 1 178 ? -14.193 -21.810 33.860 1.00 40.62 178 LEU A CA 1
ATOM 1400 C C . LEU A 1 178 ? -14.314 -22.417 32.451 1.00 40.62 178 LEU A C 1
ATOM 1402 O O . LEU A 1 178 ? -14.454 -21.727 31.447 1.00 40.62 178 LEU A O 1
ATOM 1406 N N . SER A 1 179 ? -14.234 -23.744 32.363 1.00 32.12 179 SER A N 1
ATOM 1407 C CA . SER A 1 179 ? -14.567 -24.480 31.136 1.00 32.12 179 SER A CA 1
ATOM 1408 C C . SER A 1 179 ? -15.138 -25.857 31.475 1.00 32.12 179 SER A C 1
ATOM 1410 O O . SER A 1 179 ? -14.584 -26.900 31.141 1.00 32.12 179 SER A O 1
ATOM 1412 N N . SER A 1 180 ? -16.275 -25.857 32.174 1.00 35.09 180 SER A N 1
ATOM 1413 C CA . SER A 1 180 ? -17.086 -27.061 32.402 1.00 35.09 180 SER A CA 1
ATOM 1414 C C . SER A 1 180 ? -18.585 -26.830 32.202 1.00 35.09 180 SER A C 1
ATOM 1416 O O . SER A 1 180 ? -19.397 -27.494 32.839 1.00 35.09 180 SER A O 1
ATOM 1418 N N . LEU A 1 181 ? -18.979 -25.909 31.324 1.00 35.69 181 LEU A N 1
ATOM 1419 C CA . LEU A 1 181 ? -20.365 -25.802 30.876 1.00 35.69 181 LEU A CA 1
ATOM 1420 C C . LEU A 1 181 ? -20.359 -25.698 29.351 1.00 35.69 181 LEU A C 1
ATOM 1422 O O . LEU A 1 181 ? -19.536 -24.983 28.792 1.00 35.69 181 LEU A O 1
ATOM 1426 N N . PHE A 1 182 ? -21.258 -26.451 28.717 1.00 34.41 182 PHE A N 1
ATOM 1427 C CA . PHE A 1 182 ? -21.432 -26.660 27.270 1.00 34.41 182 PHE A CA 1
ATOM 1428 C C . PHE A 1 182 ? -20.628 -27.811 26.642 1.00 34.41 182 PHE A C 1
ATOM 1430 O O . PHE A 1 182 ? -19.762 -27.642 25.788 1.00 34.41 182 PHE A O 1
ATOM 1437 N N . ARG A 1 183 ? -21.017 -29.035 27.025 1.00 29.69 183 ARG A N 1
ATOM 1438 C CA . ARG A 1 183 ? -20.873 -30.252 26.213 1.00 29.69 183 ARG A CA 1
ATOM 1439 C C . ARG A 1 183 ? -22.263 -30.679 25.723 1.00 29.69 183 ARG A C 1
ATOM 1441 O O . ARG A 1 183 ? -23.011 -31.274 26.491 1.00 29.69 183 ARG A O 1
ATOM 1448 N N . HIS A 1 184 ? -22.583 -30.426 24.458 1.00 33.81 184 HIS A N 1
ATOM 1449 C CA . HIS A 1 184 ? -23.665 -31.088 23.708 1.00 33.81 184 HIS A CA 1
ATOM 1450 C C . HIS A 1 184 ? -23.033 -31.562 22.389 1.00 33.81 184 HIS A C 1
ATOM 1452 O O . HIS A 1 184 ? -22.573 -30.742 21.606 1.00 33.81 184 HIS A O 1
ATOM 1458 N N . GLN A 1 185 ? -22.608 -32.824 22.281 1.00 28.83 185 GLN A N 1
ATOM 1459 C CA . GLN A 1 185 ? -23.382 -33.986 21.807 1.00 28.83 185 GLN A CA 1
ATOM 1460 C C . GLN A 1 185 ? -24.061 -33.754 20.448 1.00 28.83 185 GLN A C 1
ATOM 1462 O O . GLN A 1 185 ? -25.175 -33.251 20.363 1.00 28.83 185 GLN A O 1
ATOM 1467 N N . SER A 1 186 ? -23.357 -34.170 19.394 1.00 33.09 186 SER A N 1
ATOM 1468 C CA . SER A 1 186 ? -23.887 -34.441 18.055 1.00 33.09 186 SER A CA 1
ATOM 1469 C C . SER A 1 186 ? -24.503 -35.848 18.011 1.00 33.09 186 SER A C 1
ATOM 1471 O O . SER A 1 186 ? -23.901 -36.763 18.581 1.00 33.09 186 SER A O 1
ATOM 1473 N N . PRO A 1 187 ? -25.618 -36.071 17.296 1.00 33.31 187 PRO A N 1
ATOM 1474 C CA . PRO A 1 187 ? -26.053 -37.403 16.906 1.00 33.31 187 PRO A CA 1
ATOM 1475 C C . PRO A 1 187 ? -25.588 -37.767 15.488 1.00 33.31 187 PRO A C 1
ATOM 1477 O O . PRO A 1 187 ? -25.487 -36.931 14.593 1.00 33.31 187 PRO A O 1
ATOM 1480 N N . SER A 1 188 ? -25.300 -39.052 15.332 1.00 29.84 188 SER A N 1
ATOM 1481 C CA . SER A 1 188 ? -24.891 -39.779 14.133 1.00 29.84 188 SER A CA 1
ATOM 1482 C C . SER A 1 188 ? -26.061 -40.161 13.208 1.00 29.84 188 SER A C 1
ATOM 1484 O O . SER A 1 188 ? -27.213 -40.157 13.638 1.00 29.84 188 SER A O 1
ATOM 1486 N N . SER A 1 189 ? -25.703 -40.608 11.987 1.00 32.19 189 SER A N 1
ATOM 1487 C CA . SER A 1 189 ? -26.282 -41.707 11.158 1.00 32.19 189 SER A CA 1
ATOM 1488 C C . SER A 1 189 ? -26.621 -41.319 9.683 1.00 32.19 189 SER A C 1
ATOM 1490 O O . SER A 1 189 ? -26.561 -40.135 9.368 1.00 32.19 189 SER A O 1
ATOM 1492 N N . PRO A 1 190 ? -26.840 -42.265 8.729 1.00 39.97 190 PRO A N 1
ATOM 1493 C CA . PRO A 1 190 ? -25.836 -42.628 7.712 1.00 39.97 190 PRO A CA 1
ATOM 1494 C C . PRO A 1 190 ? -26.389 -42.774 6.259 1.00 39.97 190 PRO A C 1
ATOM 1496 O O . PRO A 1 190 ? -27.581 -42.641 6.014 1.00 39.97 190 PRO A O 1
ATOM 1499 N N . TYR A 1 191 ? -25.509 -43.200 5.336 1.00 26.69 191 TYR A N 1
ATOM 1500 C CA . TYR A 1 191 ? -25.778 -43.962 4.091 1.00 26.69 191 TYR A CA 1
ATOM 1501 C C . TYR A 1 191 ? -25.911 -43.230 2.725 1.00 26.69 191 TYR A C 1
ATOM 1503 O O . TYR A 1 191 ? -26.877 -42.533 2.451 1.00 26.69 191 TYR A O 1
ATOM 1511 N N . SER A 1 192 ? -24.908 -43.519 1.874 1.00 29.39 192 SER A N 1
ATOM 1512 C CA . SER A 1 192 ? -24.885 -43.842 0.426 1.00 29.39 192 SER A CA 1
ATOM 1513 C C . SER A 1 192 ? -25.723 -43.063 -0.604 1.00 29.39 192 SER A C 1
ATOM 1515 O O . SER A 1 192 ? -26.945 -43.115 -0.582 1.00 29.39 192 SER A O 1
ATOM 1517 N N . SER A 1 193 ? -25.059 -42.548 -1.651 1.00 29.72 193 SER A N 1
ATOM 1518 C CA . SER A 1 193 ? -25.210 -43.098 -3.015 1.00 29.72 193 SER A CA 1
ATOM 1519 C C . SER A 1 193 ? -24.202 -42.481 -3.993 1.00 29.72 193 SER A C 1
ATOM 1521 O O . SER A 1 193 ? -24.112 -41.268 -4.155 1.00 29.72 193 SER A O 1
ATOM 1523 N N . SER A 1 194 ? -23.472 -43.360 -4.671 1.00 29.56 194 SER A N 1
ATOM 1524 C CA . SER A 1 194 ? -22.612 -43.143 -5.835 1.00 29.56 194 SER A CA 1
ATOM 1525 C C . SER A 1 194 ? -23.404 -42.773 -7.095 1.00 29.56 194 SER A C 1
ATOM 1527 O O . SER A 1 194 ? -24.408 -43.425 -7.379 1.00 29.56 194 SER A O 1
ATOM 152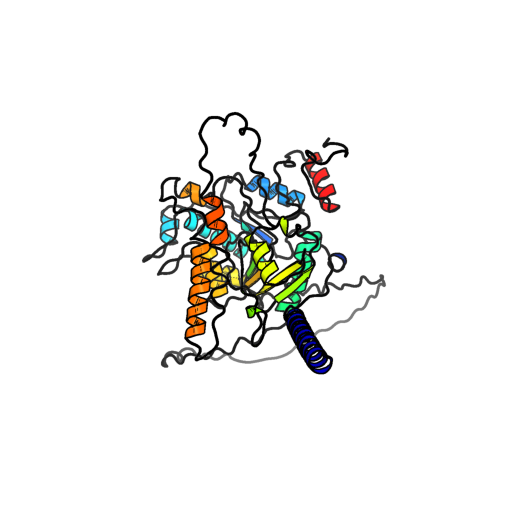9 N N . TYR A 1 195 ? -22.905 -41.824 -7.894 1.00 25.12 195 TYR A N 1
ATOM 1530 C CA . TYR A 1 195 ? -23.285 -41.662 -9.303 1.00 25.12 195 TYR A CA 1
ATOM 1531 C C . TYR A 1 195 ? -22.097 -41.116 -10.118 1.00 25.12 195 TYR A C 1
ATOM 1533 O O . TYR A 1 195 ? -21.621 -40.011 -9.872 1.00 25.12 195 TYR A O 1
ATOM 1541 N N . HIS A 1 196 ? -21.627 -41.923 -11.071 1.00 32.44 196 HIS A N 1
ATOM 1542 C CA . HIS A 1 196 ? -20.781 -41.545 -12.210 1.00 32.44 196 HIS A CA 1
ATOM 1543 C C . HIS A 1 196 ? -21.687 -41.435 -13.447 1.00 32.44 196 HIS A C 1
ATOM 1545 O O . HIS A 1 196 ? -22.666 -42.182 -13.541 1.00 32.44 196 HIS A O 1
ATOM 1551 N N . PRO A 1 197 ? -21.361 -40.559 -14.411 1.00 36.56 197 PRO A N 1
ATOM 1552 C CA . PRO A 1 197 ? -20.994 -41.115 -15.714 1.00 36.56 197 PRO A CA 1
ATOM 1553 C C . PRO A 1 197 ? -19.841 -40.386 -16.423 1.00 36.56 197 PRO A C 1
ATOM 1555 O O . PRO A 1 197 ? -19.669 -39.172 -16.319 1.00 36.56 197 PRO A O 1
ATOM 1558 N N . ASP A 1 198 ? -19.085 -41.186 -17.175 1.00 28.73 198 ASP A N 1
ATOM 1559 C CA . ASP A 1 198 ? -18.113 -40.807 -18.200 1.00 28.73 198 ASP A CA 1
ATOM 1560 C C . ASP A 1 198 ? -18.755 -40.055 -19.379 1.00 28.73 198 ASP A C 1
ATOM 1562 O O . ASP A 1 198 ? -19.851 -40.399 -19.819 1.00 28.73 198 ASP A O 1
ATOM 1566 N N . SER A 1 199 ? -18.013 -39.126 -19.992 1.00 31.89 199 SER A N 1
ATOM 1567 C CA . SER A 1 199 ? -17.800 -39.141 -21.450 1.00 31.89 199 SER A CA 1
ATOM 1568 C C . SER A 1 199 ? -16.638 -38.229 -21.856 1.00 31.89 199 SER A C 1
ATOM 1570 O O . SER A 1 199 ? -16.521 -37.078 -21.441 1.00 31.89 199 SER A O 1
ATOM 1572 N N . GLN A 1 200 ? -15.749 -38.804 -22.662 1.00 31.69 200 GLN A N 1
ATOM 1573 C CA . GLN A 1 200 ? -14.576 -38.187 -23.263 1.00 31.69 200 GLN A CA 1
ATOM 1574 C C . GLN A 1 200 ? -14.970 -37.380 -24.509 1.00 31.69 200 GLN A C 1
ATOM 1576 O O . GLN A 1 200 ? -15.762 -37.847 -25.322 1.00 31.69 200 GLN A O 1
ATOM 1581 N N . SER A 1 201 ? -14.319 -36.237 -24.732 1.00 30.36 201 SER A N 1
ATOM 1582 C CA . SER A 1 201 ? -13.973 -35.798 -26.089 1.00 30.36 201 SER A CA 1
ATOM 1583 C C . SER A 1 201 ? -12.649 -35.032 -26.050 1.00 30.36 201 SER A C 1
ATOM 1585 O O . SER A 1 201 ? -12.506 -34.025 -25.359 1.00 30.36 201 SER A O 1
ATOM 1587 N N . GLN A 1 202 ? -11.647 -35.595 -26.723 1.00 34.00 202 GLN A N 1
ATOM 1588 C CA . GLN A 1 202 ? -10.329 -35.007 -26.926 1.00 34.00 202 GLN A CA 1
ATOM 1589 C C . GLN A 1 202 ? -10.381 -34.101 -28.160 1.00 34.00 202 GLN A C 1
ATOM 1591 O O . GLN A 1 202 ? -10.845 -34.520 -29.216 1.00 34.00 202 GLN A O 1
ATOM 1596 N N . SER A 1 203 ? -9.876 -32.878 -28.023 1.00 30.14 203 SER A N 1
ATOM 1597 C CA . SER A 1 203 ? -9.514 -31.999 -29.133 1.00 30.14 203 SER A CA 1
ATOM 1598 C C . SER A 1 203 ? -8.152 -31.405 -28.800 1.00 30.14 203 SER A C 1
ATOM 1600 O O . SER A 1 203 ? -8.012 -30.652 -27.838 1.00 30.14 203 SER A O 1
ATOM 1602 N N . GLU A 1 204 ? -7.151 -31.796 -29.578 1.00 38.66 204 GLU A N 1
ATOM 1603 C CA . GLU A 1 204 ? -5.762 -31.362 -29.477 1.00 38.66 204 GLU A CA 1
ATOM 1604 C C . GLU A 1 204 ? -5.638 -29.862 -29.791 1.00 38.66 204 GLU A C 1
ATOM 1606 O O . GLU A 1 204 ? -6.106 -29.395 -30.825 1.00 38.66 204 GLU A O 1
ATOM 1611 N N . ASN A 1 205 ? -4.992 -29.106 -28.900 1.00 33.75 205 ASN A N 1
ATOM 1612 C CA . ASN A 1 205 ? -4.415 -27.795 -29.192 1.00 33.75 205 ASN A CA 1
ATOM 1613 C C . ASN A 1 205 ? -3.121 -27.632 -28.371 1.00 33.75 205 ASN A C 1
ATOM 1615 O O . ASN A 1 205 ? -3.058 -28.113 -27.236 1.00 33.75 205 ASN A O 1
ATOM 1619 N N . PRO A 1 206 ? -2.073 -27.012 -28.940 1.00 37.31 206 PRO A N 1
ATOM 1620 C CA . PRO A 1 206 ? -0.713 -27.074 -28.416 1.00 37.31 206 PRO A CA 1
ATOM 1621 C C . PRO A 1 206 ? -0.555 -26.293 -27.104 1.00 37.31 206 PRO A C 1
ATOM 1623 O O . PRO A 1 206 ? -1.063 -25.185 -26.943 1.00 37.31 206 PRO A O 1
ATOM 1626 N N . SER A 1 207 ? 0.168 -26.899 -26.165 1.00 31.75 207 SER A N 1
ATOM 1627 C CA . SER A 1 207 ? 0.398 -26.448 -24.791 1.00 31.75 207 SER A CA 1
ATOM 1628 C C . SER A 1 207 ? 0.898 -25.001 -24.653 1.00 31.75 207 SER A C 1
ATOM 1630 O O . SER A 1 207 ? 1.944 -24.668 -25.212 1.00 31.75 207 SER A O 1
ATOM 1632 N N . PRO A 1 208 ? 0.299 -24.192 -23.761 1.00 38.09 208 PRO A N 1
ATOM 1633 C CA . PRO A 1 208 ? 1.014 -23.170 -23.017 1.00 38.09 208 PRO A CA 1
ATOM 1634 C C . PRO A 1 208 ? 1.563 -23.783 -21.719 1.00 38.09 208 PRO A C 1
ATOM 1636 O O . PRO A 1 208 ? 0.823 -24.308 -20.884 1.00 38.09 208 PRO A O 1
ATOM 1639 N N . LEU A 1 209 ? 2.880 -23.707 -21.534 1.00 37.78 209 LEU A N 1
ATOM 1640 C CA . LEU A 1 209 ? 3.535 -23.890 -20.238 1.00 37.78 209 LEU A CA 1
ATOM 1641 C C . LEU A 1 209 ? 3.060 -22.779 -19.290 1.00 37.78 209 LEU A C 1
ATOM 1643 O O . LEU A 1 209 ? 3.655 -21.718 -19.273 1.00 37.78 209 LEU A O 1
ATOM 1647 N N . PHE A 1 210 ? 1.943 -23.007 -18.597 1.00 43.28 210 PHE A N 1
ATOM 1648 C CA . PHE A 1 210 ? 1.521 -22.483 -17.288 1.00 43.28 210 PHE A CA 1
ATOM 1649 C C . PHE A 1 210 ? 0.027 -22.802 -17.161 1.00 43.28 210 PHE A C 1
ATOM 1651 O O . PHE A 1 210 ? -0.840 -22.002 -17.508 1.00 43.28 210 PHE A O 1
ATOM 1658 N N . THR A 1 211 ? -0.303 -23.999 -16.672 1.00 35.06 211 THR A N 1
ATOM 1659 C CA . THR A 1 211 ? -1.665 -24.270 -16.212 1.00 35.06 211 THR A CA 1
ATOM 1660 C C . THR A 1 211 ? -1.892 -23.414 -14.971 1.00 35.06 211 THR A C 1
ATOM 1662 O O . THR A 1 211 ? -1.368 -23.719 -13.895 1.00 35.06 211 THR A O 1
ATOM 1665 N N . SER A 1 212 ? -2.633 -22.316 -15.115 1.00 42.06 212 SER A N 1
ATOM 1666 C CA . SER A 1 212 ? -3.271 -21.670 -13.980 1.00 42.06 212 SER A CA 1
ATOM 1667 C C . SER A 1 212 ? -4.160 -22.722 -13.328 1.00 42.06 212 SER A C 1
ATOM 1669 O O . SER A 1 212 ? -5.167 -23.165 -13.873 1.00 42.06 212 SER A O 1
ATOM 1671 N N . ASP A 1 213 ? -3.740 -23.198 -12.165 1.00 47.97 213 ASP A N 1
ATOM 1672 C CA . ASP A 1 213 ? -4.611 -23.978 -11.307 1.00 47.97 213 ASP A CA 1
ATOM 1673 C C . ASP A 1 213 ? -5.713 -23.007 -10.865 1.00 47.97 213 ASP A C 1
ATOM 1675 O O . ASP A 1 213 ? -5.512 -22.219 -9.941 1.00 47.97 213 ASP A O 1
ATOM 1679 N N . ALA A 1 214 ? -6.830 -22.968 -11.601 1.00 51.44 214 ALA A N 1
ATOM 1680 C CA . ALA A 1 214 ? -7.905 -21.980 -11.454 1.00 51.44 214 ALA A CA 1
ATOM 1681 C C . ALA A 1 214 ? -8.514 -21.943 -10.036 1.00 51.44 214 ALA A C 1
ATOM 1683 O O . ALA A 1 214 ? -9.260 -21.029 -9.699 1.00 51.44 214 ALA A O 1
ATOM 1684 N N . ASN A 1 215 ? -8.150 -22.911 -9.189 1.00 59.38 215 ASN A N 1
ATOM 1685 C CA . ASN A 1 215 ? -8.547 -23.026 -7.792 1.00 59.38 215 ASN A CA 1
ATOM 1686 C C . ASN A 1 215 ? -7.517 -22.479 -6.783 1.00 59.38 215 ASN A C 1
ATOM 1688 O O . ASN A 1 215 ? -7.786 -22.494 -5.580 1.00 59.38 215 ASN A O 1
ATOM 1692 N N . LYS A 1 216 ? -6.341 -22.004 -7.216 1.00 72.94 216 LYS A N 1
ATOM 1693 C CA . LYS A 1 216 ? -5.329 -21.431 -6.314 1.00 72.94 216 LYS A CA 1
ATOM 1694 C C . LYS A 1 216 ? -5.471 -19.905 -6.227 1.00 72.94 216 LYS A C 1
ATOM 1696 O O . LYS A 1 216 ? -5.376 -19.234 -7.253 1.00 72.94 216 LYS A O 1
ATOM 1701 N N . PRO A 1 217 ? -5.640 -19.327 -5.020 1.00 88.88 217 PRO A N 1
ATOM 1702 C CA . PRO A 1 217 ? -5.696 -17.876 -4.861 1.00 88.88 217 PRO A CA 1
ATOM 1703 C C . PRO A 1 217 ? -4.405 -17.205 -5.347 1.00 88.88 217 PRO A C 1
ATOM 1705 O O . PRO A 1 217 ? -3.311 -17.685 -5.041 1.00 88.88 217 PRO A O 1
ATOM 1708 N N . PHE A 1 218 ? -4.527 -16.063 -6.032 1.00 94.44 218 PHE A N 1
ATOM 1709 C CA . PHE A 1 218 ? -3.393 -15.335 -6.619 1.00 94.44 218 PHE A CA 1
ATOM 1710 C C . PHE A 1 218 ? -2.293 -15.012 -5.595 1.00 94.44 218 PHE A C 1
ATOM 1712 O O . PHE A 1 218 ? -1.120 -15.286 -5.838 1.00 94.44 218 PHE A O 1
ATOM 1719 N N . TRP A 1 219 ? -2.661 -14.497 -4.422 1.00 95.06 219 TRP A N 1
ATOM 1720 C CA . TRP A 1 219 ? -1.720 -14.168 -3.344 1.00 95.06 219 TRP A CA 1
ATOM 1721 C C . TRP A 1 219 ? -1.352 -15.371 -2.454 1.00 95.06 219 TRP A C 1
ATOM 1723 O O . TRP A 1 219 ? -0.467 -15.278 -1.617 1.00 95.06 219 TRP A O 1
ATOM 1733 N N . GLY A 1 220 ? -1.983 -16.530 -2.636 1.00 92.69 220 GLY A N 1
ATOM 1734 C CA . GLY A 1 220 ? -1.827 -17.693 -1.758 1.00 92.69 220 GLY A CA 1
ATOM 1735 C C . GLY A 1 220 ? -2.990 -17.870 -0.772 1.00 92.69 220 GLY A C 1
ATOM 1736 O O . GLY A 1 220 ? -3.906 -17.046 -0.724 1.00 92.69 220 GLY A O 1
ATOM 1737 N N . PRO A 1 221 ? -3.012 -18.974 -0.002 1.00 93.38 221 PRO A N 1
ATOM 1738 C CA . PRO A 1 221 ? -4.183 -19.367 0.781 1.00 93.38 221 PRO A CA 1
ATOM 1739 C C . PRO A 1 221 ? -4.599 -18.301 1.802 1.00 93.38 221 PRO A C 1
ATOM 1741 O O . PRO A 1 221 ? -3.812 -17.941 2.676 1.00 93.38 221 PRO A O 1
ATOM 1744 N N . ASN A 1 222 ? -5.861 -17.859 1.761 1.00 93.94 222 ASN A N 1
ATOM 1745 C CA . ASN A 1 222 ? -6.386 -16.802 2.644 1.00 93.94 222 ASN A CA 1
ATOM 1746 C C . ASN A 1 222 ? -6.256 -17.120 4.150 1.00 93.94 222 ASN A C 1
ATOM 1748 O O . ASN A 1 222 ? -6.299 -16.218 4.973 1.00 93.94 222 ASN A O 1
ATOM 1752 N N . ALA A 1 223 ? -6.091 -18.387 4.544 1.00 93.12 223 ALA A N 1
ATOM 1753 C CA . ALA A 1 223 ? -5.867 -18.773 5.943 1.00 93.12 223 ALA A CA 1
ATOM 1754 C C . ALA A 1 223 ? -4.429 -18.495 6.443 1.00 93.12 223 ALA A C 1
ATOM 1756 O O . ALA A 1 223 ? -4.154 -18.532 7.652 1.00 93.12 223 ALA A O 1
ATOM 1757 N N . ASN A 1 224 ? -3.491 -18.241 5.526 1.00 94.44 224 ASN A N 1
ATOM 1758 C CA . ASN A 1 224 ? -2.059 -18.160 5.816 1.00 94.44 224 ASN A CA 1
ATOM 1759 C C . ASN A 1 224 ? -1.543 -16.723 5.950 1.00 94.44 224 ASN A C 1
ATOM 1761 O O . ASN A 1 224 ? -0.390 -16.527 6.336 1.00 94.44 224 ASN A O 1
ATOM 1765 N N . TRP A 1 225 ? -2.391 -15.726 5.719 1.00 96.88 225 TRP A N 1
ATOM 1766 C CA . TRP A 1 225 ? -2.060 -14.317 5.880 1.00 96.88 225 TRP A CA 1
ATOM 1767 C C . TRP A 1 225 ? -3.289 -13.516 6.314 1.00 96.88 225 TRP A C 1
ATOM 1769 O O . TRP A 1 225 ? -4.421 -13.959 6.142 1.00 96.88 225 TRP A O 1
ATOM 1779 N N . GLU A 1 226 ? -3.057 -12.362 6.928 1.00 98.12 226 GLU A N 1
ATOM 1780 C CA . GLU A 1 226 ? -4.115 -11.476 7.423 1.00 98.12 226 GLU A CA 1
ATOM 1781 C C . GLU A 1 226 ? -4.048 -10.112 6.737 1.00 98.12 226 GLU A C 1
ATOM 1783 O O . GLU A 1 226 ? -5.071 -9.627 6.251 1.00 98.12 226 GLU A O 1
ATOM 1788 N N . LEU A 1 227 ? -2.842 -9.540 6.646 1.00 98.62 227 LEU A N 1
ATOM 1789 C CA . LEU A 1 227 ? -2.575 -8.268 5.979 1.00 98.62 227 LEU A CA 1
ATOM 1790 C C . LEU A 1 227 ? -1.330 -8.363 5.094 1.00 98.62 227 LEU A C 1
ATOM 1792 O O . LEU A 1 227 ? -0.365 -9.049 5.437 1.00 98.62 227 LEU A O 1
ATOM 1796 N N . LEU A 1 228 ? -1.355 -7.659 3.968 1.00 98.69 228 LEU A N 1
ATOM 1797 C CA . LEU A 1 228 ? -0.217 -7.500 3.067 1.00 98.69 228 LEU A CA 1
ATOM 1798 C C . LEU A 1 228 ? -0.028 -6.011 2.775 1.00 98.69 228 LEU A C 1
ATOM 1800 O O . LEU A 1 228 ? -0.777 -5.443 1.989 1.00 98.69 228 LEU A O 1
ATOM 1804 N N . TYR A 1 229 ? 0.955 -5.378 3.402 1.00 98.69 229 TYR A N 1
ATOM 1805 C CA . TYR A 1 229 ? 1.310 -3.990 3.142 1.00 98.69 229 TYR A CA 1
ATOM 1806 C C . TYR A 1 229 ? 2.002 -3.879 1.786 1.00 98.69 229 TYR A C 1
ATOM 1808 O O . TYR A 1 229 ? 3.116 -4.372 1.598 1.00 98.69 229 TYR A O 1
ATOM 1816 N N . LEU A 1 230 ? 1.314 -3.225 0.851 1.00 98.75 230 LEU A N 1
ATOM 1817 C CA . LEU A 1 230 ? 1.832 -2.854 -0.466 1.00 98.75 230 LEU A CA 1
ATOM 1818 C C . LEU A 1 230 ? 2.217 -1.372 -0.519 1.00 98.75 230 LEU A C 1
ATOM 1820 O O . LEU A 1 230 ? 2.930 -0.971 -1.430 1.00 98.75 230 LEU A O 1
ATOM 1824 N N . GLY A 1 231 ? 1.760 -0.576 0.447 1.00 98.19 231 GLY A N 1
ATOM 1825 C CA . GLY A 1 231 ? 2.082 0.830 0.623 1.00 98.19 231 GLY A CA 1
ATOM 1826 C C . GLY A 1 231 ? 2.168 1.179 2.100 1.00 98.19 231 GLY A C 1
ATOM 1827 O O . GLY A 1 231 ? 1.190 1.028 2.831 1.00 98.19 231 GLY A O 1
ATOM 1828 N N . HIS A 1 232 ? 3.339 1.637 2.527 1.00 96.06 232 HIS A N 1
ATOM 1829 C CA . HIS A 1 232 ? 3.655 1.990 3.907 1.00 96.06 232 HIS A CA 1
ATOM 1830 C C . HIS A 1 232 ? 4.742 3.070 3.913 1.00 96.06 232 HIS A C 1
ATOM 1832 O O . HIS A 1 232 ? 5.507 3.185 2.960 1.00 96.06 232 HIS A O 1
ATOM 1838 N N . CYS A 1 233 ? 4.879 3.818 5.001 1.00 90.12 233 CYS A N 1
ATOM 1839 C CA . CYS A 1 233 ? 5.984 4.770 5.163 1.00 90.12 233 CYS A CA 1
ATOM 1840 C C . CYS A 1 233 ? 7.229 4.135 5.806 1.00 90.12 233 CYS A C 1
ATOM 1842 O O . CYS A 1 233 ? 8.292 4.751 5.836 1.00 90.12 233 CYS A O 1
ATOM 1844 N N . GLY A 1 234 ? 7.122 2.890 6.282 1.00 89.44 234 GLY A N 1
ATOM 1845 C CA . GLY A 1 234 ? 8.265 2.092 6.712 1.00 89.44 234 GLY A CA 1
ATOM 1846 C C . GLY A 1 234 ? 7.869 0.821 7.459 1.00 89.44 234 GLY A C 1
ATOM 1847 O O . GLY A 1 234 ? 6.910 0.818 8.224 1.00 89.44 234 GLY A O 1
ATOM 1848 N N . ASP A 1 235 ? 8.653 -0.238 7.261 1.00 94.81 235 ASP A N 1
ATOM 1849 C CA . ASP A 1 235 ? 8.675 -1.455 8.083 1.00 94.81 235 ASP A CA 1
ATOM 1850 C C . ASP A 1 235 ? 10.135 -1.869 8.315 1.00 94.81 235 ASP A C 1
ATOM 1852 O O . ASP A 1 235 ? 10.618 -2.913 7.878 1.00 94.81 235 ASP A O 1
ATOM 1856 N N . PHE A 1 236 ? 10.888 -0.954 8.924 1.00 91.69 236 PHE A N 1
ATOM 1857 C CA . PHE A 1 236 ? 12.335 -1.074 9.049 1.00 91.69 236 PHE A CA 1
ATOM 1858 C C . PHE A 1 236 ? 12.725 -2.009 10.197 1.00 91.69 236 PHE A C 1
ATOM 1860 O O . PHE A 1 236 ? 12.185 -1.952 11.303 1.00 91.69 236 PHE A O 1
ATOM 1867 N N . PHE A 1 237 ? 13.730 -2.848 9.956 1.00 91.12 237 PHE A N 1
ATOM 1868 C CA . PHE A 1 237 ? 14.276 -3.770 10.948 1.00 91.12 237 PHE A CA 1
ATOM 1869 C C . PHE A 1 237 ? 15.799 -3.909 10.828 1.00 91.12 237 PHE A C 1
ATOM 1871 O O . PHE A 1 237 ? 16.407 -3.621 9.798 1.00 91.12 237 PHE A O 1
ATOM 1878 N N . HIS A 1 238 ? 16.437 -4.360 11.908 1.00 89.44 238 HIS A N 1
ATOM 1879 C CA . HIS A 1 238 ? 17.877 -4.603 11.925 1.00 89.44 238 HIS A CA 1
ATOM 1880 C C . HIS A 1 238 ? 18.233 -5.922 11.218 1.00 89.44 238 HIS A C 1
ATOM 1882 O O . HIS A 1 238 ? 17.546 -6.928 11.388 1.00 89.44 238 HIS A O 1
ATOM 1888 N N . LYS A 1 239 ? 19.357 -5.967 10.492 1.00 87.81 239 LYS A N 1
ATOM 1889 C CA . LYS A 1 239 ? 19.797 -7.159 9.737 1.00 87.81 239 LYS A CA 1
ATOM 1890 C C . LYS A 1 239 ? 19.874 -8.452 10.561 1.00 87.81 239 LYS A C 1
ATOM 1892 O O . LYS A 1 239 ? 19.708 -9.534 10.013 1.00 87.81 239 LYS A O 1
ATOM 1897 N N . SER A 1 240 ? 20.067 -8.353 11.881 1.00 86.94 240 SER A N 1
ATOM 1898 C CA . SER A 1 240 ? 20.096 -9.512 12.788 1.00 86.94 240 SER A CA 1
ATOM 1899 C C . SER A 1 240 ? 18.801 -10.325 12.785 1.00 86.94 240 SER A C 1
ATOM 1901 O O . SER A 1 240 ? 18.836 -11.496 13.138 1.00 86.94 240 SER A O 1
ATOM 1903 N N . TYR A 1 241 ? 17.668 -9.735 12.387 1.00 89.38 241 TYR A N 1
ATOM 1904 C CA . TYR A 1 241 ? 16.416 -10.475 12.238 1.00 89.38 241 TYR A CA 1
ATOM 1905 C C . TYR A 1 241 ? 16.452 -11.474 11.087 1.00 89.38 241 TYR A C 1
ATOM 1907 O O . TYR A 1 241 ? 15.670 -12.413 11.104 1.00 89.38 241 TYR A O 1
ATOM 1915 N N . LEU A 1 242 ? 17.336 -11.305 10.103 1.00 88.81 242 LEU A N 1
ATOM 1916 C CA . LEU A 1 242 ? 17.483 -12.270 9.016 1.00 88.81 242 LEU A CA 1
ATOM 1917 C C . LEU A 1 242 ? 18.317 -13.481 9.448 1.00 88.81 242 LEU A C 1
ATOM 1919 O O . LEU A 1 242 ? 18.232 -14.533 8.828 1.00 88.81 242 LEU A O 1
ATOM 1923 N N . SER A 1 243 ? 19.105 -13.356 10.518 1.00 85.44 243 SER A N 1
ATOM 1924 C CA . SER A 1 243 ? 20.044 -14.383 10.966 1.00 85.44 243 SER A CA 1
ATOM 1925 C C . SER A 1 243 ? 19.396 -15.441 11.887 1.00 85.44 243 SER A C 1
ATOM 1927 O O . SER A 1 243 ? 18.380 -15.173 12.535 1.00 85.44 243 SER A O 1
ATOM 1929 N N . PRO A 1 244 ? 19.982 -16.652 11.991 1.00 81.94 244 PRO A N 1
ATOM 1930 C CA . PRO A 1 244 ? 19.570 -17.687 12.950 1.00 81.94 244 PRO A CA 1
ATOM 1931 C C . PRO A 1 244 ? 19.560 -17.201 14.416 1.00 81.94 244 PRO A C 1
ATOM 1933 O O . PRO A 1 244 ? 20.243 -16.229 14.740 1.00 81.94 244 PRO A O 1
ATOM 1936 N N . PRO A 1 245 ? 18.844 -17.882 15.341 1.00 82.50 245 PRO A N 1
ATOM 1937 C CA . PRO A 1 245 ? 18.209 -19.203 15.206 1.00 82.50 245 PRO A CA 1
ATOM 1938 C C . PRO A 1 245 ? 16.764 -19.185 14.687 1.00 82.50 245 PRO A C 1
ATOM 1940 O O . PRO A 1 245 ? 16.209 -20.242 14.402 1.00 82.50 245 PRO A O 1
ATOM 1943 N N . SER A 1 246 ? 16.139 -18.014 14.587 1.00 82.38 246 SER A N 1
ATOM 1944 C CA . SER A 1 246 ? 14.754 -17.865 14.132 1.00 82.38 246 SER A CA 1
ATOM 1945 C C . SER A 1 246 ? 14.679 -16.703 13.144 1.00 82.38 246 SER A C 1
ATOM 1947 O O . SER A 1 246 ? 14.210 -15.625 13.521 1.00 82.38 246 SER A O 1
ATOM 1949 N N . PRO A 1 247 ? 15.170 -16.904 11.910 1.00 87.88 247 PRO A N 1
ATOM 1950 C CA . PRO A 1 247 ? 15.204 -15.850 10.914 1.00 87.88 247 PRO A CA 1
ATOM 1951 C C . PRO A 1 247 ? 13.783 -15.391 10.581 1.00 87.88 247 PRO A C 1
ATOM 1953 O O . PRO A 1 247 ? 12.845 -16.190 10.505 1.00 87.88 247 PRO A O 1
ATOM 1956 N N . LEU A 1 248 ? 13.625 -14.088 10.387 1.00 91.31 248 LEU A N 1
ATOM 1957 C CA . LEU A 1 248 ? 12.406 -13.474 9.895 1.00 91.31 248 LEU A CA 1
ATOM 1958 C C . LEU A 1 248 ? 12.093 -14.075 8.519 1.00 91.31 248 LEU A C 1
ATOM 1960 O O . LEU A 1 248 ? 12.952 -14.005 7.640 1.00 91.31 248 LEU A O 1
ATOM 1964 N N . PRO A 1 249 ? 10.900 -14.651 8.297 1.00 94.69 249 PRO A N 1
ATOM 1965 C CA . PRO A 1 249 ? 10.528 -15.139 6.976 1.00 94.69 249 PRO A CA 1
ATOM 1966 C C . PRO A 1 249 ? 10.586 -14.003 5.953 1.00 94.69 249 PRO A C 1
ATOM 1968 O O . PRO A 1 249 ? 9.929 -12.976 6.139 1.00 94.69 249 PRO A O 1
ATOM 1971 N N . HIS A 1 250 ? 11.379 -14.177 4.898 1.00 95.62 250 HIS A N 1
ATOM 1972 C CA . HIS A 1 250 ? 11.588 -13.160 3.875 1.00 95.62 250 HIS A CA 1
ATOM 1973 C C . HIS A 1 250 ? 12.008 -13.772 2.536 1.00 95.62 250 HIS A C 1
ATOM 1975 O O . HIS A 1 250 ? 12.488 -14.902 2.472 1.00 95.62 250 HIS A O 1
ATOM 1981 N N . ALA A 1 251 ? 11.821 -13.002 1.471 1.00 95.12 251 ALA A N 1
ATOM 1982 C CA . ALA A 1 251 ? 12.215 -13.321 0.115 1.00 95.12 251 ALA A CA 1
ATOM 1983 C C . ALA A 1 251 ? 12.651 -12.035 -0.593 1.00 95.12 251 ALA A C 1
ATOM 1985 O O . ALA A 1 251 ? 11.917 -11.047 -0.604 1.00 95.12 251 ALA A O 1
ATOM 1986 N N . THR A 1 252 ? 13.830 -12.067 -1.198 1.00 95.69 252 THR A N 1
ATOM 1987 C CA . THR A 1 252 ? 14.406 -10.956 -1.956 1.00 95.69 252 THR A CA 1
ATOM 1988 C C . THR A 1 252 ? 14.385 -11.290 -3.442 1.00 95.69 252 THR A C 1
ATOM 1990 O O . THR A 1 252 ? 14.702 -12.416 -3.822 1.00 95.69 252 THR A O 1
ATOM 1993 N N . PHE A 1 253 ? 14.032 -10.329 -4.289 1.00 95.31 253 PHE A N 1
ATOM 1994 C CA . PHE A 1 253 ? 13.971 -10.508 -5.743 1.00 95.31 253 PHE A CA 1
ATOM 1995 C C . PHE A 1 253 ? 14.318 -9.201 -6.470 1.00 95.31 253 PHE A C 1
ATOM 1997 O O . PHE A 1 253 ? 14.108 -8.118 -5.908 1.00 95.31 253 PHE A O 1
ATOM 2004 N N . PRO A 1 254 ? 14.870 -9.278 -7.694 1.00 95.62 254 PRO A N 1
ATOM 2005 C CA . PRO A 1 254 ? 15.134 -8.095 -8.500 1.00 95.62 254 PRO A CA 1
ATOM 2006 C C . PRO A 1 254 ? 13.820 -7.460 -8.970 1.00 95.62 254 PRO A C 1
ATOM 2008 O O . PRO A 1 254 ? 12.870 -8.151 -9.334 1.00 95.62 254 PRO A O 1
ATOM 2011 N N . ASP A 1 255 ? 13.786 -6.134 -8.987 1.00 95.69 255 ASP A N 1
ATOM 2012 C CA . ASP A 1 255 ? 12.729 -5.341 -9.602 1.00 95.69 255 ASP A CA 1
ATOM 2013 C C . ASP A 1 255 ? 13.347 -4.119 -10.312 1.00 95.69 255 ASP A C 1
ATOM 2015 O O . ASP A 1 255 ? 13.681 -3.125 -9.656 1.00 95.69 255 ASP A O 1
ATOM 2019 N N . PRO A 1 256 ? 13.494 -4.158 -11.650 1.00 92.94 256 PRO A N 1
ATOM 2020 C CA . PRO A 1 256 ? 14.115 -3.078 -12.417 1.00 92.94 256 PRO A CA 1
ATOM 2021 C C . PRO A 1 256 ? 13.260 -1.804 -12.507 1.00 92.94 256 PRO A C 1
ATOM 2023 O O . PRO A 1 256 ? 13.774 -0.759 -12.923 1.00 92.94 256 PRO A O 1
ATOM 2026 N N . SER A 1 257 ? 11.983 -1.853 -12.109 1.00 93.06 257 SER A N 1
ATOM 2027 C CA . SER A 1 257 ? 11.144 -0.652 -12.012 1.00 93.06 257 SER A CA 1
ATOM 2028 C C . SER A 1 257 ? 11.545 0.246 -10.841 1.00 93.06 257 SER A C 1
ATOM 2030 O O . SER A 1 257 ? 11.218 1.430 -10.839 1.00 93.06 257 SER A O 1
ATOM 2032 N N . LEU A 1 258 ? 12.301 -0.270 -9.864 1.00 94.69 258 LEU A N 1
ATOM 2033 C CA . LEU A 1 258 ? 12.802 0.546 -8.765 1.00 94.69 258 LEU A CA 1
ATOM 2034 C C . LEU A 1 258 ? 13.742 1.654 -9.267 1.00 94.69 258 LEU A C 1
ATOM 2036 O O . LEU A 1 258 ? 14.570 1.422 -10.162 1.00 94.69 258 LEU A O 1
ATOM 2040 N N . PRO A 1 259 ? 13.673 2.854 -8.662 1.00 92.56 259 PRO A N 1
ATOM 2041 C CA . PRO A 1 259 ? 14.614 3.917 -8.961 1.00 92.56 259 PRO A CA 1
ATOM 2042 C C . PRO A 1 259 ? 16.023 3.548 -8.474 1.00 92.56 259 PRO A C 1
ATOM 2044 O O . PRO A 1 259 ? 16.221 2.651 -7.647 1.00 92.56 259 PRO A O 1
ATOM 2047 N N . ALA A 1 260 ? 17.028 4.266 -8.978 1.00 91.25 260 ALA A N 1
ATOM 2048 C CA . ALA A 1 260 ? 18.398 4.109 -8.505 1.00 91.25 260 ALA A CA 1
ATOM 2049 C C . ALA A 1 260 ? 18.491 4.402 -6.991 1.00 91.25 260 ALA A C 1
ATOM 2051 O O . ALA A 1 260 ? 17.745 5.248 -6.490 1.00 91.25 260 ALA A O 1
ATOM 2052 N N . PRO A 1 261 ? 19.435 3.788 -6.248 1.00 90.69 261 PRO A N 1
ATOM 2053 C CA . PRO A 1 261 ? 19.542 3.980 -4.801 1.00 90.69 261 PRO A CA 1
ATOM 2054 C C . PRO A 1 261 ? 19.598 5.448 -4.353 1.00 90.69 261 PRO A C 1
ATOM 2056 O O . PRO A 1 261 ? 19.016 5.800 -3.331 1.00 90.69 261 PRO A O 1
ATOM 2059 N N . ALA A 1 262 ? 20.247 6.319 -5.133 1.00 89.62 262 ALA A N 1
ATOM 2060 C CA . ALA A 1 262 ? 20.351 7.754 -4.855 1.00 89.62 262 ALA A CA 1
ATOM 2061 C C . ALA A 1 262 ? 19.015 8.520 -4.956 1.00 89.62 262 ALA A C 1
ATOM 2063 O O . ALA A 1 262 ? 18.897 9.604 -4.386 1.00 89.62 262 ALA A O 1
ATOM 2064 N N . SER A 1 263 ? 18.017 7.951 -5.633 1.00 88.75 263 SER A N 1
ATOM 2065 C CA . SER A 1 263 ? 16.680 8.523 -5.831 1.00 88.75 263 SER A CA 1
ATOM 2066 C C . SER A 1 263 ? 15.624 7.918 -4.895 1.00 88.75 263 SER A C 1
ATOM 2068 O O . SER A 1 263 ? 14.493 8.391 -4.862 1.00 88.75 263 SER A O 1
ATOM 2070 N N . LEU A 1 264 ? 15.976 6.887 -4.116 1.00 89.44 264 LEU A N 1
ATOM 2071 C CA . LEU A 1 264 ? 15.114 6.356 -3.056 1.00 89.44 264 LEU A CA 1
ATOM 2072 C C . LEU A 1 264 ? 14.985 7.353 -1.899 1.00 89.44 264 LEU A C 1
ATOM 2074 O O . LEU A 1 264 ? 15.926 8.103 -1.608 1.00 89.44 264 LEU A O 1
ATOM 2078 N N . HIS A 1 265 ? 13.867 7.278 -1.176 1.00 90.75 265 HIS A N 1
ATOM 2079 C CA . HIS A 1 265 ? 13.694 7.958 0.104 1.00 90.75 265 HIS A CA 1
ATOM 2080 C C . HIS A 1 265 ? 14.857 7.625 1.055 1.00 90.75 265 HIS A C 1
ATOM 2082 O O . HIS A 1 265 ? 15.343 6.491 1.078 1.00 90.75 265 HIS A O 1
ATOM 2088 N N . ALA A 1 266 ? 15.325 8.602 1.839 1.00 89.19 266 ALA A N 1
ATOM 2089 C CA . ALA A 1 266 ? 16.556 8.471 2.623 1.00 89.19 266 ALA A CA 1
ATOM 2090 C C . ALA A 1 266 ? 16.512 7.295 3.616 1.00 89.19 266 ALA A C 1
ATOM 2092 O O . ALA A 1 266 ? 17.457 6.508 3.681 1.00 89.19 266 ALA A O 1
ATOM 2093 N N . GLN A 1 267 ? 15.395 7.126 4.332 1.00 88.31 267 GLN A N 1
ATOM 2094 C CA . GLN A 1 267 ? 15.215 6.018 5.277 1.00 88.31 267 GLN A CA 1
ATOM 2095 C C . GLN A 1 267 ? 15.163 4.661 4.562 1.00 88.31 267 GLN A C 1
ATOM 2097 O O . GLN A 1 267 ? 15.833 3.722 4.987 1.00 88.31 267 GLN A O 1
ATOM 2102 N N . THR A 1 268 ? 14.445 4.573 3.437 1.00 91.69 268 THR A N 1
ATOM 2103 C CA . THR A 1 268 ? 14.375 3.357 2.613 1.00 91.69 268 THR A CA 1
ATOM 2104 C C . THR A 1 268 ? 15.763 2.973 2.112 1.00 91.69 268 THR A C 1
ATOM 2106 O O . THR A 1 268 ? 16.209 1.848 2.322 1.00 91.69 268 THR A O 1
ATOM 2109 N N . ARG A 1 269 ? 16.502 3.926 1.535 1.00 93.62 269 ARG A N 1
ATOM 2110 C CA . ARG A 1 269 ? 17.885 3.737 1.075 1.00 93.62 269 ARG A CA 1
ATOM 2111 C C . ARG A 1 269 ? 18.793 3.231 2.192 1.00 93.62 269 ARG A C 1
ATOM 2113 O O . ARG A 1 269 ? 19.531 2.270 1.987 1.00 93.62 269 ARG A O 1
ATOM 2120 N N . HIS A 1 270 ? 18.733 3.865 3.362 1.00 92.94 270 HIS A N 1
ATOM 2121 C CA . HIS A 1 270 ? 19.535 3.478 4.519 1.00 92.94 270 HIS A CA 1
ATOM 2122 C C . HIS A 1 270 ? 19.194 2.061 4.993 1.00 92.94 270 HIS A C 1
ATOM 2124 O O . HIS A 1 270 ? 20.092 1.259 5.243 1.00 92.94 270 HIS A O 1
ATOM 2130 N N . HIS A 1 271 ? 17.907 1.717 5.056 1.00 92.88 271 HIS A N 1
ATOM 2131 C CA . HIS A 1 271 ? 17.467 0.386 5.451 1.00 92.88 271 HIS A CA 1
ATOM 2132 C C . HIS A 1 271 ? 17.957 -0.698 4.480 1.00 92.88 271 HIS A C 1
ATOM 2134 O O . HIS A 1 271 ? 18.586 -1.659 4.925 1.00 92.88 271 HIS A O 1
ATOM 2140 N N . LEU A 1 272 ? 17.760 -0.527 3.167 1.00 93.94 272 LEU A N 1
ATOM 2141 C CA . LEU A 1 272 ? 18.228 -1.502 2.172 1.00 93.94 272 LEU A CA 1
ATOM 2142 C C . LEU A 1 272 ? 19.758 -1.663 2.200 1.00 93.94 272 LEU A C 1
ATOM 2144 O O . LEU A 1 272 ? 20.257 -2.784 2.098 1.00 93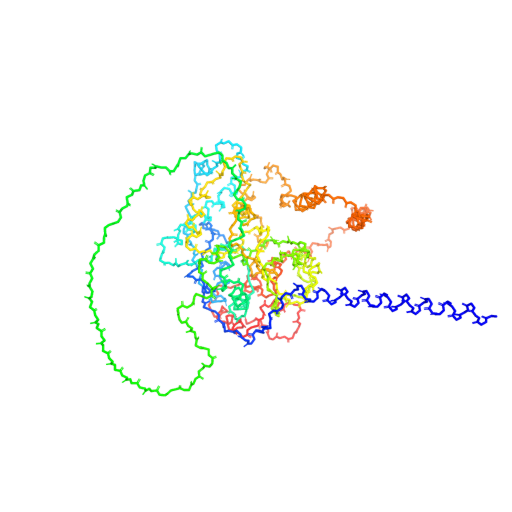.94 272 LEU A O 1
ATOM 2148 N N . ALA A 1 273 ? 20.501 -0.566 2.397 1.00 92.38 273 ALA A N 1
ATOM 2149 C CA . ALA A 1 273 ? 21.956 -0.600 2.541 1.00 92.38 273 ALA A CA 1
ATOM 2150 C C . ALA A 1 273 ? 22.395 -1.368 3.801 1.00 92.38 273 ALA A C 1
ATOM 2152 O O . ALA A 1 273 ? 23.304 -2.194 3.729 1.00 92.38 273 ALA A O 1
ATOM 2153 N N . ASN A 1 274 ? 21.717 -1.168 4.937 1.00 90.19 274 ASN A N 1
ATOM 2154 C CA . ASN A 1 274 ? 21.990 -1.901 6.180 1.00 90.19 274 ASN A CA 1
ATOM 2155 C C . ASN A 1 274 ? 21.688 -3.401 6.068 1.00 90.19 274 ASN A C 1
ATOM 2157 O O . ASN A 1 274 ? 22.338 -4.214 6.731 1.00 90.19 274 ASN A O 1
ATOM 2161 N N . LEU A 1 275 ? 20.712 -3.769 5.236 1.00 90.94 275 LEU A N 1
ATOM 2162 C CA . LEU A 1 275 ? 20.422 -5.157 4.883 1.00 90.94 275 LEU A CA 1
ATOM 2163 C C . LEU A 1 275 ? 21.383 -5.724 3.826 1.00 90.94 275 LEU A C 1
ATOM 2165 O O . LEU A 1 275 ? 21.298 -6.909 3.527 1.00 90.94 275 LEU A O 1
ATOM 2169 N N . ALA A 1 276 ? 22.291 -4.911 3.274 1.00 91.75 276 ALA A N 1
ATOM 2170 C CA . ALA A 1 276 ? 23.179 -5.273 2.171 1.00 91.75 276 ALA A CA 1
ATOM 2171 C C . ALA A 1 276 ? 22.429 -5.805 0.932 1.00 91.75 276 ALA A C 1
ATOM 2173 O O . ALA A 1 276 ? 22.917 -6.695 0.232 1.00 91.75 276 ALA A O 1
ATOM 2174 N N . LEU A 1 277 ? 21.238 -5.261 0.656 1.00 92.44 277 LEU A N 1
ATOM 2175 C CA . LEU A 1 277 ? 20.476 -5.625 -0.534 1.00 92.44 277 LEU A CA 1
ATOM 2176 C C . LEU A 1 277 ? 21.105 -5.000 -1.788 1.00 92.44 277 L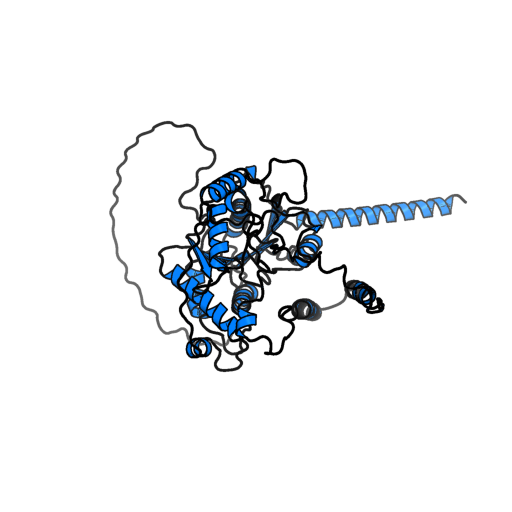EU A C 1
ATOM 2178 O O . LEU A 1 277 ? 21.506 -3.831 -1.749 1.00 92.44 277 LEU A O 1
ATOM 2182 N N . PRO A 1 278 ? 21.193 -5.740 -2.911 1.00 93.00 278 PRO A N 1
ATOM 2183 C CA . PRO A 1 278 ? 21.681 -5.162 -4.153 1.00 93.00 278 PRO A CA 1
ATOM 2184 C C . PRO A 1 278 ? 20.752 -4.039 -4.650 1.00 93.00 278 PRO A C 1
ATOM 2186 O O . PRO A 1 278 ? 19.562 -4.026 -4.318 1.00 93.00 278 PRO A O 1
ATOM 2189 N N . PRO A 1 279 ? 21.256 -3.106 -5.479 1.00 93.38 279 PRO A N 1
ATOM 2190 C CA . PRO A 1 279 ? 20.412 -2.119 -6.145 1.00 93.38 279 PRO A CA 1
ATOM 2191 C C . PRO A 1 279 ? 19.242 -2.778 -6.884 1.00 93.38 279 PRO A C 1
ATOM 2193 O O . PRO A 1 279 ? 19.375 -3.896 -7.383 1.00 93.38 279 PRO A O 1
ATOM 2196 N N . GLN A 1 280 ? 18.110 -2.073 -6.972 1.00 94.06 280 GLN A N 1
ATOM 2197 C CA . GLN A 1 280 ? 16.912 -2.542 -7.682 1.00 94.06 280 GLN A CA 1
ATOM 2198 C C . GLN A 1 280 ? 16.440 -3.934 -7.234 1.00 94.06 280 GLN A C 1
ATOM 2200 O O . GLN A 1 280 ? 16.035 -4.760 -8.044 1.00 94.06 280 GLN A O 1
ATOM 2205 N N . HIS A 1 281 ? 16.520 -4.211 -5.934 1.00 95.38 281 HIS A N 1
ATOM 2206 C CA . HIS A 1 281 ? 15.905 -5.384 -5.326 1.00 95.38 281 HIS A CA 1
ATOM 2207 C C . HIS A 1 281 ? 14.841 -4.948 -4.328 1.00 95.38 281 HIS A C 1
ATOM 2209 O O . HIS A 1 281 ? 15.016 -3.969 -3.598 1.00 95.38 281 HIS A O 1
ATOM 2215 N N . ARG A 1 282 ? 13.757 -5.718 -4.276 1.00 96.69 282 ARG A N 1
ATOM 2216 C CA . ARG A 1 282 ? 12.783 -5.658 -3.190 1.00 96.69 282 ARG A CA 1
ATOM 2217 C C . ARG A 1 282 ? 13.024 -6.798 -2.223 1.00 96.69 282 ARG A C 1
ATOM 2219 O O . ARG A 1 282 ? 13.494 -7.869 -2.606 1.00 96.69 282 ARG A O 1
ATOM 2226 N N . ILE A 1 283 ? 12.630 -6.571 -0.981 1.00 97.00 283 ILE A N 1
ATOM 2227 C CA . ILE A 1 283 ? 12.465 -7.600 0.031 1.00 97.00 283 ILE A CA 1
ATOM 2228 C C . ILE A 1 283 ? 10.995 -7.654 0.438 1.00 97.00 283 ILE A C 1
ATOM 2230 O O . ILE A 1 283 ? 10.397 -6.655 0.826 1.00 97.00 283 ILE A O 1
ATOM 2234 N N . LEU A 1 284 ? 10.406 -8.838 0.337 1.00 97.75 284 LEU A N 1
ATOM 2235 C CA . LEU A 1 284 ? 9.127 -9.169 0.942 1.00 97.75 284 LEU A CA 1
ATOM 2236 C C . LEU A 1 284 ? 9.411 -9.919 2.236 1.00 97.75 284 LEU A C 1
ATOM 2238 O O . LEU A 1 284 ? 10.139 -10.908 2.220 1.00 97.75 284 LEU A O 1
ATOM 2242 N N . HIS A 1 285 ? 8.841 -9.486 3.350 1.00 97.25 285 HIS A N 1
ATOM 2243 C CA . HIS A 1 285 ? 9.121 -10.100 4.643 1.00 97.25 285 HIS A CA 1
ATOM 2244 C C . HIS A 1 285 ? 7.911 -10.086 5.564 1.00 97.25 285 HIS A C 1
ATOM 2246 O O . HIS A 1 285 ? 6.951 -9.339 5.376 1.00 97.25 285 HIS A O 1
ATOM 2252 N N . ARG A 1 286 ? 7.960 -10.942 6.585 1.00 97.12 286 ARG A N 1
ATOM 2253 C CA . ARG A 1 286 ? 7.027 -10.888 7.704 1.00 97.12 286 ARG A CA 1
ATOM 2254 C C . ARG A 1 286 ? 7.150 -9.520 8.375 1.00 97.12 286 ARG A C 1
ATOM 2256 O O . ARG A 1 286 ? 8.261 -9.122 8.731 1.00 97.12 286 ARG A O 1
ATOM 2263 N N . SER A 1 287 ? 6.034 -8.820 8.557 1.00 97.19 287 SER A N 1
ATOM 2264 C CA . SER A 1 287 ? 6.076 -7.453 9.074 1.00 97.19 287 SER A CA 1
ATOM 2265 C C . SER A 1 287 ? 6.602 -7.397 10.508 1.00 97.19 287 SER A C 1
ATOM 2267 O O . SER A 1 287 ? 6.371 -8.317 11.302 1.00 97.19 287 SER A O 1
ATOM 2269 N N . ARG A 1 288 ? 7.298 -6.310 10.853 1.00 93.81 288 ARG A N 1
ATOM 2270 C CA . ARG A 1 288 ? 7.825 -6.063 12.207 1.00 93.81 288 ARG A CA 1
ATOM 2271 C C . ARG A 1 288 ? 7.215 -4.816 12.827 1.00 93.81 288 ARG A C 1
ATOM 2273 O O . ARG A 1 288 ? 6.804 -4.848 13.985 1.00 93.81 288 ARG A O 1
ATOM 2280 N N . PHE A 1 289 ? 7.173 -3.739 12.063 1.00 92.38 289 PHE A N 1
ATOM 2281 C CA . PHE A 1 289 ? 6.684 -2.428 12.450 1.00 92.38 289 PHE A CA 1
ATOM 2282 C C . PHE A 1 289 ? 6.125 -1.697 11.211 1.00 92.38 289 PHE A C 1
ATOM 2284 O O . PHE A 1 289 ? 6.680 -0.679 10.815 1.00 92.38 289 PHE A O 1
ATOM 2291 N N . PRO A 1 290 ? 5.073 -2.211 10.548 1.00 94.69 290 PRO A N 1
ATOM 2292 C CA . PRO A 1 290 ? 4.553 -1.588 9.334 1.00 94.69 290 PRO A CA 1
ATOM 2293 C C . PRO A 1 290 ? 3.718 -0.347 9.681 1.00 94.69 290 PRO A C 1
ATOM 2295 O O . PRO A 1 290 ? 2.629 -0.476 10.240 1.00 94.69 290 PRO A O 1
ATOM 2298 N N . LEU A 1 291 ? 4.227 0.849 9.378 1.00 91.50 291 LEU A N 1
ATOM 2299 C CA . LEU A 1 291 ? 3.552 2.124 9.652 1.00 91.50 291 LEU A CA 1
ATOM 2300 C C . LEU A 1 291 ? 2.988 2.769 8.377 1.00 91.50 291 LEU A C 1
ATOM 2302 O O . LEU A 1 291 ? 3.539 2.596 7.289 1.00 91.50 291 LEU A O 1
ATOM 2306 N N . CYS A 1 292 ? 1.926 3.563 8.541 1.00 94.88 292 CYS A N 1
ATOM 2307 C CA . CYS A 1 292 ? 1.047 4.076 7.489 1.00 94.88 292 CYS A CA 1
ATOM 2308 C C . CYS A 1 292 ? 0.248 2.981 6.766 1.00 94.88 292 CYS A C 1
ATOM 2310 O O . CYS A 1 292 ? 0.665 1.828 6.676 1.00 94.88 292 CYS A O 1
ATOM 2312 N N . THR A 1 293 ? -0.913 3.352 6.227 1.00 96.81 293 THR A N 1
ATOM 2313 C CA . THR A 1 293 ? -1.849 2.438 5.550 1.00 96.81 293 THR A CA 1
ATOM 2314 C C . THR A 1 293 ? -2.127 2.831 4.101 1.00 96.81 293 THR A C 1
ATOM 2316 O O . THR A 1 293 ? -3.193 2.495 3.584 1.00 96.81 293 THR A O 1
ATOM 2319 N N . PHE A 1 294 ? -1.147 3.459 3.431 1.00 97.75 294 PHE A N 1
ATOM 2320 C CA . PHE A 1 294 ? -1.247 3.922 2.037 1.00 97.75 294 PHE A CA 1
ATOM 2321 C C . PHE A 1 294 ? -1.898 2.866 1.138 1.00 97.75 294 PHE A C 1
ATOM 2323 O O . PHE A 1 294 ? -2.826 3.167 0.389 1.00 97.75 294 PHE A O 1
ATOM 2330 N N . ALA A 1 295 ? -1.446 1.612 1.248 1.00 98.75 295 ALA A N 1
ATOM 2331 C CA . ALA A 1 295 ? -2.099 0.484 0.606 1.00 98.75 295 ALA A CA 1
ATOM 2332 C C . ALA A 1 295 ? -1.877 -0.831 1.360 1.00 98.75 295 ALA A C 1
ATOM 2334 O O . ALA A 1 295 ? -0.738 -1.235 1.614 1.00 98.75 295 ALA A O 1
ATOM 2335 N N . TYR A 1 296 ? -2.950 -1.576 1.624 1.00 98.88 296 TYR A N 1
ATOM 2336 C CA . TYR A 1 296 ? -2.839 -2.922 2.179 1.00 98.88 296 TYR A CA 1
ATOM 2337 C C . TYR A 1 296 ? -3.883 -3.889 1.619 1.00 98.88 296 TYR A C 1
ATOM 2339 O O . TYR A 1 296 ? -5.067 -3.583 1.489 1.00 98.88 296 TYR A O 1
ATOM 2347 N N . GLY A 1 297 ? -3.435 -5.101 1.311 1.00 98.81 297 GLY A N 1
ATOM 2348 C CA . GLY A 1 297 ? -4.290 -6.253 1.080 1.00 98.81 297 GLY A CA 1
ATOM 2349 C C . GLY A 1 297 ? -4.846 -6.789 2.397 1.00 98.81 297 GLY A C 1
ATOM 2350 O O . GLY A 1 297 ? -4.134 -6.847 3.399 1.00 98.81 297 GLY A O 1
ATOM 2351 N N . VAL A 1 298 ? -6.100 -7.232 2.390 1.00 98.88 298 VAL A N 1
ATOM 2352 C CA . VAL A 1 298 ? -6.791 -7.802 3.549 1.00 98.88 298 VAL A CA 1
ATOM 2353 C C . VAL A 1 298 ? -7.685 -8.968 3.127 1.00 98.88 298 VAL A C 1
ATOM 2355 O O . VAL A 1 298 ? -8.344 -8.936 2.084 1.00 98.88 298 VAL A O 1
ATOM 2358 N N . THR A 1 299 ? -7.723 -10.025 3.937 1.00 98.62 299 THR A N 1
ATOM 2359 C CA . THR A 1 299 ? -8.683 -11.122 3.735 1.00 98.62 299 THR A CA 1
ATOM 2360 C C . THR A 1 299 ? -10.050 -10.751 4.302 1.00 98.62 299 THR A C 1
ATOM 2362 O O . THR A 1 299 ? -10.150 -9.980 5.254 1.00 98.62 299 THR A O 1
ATOM 2365 N N . ARG A 1 300 ? -11.132 -11.346 3.792 1.00 98.44 300 ARG A N 1
ATOM 2366 C CA . ARG A 1 300 ? -12.484 -11.125 4.331 1.00 98.44 300 ARG A CA 1
ATOM 2367 C C . ARG A 1 300 ? -12.577 -11.415 5.835 1.00 98.44 300 ARG A C 1
ATOM 2369 O O . ARG A 1 300 ? -13.207 -10.659 6.570 1.00 98.44 300 ARG A O 1
ATOM 2376 N N . ALA A 1 301 ? -11.928 -12.486 6.298 1.00 98.38 301 ALA A N 1
ATOM 2377 C CA . ALA A 1 301 ? -11.899 -12.848 7.715 1.00 98.38 301 ALA A CA 1
ATOM 2378 C C . ALA A 1 301 ? -11.176 -11.784 8.558 1.00 98.38 301 ALA A C 1
ATOM 2380 O O . ALA A 1 301 ? -11.662 -11.406 9.624 1.00 98.38 301 ALA A O 1
ATOM 2381 N N . SER A 1 302 ? -10.053 -11.265 8.059 1.00 98.62 302 SER A N 1
ATOM 2382 C CA . SER A 1 302 ? -9.295 -10.194 8.708 1.00 98.62 302 SER A CA 1
ATOM 2383 C C . SER A 1 302 ? -10.046 -8.866 8.690 1.00 98.62 302 SER A C 1
ATOM 2385 O O . SER A 1 302 ? -10.093 -8.206 9.717 1.00 98.62 302 SER A O 1
ATOM 2387 N N . ALA A 1 303 ? -10.717 -8.504 7.595 1.00 98.88 303 ALA A N 1
ATOM 2388 C CA . ALA A 1 303 ? -11.547 -7.300 7.525 1.00 98.88 303 ALA A CA 1
ATOM 2389 C C . ALA A 1 303 ? -12.691 -7.338 8.549 1.00 98.88 303 ALA A C 1
ATOM 2391 O O . ALA A 1 303 ? -12.878 -6.384 9.301 1.00 98.88 303 ALA A O 1
ATOM 2392 N N . ALA A 1 304 ? -13.402 -8.468 8.655 1.00 98.81 304 ALA A N 1
ATOM 2393 C CA . ALA A 1 304 ? -14.442 -8.654 9.669 1.00 98.81 304 ALA A CA 1
ATOM 2394 C C . ALA A 1 304 ? -13.875 -8.548 11.093 1.00 98.81 304 ALA A C 1
ATOM 2396 O O . ALA A 1 304 ? -14.523 -8.012 11.993 1.00 98.81 304 ALA A O 1
ATOM 2397 N N . ARG A 1 305 ? -12.645 -9.035 11.295 1.00 98.38 305 ARG A N 1
ATOM 2398 C CA . ARG A 1 305 ? -11.928 -8.901 12.560 1.00 98.38 305 ARG A CA 1
ATOM 2399 C C . ARG A 1 305 ? -11.567 -7.446 12.865 1.00 98.38 305 ARG A C 1
ATOM 2401 O O . ARG A 1 305 ? -11.817 -7.030 13.987 1.00 98.38 305 ARG A O 1
ATOM 2408 N N . ILE A 1 306 ? -11.053 -6.680 11.896 1.00 98.62 306 ILE A N 1
ATOM 2409 C CA . ILE A 1 306 ? -10.755 -5.244 12.057 1.00 98.62 306 ILE A CA 1
ATOM 2410 C C . ILE A 1 306 ? -12.025 -4.488 12.439 1.00 98.62 306 ILE A C 1
ATOM 2412 O O . ILE A 1 306 ? -12.031 -3.803 13.450 1.00 98.62 306 ILE A O 1
ATOM 2416 N N . VAL A 1 307 ? -13.119 -4.650 11.692 1.00 98.56 307 VAL A N 1
ATOM 2417 C CA . VAL A 1 307 ? -14.379 -3.945 11.987 1.00 98.56 307 VAL A CA 1
ATOM 2418 C C . VAL A 1 307 ? -14.896 -4.279 13.390 1.00 98.56 307 VAL A C 1
ATOM 2420 O O . VAL A 1 307 ? -15.361 -3.399 14.107 1.00 98.56 307 VAL A O 1
ATOM 2423 N N . ARG A 1 308 ? -14.789 -5.544 13.812 1.00 97.88 308 ARG A N 1
ATOM 2424 C CA . ARG A 1 308 ? -15.261 -5.992 15.128 1.00 97.88 308 ARG A CA 1
ATOM 2425 C C . ARG A 1 308 ? -14.361 -5.545 16.282 1.00 97.88 308 ARG A C 1
ATOM 2427 O O . ARG A 1 308 ? -14.871 -5.137 17.319 1.00 97.88 308 ARG A O 1
ATOM 2434 N N . GLU A 1 309 ? -13.049 -5.718 16.149 1.00 96.31 309 GLU A N 1
ATOM 2435 C CA . GLU A 1 309 ? -12.081 -5.524 17.241 1.00 96.31 309 GLU A CA 1
ATOM 2436 C C . GLU A 1 309 ? -11.521 -4.100 17.269 1.00 96.31 309 GLU A C 1
ATOM 2438 O O . GLU A 1 309 ? -11.232 -3.590 18.344 1.00 96.31 309 GLU A O 1
ATOM 2443 N N . PHE A 1 310 ? -11.411 -3.453 16.108 1.00 96.50 310 PHE A N 1
ATOM 2444 C CA . PHE A 1 310 ? -10.843 -2.115 15.919 1.00 96.50 310 PHE A CA 1
ATOM 2445 C C . PHE A 1 310 ? -11.869 -1.131 15.341 1.00 96.50 310 PHE A C 1
ATOM 2447 O O . PHE A 1 310 ? -11.495 -0.088 14.821 1.00 96.50 310 PHE A O 1
ATOM 2454 N N . GLY A 1 311 ? -13.170 -1.427 15.424 1.00 95.56 311 GLY A N 1
ATOM 2455 C CA . GLY A 1 311 ? -14.233 -0.478 15.062 1.00 95.56 311 GLY A CA 1
ATOM 2456 C C . GLY A 1 311 ? -14.337 0.730 16.004 1.00 95.56 311 GLY A C 1
ATOM 2457 O O . GLY A 1 311 ? -15.101 1.646 15.728 1.00 95.56 311 GLY A O 1
ATOM 2458 N N . ARG A 1 312 ? -13.580 0.717 17.106 1.00 93.94 312 ARG A N 1
ATOM 2459 C CA . ARG A 1 312 ? -13.425 1.788 18.096 1.00 93.94 312 ARG A CA 1
ATOM 2460 C C . ARG A 1 312 ? -12.011 1.762 18.674 1.00 93.94 312 ARG A C 1
ATOM 2462 O O . ARG A 1 312 ? -11.348 0.724 18.631 1.00 93.94 312 ARG A O 1
ATOM 2469 N N . GLU A 1 313 ? -11.578 2.888 19.220 1.00 94.38 313 GLU A N 1
ATOM 2470 C CA . GLU A 1 313 ? -10.352 3.010 20.004 1.00 94.38 313 GLU A CA 1
ATOM 2471 C C . GLU A 1 313 ? -10.474 2.165 21.286 1.00 94.38 313 GLU A C 1
ATOM 2473 O O . GLU A 1 313 ? -11.530 2.120 21.924 1.00 94.38 313 GLU A O 1
ATOM 2478 N N . GLU A 1 314 ? -9.408 1.453 21.655 1.00 91.06 314 GLU A N 1
ATOM 2479 C CA . GLU A 1 314 ? -9.389 0.687 22.903 1.00 91.06 314 GLU A CA 1
ATOM 2480 C C . GLU A 1 314 ? -9.096 1.585 24.114 1.00 91.06 314 GLU A C 1
ATOM 2482 O O . GLU A 1 314 ? -8.449 2.626 23.991 1.00 91.06 314 GLU A O 1
ATOM 2487 N N . GLU A 1 315 ? -9.521 1.151 25.302 1.00 89.75 315 GLU A N 1
ATOM 2488 C CA . GLU A 1 315 ? -9.208 1.857 26.549 1.00 89.75 315 GLU A CA 1
ATOM 2489 C C . GLU A 1 315 ? -7.691 1.964 26.772 1.00 89.75 315 GLU A C 1
ATOM 2491 O O . GLU A 1 315 ? -6.949 0.997 26.596 1.00 89.75 315 GLU A O 1
ATOM 2496 N N . GLY A 1 316 ? -7.221 3.150 27.164 1.00 84.06 316 GLY A N 1
ATOM 2497 C CA . GLY A 1 316 ? -5.786 3.473 27.208 1.00 84.06 316 GLY A CA 1
ATOM 2498 C C . GLY A 1 316 ? -5.234 4.106 25.920 1.00 84.06 316 GLY A C 1
ATOM 2499 O O . GLY A 1 316 ? -4.106 4.620 25.930 1.00 84.06 316 GLY A O 1
ATOM 2500 N N . GLY A 1 317 ? -6.049 4.137 24.862 1.00 86.69 317 GLY A N 1
ATOM 2501 C CA . GLY A 1 317 ? -5.927 5.010 23.701 1.00 86.69 317 GLY A CA 1
ATOM 2502 C C . GLY A 1 317 ? -4.897 4.598 22.649 1.00 86.69 317 GLY A C 1
ATOM 2503 O O . GLY A 1 317 ? -3.820 4.085 22.958 1.00 86.69 317 GLY A O 1
ATOM 2504 N N . THR A 1 318 ? -5.192 4.940 21.394 1.00 90.31 318 THR A N 1
ATOM 2505 C CA . THR A 1 318 ? -4.310 4.773 20.229 1.00 90.31 318 THR A CA 1
ATOM 2506 C C . THR A 1 318 ? -4.335 6.038 19.385 1.00 90.31 318 THR A C 1
ATOM 2508 O O . THR A 1 318 ? -5.372 6.661 19.197 1.00 90.31 318 THR A O 1
ATOM 2511 N N . HIS A 1 319 ? -3.184 6.430 18.845 1.00 88.94 319 HIS A N 1
ATOM 2512 C CA . HIS A 1 319 ? -3.043 7.726 18.180 1.00 88.94 319 HIS A CA 1
ATOM 2513 C C . HIS A 1 319 ? -3.741 7.823 16.814 1.00 88.94 319 HIS A C 1
ATOM 2515 O O . HIS A 1 319 ? -4.160 8.916 16.432 1.00 88.94 319 HIS A O 1
ATOM 2521 N N . ALA A 1 320 ? -3.859 6.715 16.076 1.00 93.69 320 ALA A N 1
ATOM 2522 C CA . ALA A 1 320 ? -4.448 6.681 14.738 1.00 93.69 320 ALA A CA 1
ATOM 2523 C C . ALA A 1 320 ? -4.748 5.241 14.274 1.00 93.69 320 ALA A C 1
ATOM 2525 O O . ALA A 1 320 ? -4.304 4.268 14.889 1.00 93.69 320 ALA A O 1
ATOM 2526 N N . TYR A 1 321 ? -5.503 5.115 13.180 1.00 96.38 321 TYR A N 1
ATOM 2527 C CA . TYR A 1 321 ? -5.876 3.825 12.591 1.00 96.38 321 TYR A CA 1
ATOM 2528 C C . TYR A 1 321 ? -4.661 3.002 12.157 1.00 96.38 321 TYR A C 1
ATOM 2530 O O . TYR A 1 321 ? -4.552 1.827 12.493 1.00 96.38 321 TYR A O 1
ATOM 2538 N N . ASP A 1 322 ? -3.719 3.620 11.452 1.00 94.50 322 ASP A N 1
ATOM 2539 C CA . ASP A 1 322 ? -2.495 2.974 10.986 1.00 94.50 322 ASP A CA 1
ATOM 2540 C C . ASP A 1 322 ? -1.644 2.437 12.147 1.00 94.50 322 ASP A C 1
ATOM 2542 O O . ASP A 1 322 ? -1.149 1.313 12.074 1.00 94.50 322 ASP A O 1
ATOM 2546 N N . VAL A 1 323 ? -1.562 3.176 13.259 1.00 94.81 323 VAL A N 1
ATOM 2547 C CA . VAL A 1 323 ? -0.920 2.720 14.502 1.00 94.81 323 VAL A CA 1
ATOM 2548 C C . VAL A 1 323 ? -1.638 1.496 15.071 1.00 94.81 323 VAL A C 1
ATOM 2550 O O . VAL A 1 323 ? -0.979 0.536 15.467 1.00 94.81 323 VAL A O 1
ATOM 2553 N N . ARG A 1 324 ? -2.976 1.471 15.055 1.00 96.06 324 ARG A N 1
ATOM 2554 C CA . ARG A 1 324 ? -3.741 0.296 15.496 1.00 96.06 324 ARG A CA 1
ATOM 2555 C C . ARG A 1 324 ? -3.467 -0.930 14.621 1.00 96.06 324 ARG A C 1
ATOM 2557 O O . ARG A 1 324 ? -3.305 -2.039 15.134 1.00 96.06 324 ARG A O 1
ATOM 2564 N N . ILE A 1 325 ? -3.410 -0.763 13.302 1.00 97.75 325 ILE A N 1
ATOM 2565 C CA . ILE A 1 325 ? -3.109 -1.878 12.394 1.00 97.75 325 ILE A CA 1
ATOM 2566 C C . ILE A 1 325 ? -1.655 -2.349 12.574 1.00 97.75 325 ILE A C 1
ATOM 2568 O O . ILE A 1 325 ? -1.402 -3.555 12.621 1.00 97.75 325 ILE A O 1
ATOM 2572 N N . LEU A 1 326 ? -0.714 -1.428 12.795 1.00 95.81 326 LEU A N 1
ATOM 2573 C CA . LEU A 1 326 ? 0.667 -1.749 13.159 1.00 95.81 326 LEU A CA 1
ATOM 2574 C C . LEU A 1 326 ? 0.732 -2.603 14.432 1.00 95.81 326 LEU A C 1
ATOM 2576 O O . LEU A 1 326 ? 1.391 -3.646 14.440 1.00 95.81 326 LEU A O 1
ATOM 2580 N N . GLU A 1 327 ? 0.042 -2.195 15.500 1.00 94.50 327 GLU A N 1
ATOM 2581 C CA . GLU A 1 327 ? -0.049 -2.939 16.766 1.00 94.50 327 GLU A CA 1
ATOM 2582 C C . GLU A 1 327 ? -0.611 -4.349 16.545 1.00 94.50 327 GLU A C 1
ATOM 2584 O O . GLU A 1 327 ? -0.107 -5.321 17.112 1.00 94.50 327 GLU A O 1
ATOM 2589 N N . ALA A 1 328 ? -1.595 -4.505 15.654 1.00 95.81 328 ALA A N 1
ATOM 2590 C CA . ALA A 1 328 ? -2.125 -5.817 15.302 1.00 95.81 328 ALA A CA 1
ATOM 2591 C C . ALA A 1 328 ? -1.036 -6.750 14.739 1.00 95.81 328 ALA A C 1
ATOM 2593 O O . ALA A 1 328 ? -0.909 -7.908 15.162 1.00 95.81 328 ALA A O 1
ATOM 2594 N N . CYS A 1 329 ? -0.206 -6.222 13.840 1.00 96.50 329 CYS A N 1
ATOM 2595 C CA . CYS A 1 329 ? 0.910 -6.931 13.222 1.00 96.50 329 CYS A CA 1
ATOM 2596 C C . CYS A 1 329 ? 2.057 -7.232 14.189 1.00 96.50 329 CYS A C 1
ATOM 2598 O O . CYS A 1 329 ? 2.609 -8.335 14.168 1.00 96.50 329 CYS A O 1
ATOM 2600 N N . ARG A 1 330 ? 2.413 -6.263 15.036 1.00 94.38 330 ARG A N 1
ATOM 2601 C CA . ARG A 1 330 ? 3.562 -6.340 15.945 1.00 94.38 330 ARG A CA 1
ATOM 2602 C C . ARG A 1 330 ? 3.252 -7.136 17.213 1.00 94.38 330 ARG A C 1
ATOM 2604 O O . ARG A 1 330 ? 4.051 -7.983 17.613 1.00 94.38 330 ARG A O 1
ATOM 2611 N N . ASP A 1 331 ? 2.093 -6.885 17.817 1.00 92.88 331 ASP A N 1
ATOM 2612 C CA . ASP A 1 331 ? 1.798 -7.271 19.202 1.00 92.88 331 ASP A CA 1
ATOM 2613 C C . ASP A 1 331 ? 0.690 -8.325 19.306 1.00 92.88 331 ASP A C 1
ATOM 2615 O O . ASP A 1 331 ? 0.724 -9.180 20.193 1.00 92.88 331 ASP A O 1
ATOM 2619 N N . LEU A 1 332 ? -0.281 -8.317 18.385 1.00 92.69 332 LEU A N 1
ATOM 2620 C CA . LEU A 1 332 ? -1.469 -9.183 18.469 1.00 92.69 332 LEU A CA 1
ATOM 2621 C C . LEU A 1 332 ? -1.346 -10.482 17.658 1.00 92.69 332 LEU A C 1
ATOM 2623 O O . LEU A 1 332 ? -2.317 -11.233 17.520 1.00 92.69 332 LEU A O 1
ATOM 2627 N N . GLY A 1 333 ? -0.150 -10.768 17.138 1.00 92.25 333 GLY A N 1
ATOM 2628 C CA . GLY A 1 333 ? 0.183 -12.024 16.466 1.00 92.25 333 GLY A CA 1
ATOM 2629 C C . GLY A 1 333 ? -0.389 -12.175 15.055 1.00 92.25 333 GLY A C 1
ATOM 2630 O O . GLY A 1 333 ? -0.436 -13.300 14.552 1.00 92.25 333 GLY A O 1
ATOM 2631 N N . TRP A 1 334 ? -0.813 -11.080 14.416 1.00 97.12 334 TRP A N 1
ATOM 2632 C CA . TRP A 1 334 ? -1.369 -11.126 13.065 1.00 97.12 334 TRP A CA 1
ATOM 2633 C C . TRP A 1 334 ? -0.320 -11.525 12.026 1.00 97.12 334 TRP A C 1
ATOM 2635 O O . TRP A 1 334 ? 0.880 -11.251 12.141 1.00 97.12 334 TRP A O 1
ATOM 2645 N N . LYS A 1 335 ? -0.791 -12.181 10.966 1.00 97.00 335 LYS A N 1
ATOM 2646 C CA . LYS A 1 335 ? -0.040 -12.592 9.788 1.00 97.00 335 LYS A CA 1
ATOM 2647 C C . LYS A 1 335 ? 0.108 -11.493 8.758 1.00 97.00 335 LYS A C 1
ATOM 2649 O O . LYS A 1 335 ? -0.403 -11.607 7.648 1.00 97.00 335 LYS A O 1
ATOM 2654 N N . CYS A 1 336 ? 0.852 -10.469 9.156 1.00 98.44 336 CYS A N 1
ATOM 2655 C CA . CYS A 1 336 ? 1.192 -9.334 8.316 1.00 98.44 336 CYS A CA 1
ATOM 2656 C C . CYS A 1 336 ? 2.489 -9.553 7.539 1.00 98.44 336 CYS A C 1
ATOM 2658 O O . CYS A 1 336 ? 3.443 -10.137 8.063 1.00 98.44 336 CYS A O 1
ATOM 2660 N N . TRP A 1 337 ? 2.514 -9.067 6.307 1.00 98.56 337 TRP A N 1
ATOM 2661 C CA . TRP A 1 337 ? 3.684 -9.070 5.439 1.00 98.56 337 TRP A CA 1
ATOM 2662 C C . TRP A 1 337 ? 3.842 -7.713 4.771 1.00 98.56 337 TRP A C 1
ATOM 2664 O O . TRP A 1 337 ? 2.839 -7.059 4.501 1.00 98.56 337 TRP A O 1
ATOM 2674 N N . SER A 1 338 ? 5.077 -7.318 4.491 1.00 98.56 338 SER A N 1
ATOM 2675 C CA . SER A 1 338 ? 5.407 -6.020 3.902 1.00 98.56 338 SER A CA 1
ATOM 2676 C C . SER A 1 338 ? 6.384 -6.205 2.753 1.00 98.56 338 SER A C 1
ATOM 2678 O O . SER A 1 338 ? 7.304 -7.024 2.848 1.00 98.56 338 SER A O 1
ATOM 2680 N N . VAL A 1 339 ? 6.186 -5.454 1.672 1.00 98.31 339 VAL A N 1
ATOM 2681 C CA . VAL A 1 339 ? 7.163 -5.328 0.586 1.00 98.31 339 VAL A CA 1
ATOM 2682 C C . VAL A 1 339 ? 7.913 -4.006 0.719 1.00 98.31 339 VAL A C 1
ATOM 2684 O O . VAL A 1 339 ? 7.298 -2.957 0.857 1.00 98.31 339 VAL A O 1
ATOM 2687 N N . SER A 1 340 ? 9.243 -4.065 0.679 1.00 96.75 340 SER A N 1
ATOM 2688 C CA . SER A 1 340 ? 10.137 -2.915 0.826 1.00 96.75 340 SER A CA 1
ATOM 2689 C C . SER A 1 340 ? 11.203 -2.889 -0.288 1.00 96.75 340 SER A C 1
ATOM 2691 O O . SER A 1 340 ? 11.897 -3.889 -0.476 1.00 96.75 340 SER A O 1
ATOM 2693 N N . PRO A 1 341 ? 11.389 -1.773 -1.021 1.00 97.12 341 PRO A N 1
ATOM 2694 C CA . PRO A 1 341 ? 10.502 -0.609 -1.056 1.00 97.12 341 PRO A CA 1
ATOM 2695 C C . PRO A 1 341 ? 9.058 -0.985 -1.398 1.00 97.12 341 PRO A C 1
ATOM 2697 O O . PRO A 1 341 ? 8.806 -2.025 -2.013 1.00 97.12 341 PRO A O 1
ATOM 2700 N N . GLU A 1 342 ? 8.126 -0.143 -0.990 1.00 97.50 342 GLU A N 1
ATOM 2701 C CA . GLU A 1 342 ? 6.696 -0.299 -1.223 1.00 97.50 342 GLU A CA 1
ATOM 2702 C C . GLU A 1 342 ? 6.300 -0.048 -2.693 1.00 97.50 342 GLU A C 1
ATOM 2704 O O . GLU A 1 342 ? 7.083 0.467 -3.497 1.00 97.50 342 GLU A O 1
ATOM 2709 N N . LEU A 1 343 ? 5.098 -0.490 -3.074 1.00 98.31 343 LEU A N 1
ATOM 2710 C CA . LEU A 1 343 ? 4.523 -0.334 -4.419 1.00 98.31 343 LEU A CA 1
ATOM 2711 C C . LEU A 1 343 ? 3.610 0.892 -4.544 1.00 98.31 343 LEU A C 1
ATOM 2713 O O . LEU A 1 343 ? 3.424 1.407 -5.643 1.00 98.31 343 LEU A O 1
ATOM 2717 N N . PHE A 1 344 ? 3.034 1.330 -3.424 1.00 98.06 344 PHE A N 1
ATOM 2718 C CA . PHE A 1 344 ? 2.163 2.496 -3.331 1.00 98.06 344 PHE A CA 1
ATOM 2719 C C . PHE A 1 344 ? 2.729 3.457 -2.295 1.00 98.06 344 PHE A C 1
ATOM 2721 O O . PHE A 1 344 ? 2.966 3.066 -1.152 1.00 98.06 344 PHE A O 1
ATOM 2728 N N . HIS A 1 345 ? 2.899 4.718 -2.666 1.00 94.56 345 HIS A N 1
ATOM 2729 C CA . HIS A 1 345 ? 3.405 5.743 -1.759 1.00 94.56 345 HIS A CA 1
ATOM 2730 C C . HIS A 1 345 ? 2.504 6.973 -1.822 1.00 94.56 345 HIS A C 1
ATOM 2732 O O . HIS A 1 345 ? 2.032 7.342 -2.897 1.00 94.56 345 HIS A O 1
ATOM 2738 N N . HIS A 1 346 ? 2.270 7.625 -0.681 1.00 88.38 346 HIS A N 1
ATOM 2739 C CA . HIS A 1 346 ? 1.584 8.914 -0.661 1.00 88.38 346 HIS A CA 1
ATOM 2740 C C . HIS A 1 346 ? 2.322 9.952 -1.518 1.00 88.38 346 HIS A C 1
ATOM 2742 O O . HIS A 1 346 ? 3.556 9.972 -1.589 1.00 88.38 346 HIS A O 1
ATOM 2748 N N . ARG A 1 347 ? 1.552 10.842 -2.130 1.00 83.25 347 ARG A N 1
ATOM 2749 C CA . ARG A 1 347 ? 2.012 12.038 -2.825 1.00 83.25 347 ARG A CA 1
ATOM 2750 C C . ARG A 1 347 ? 1.918 13.214 -1.867 1.00 83.25 347 ARG A C 1
ATOM 2752 O O . ARG A 1 347 ? 0.925 13.381 -1.164 1.00 83.25 347 ARG A O 1
ATOM 2759 N N . SER A 1 348 ? 2.911 14.092 -1.903 1.00 66.38 348 SER A N 1
ATOM 2760 C CA . SER A 1 348 ? 2.852 15.384 -1.211 1.00 66.38 348 SER A CA 1
ATOM 2761 C C . SER A 1 348 ? 1.936 16.361 -1.969 1.00 66.38 348 SER A C 1
ATOM 2763 O O . SER A 1 348 ? 2.394 17.367 -2.511 1.00 66.38 348 SER A O 1
ATOM 2765 N N . GLU A 1 349 ? 0.643 16.039 -2.074 1.00 56.00 349 GLU A N 1
ATOM 2766 C CA . GLU A 1 349 ? -0.400 16.875 -2.683 1.00 56.00 349 GLU A CA 1
ATOM 2767 C C . GLU A 1 349 ? -1.042 17.779 -1.612 1.00 56.00 349 GLU A C 1
ATOM 2769 O O . GLU A 1 349 ? -2.112 17.486 -1.077 1.00 56.00 349 GLU A O 1
ATOM 2774 N N . GLY A 1 350 ? -0.375 18.892 -1.288 1.00 55.81 350 GLY A N 1
ATOM 2775 C CA . GLY A 1 350 ? -0.888 19.898 -0.346 1.00 55.81 350 GLY A CA 1
ATOM 2776 C C . GLY A 1 350 ? -0.760 19.519 1.137 1.00 55.81 350 GLY A C 1
ATOM 2777 O O . GLY A 1 350 ? 0.043 18.664 1.506 1.00 55.81 350 GLY A O 1
ATOM 2778 N N . GLU A 1 351 ? -1.507 20.212 2.002 1.00 56.31 351 GLU A N 1
ATOM 2779 C CA . GLU A 1 351 ? -1.578 19.907 3.439 1.00 56.31 351 GLU A CA 1
ATOM 2780 C C . GLU A 1 351 ? -2.408 18.633 3.687 1.00 56.31 351 GLU A C 1
ATOM 2782 O O . GLU A 1 351 ? -3.355 18.333 2.958 1.00 56.31 351 GLU A O 1
ATOM 2787 N N . SER A 1 352 ? -2.060 17.869 4.728 1.00 66.25 352 SER A N 1
ATOM 2788 C CA . SER A 1 352 ? -2.830 16.686 5.135 1.00 66.25 352 SER A CA 1
ATOM 2789 C C . SER A 1 352 ? -4.268 17.074 5.497 1.00 66.25 352 SER A C 1
ATOM 2791 O O . SER A 1 352 ? -4.474 17.996 6.285 1.00 66.25 352 SER A O 1
ATOM 2793 N N . GLU A 1 353 ? -5.275 16.343 4.998 1.00 71.69 353 GLU A N 1
ATOM 2794 C CA . GLU A 1 353 ? -6.678 16.608 5.361 1.00 71.69 353 GLU A CA 1
ATOM 2795 C C . GLU A 1 353 ? -6.936 16.434 6.869 1.00 71.69 353 GLU A C 1
ATOM 2797 O O . GLU A 1 353 ? -7.789 17.112 7.447 1.00 71.69 353 GLU A O 1
ATOM 2802 N N . ILE A 1 354 ? -6.154 15.565 7.521 1.00 66.62 354 ILE A N 1
ATOM 2803 C CA . ILE A 1 354 ? -6.146 15.396 8.978 1.00 66.62 354 ILE A CA 1
ATOM 2804 C C . ILE A 1 354 ? -5.643 16.679 9.645 1.00 66.62 354 ILE A C 1
ATOM 2806 O O . ILE A 1 354 ? -6.282 17.176 10.573 1.00 66.62 354 ILE A O 1
ATOM 2810 N N . ALA A 1 355 ? -4.526 17.229 9.158 1.00 61.38 355 ALA A N 1
ATOM 2811 C CA . ALA A 1 355 ? -3.957 18.469 9.682 1.00 61.38 355 ALA A CA 1
ATOM 2812 C C . ALA A 1 355 ? -4.924 19.648 9.495 1.00 61.38 355 ALA A C 1
ATOM 2814 O O . ALA A 1 355 ? -5.215 20.350 10.461 1.00 61.38 355 ALA A O 1
ATOM 2815 N N . ALA A 1 356 ? -5.511 19.788 8.303 1.00 63.97 356 ALA A N 1
ATOM 2816 C CA . ALA A 1 356 ? -6.505 20.819 8.012 1.00 63.97 356 ALA A CA 1
ATOM 2817 C C . ALA A 1 356 ? -7.722 20.736 8.953 1.00 63.97 356 ALA A C 1
ATOM 2819 O O . ALA A 1 356 ? -8.218 21.757 9.425 1.00 63.97 356 ALA A O 1
ATOM 2820 N N . THR A 1 357 ? -8.176 19.520 9.282 1.00 74.94 357 THR A N 1
ATOM 2821 C CA . THR A 1 357 ? -9.322 19.307 10.183 1.00 74.94 357 THR A CA 1
ATOM 2822 C C . THR A 1 357 ? -9.011 19.648 11.639 1.00 74.94 357 THR A C 1
ATOM 2824 O O . THR A 1 357 ? -9.885 20.119 12.365 1.00 74.94 357 THR A O 1
ATOM 2827 N N . ASN A 1 358 ? -7.777 19.416 12.086 1.00 75.00 358 ASN A N 1
ATOM 2828 C CA . ASN A 1 358 ? -7.362 19.736 13.452 1.00 75.00 358 ASN A CA 1
ATOM 2829 C C . ASN A 1 358 ? -7.094 21.246 13.655 1.00 75.00 358 ASN A C 1
ATOM 2831 O O . ASN A 1 358 ? -6.975 21.689 14.797 1.00 75.00 358 ASN A O 1
ATOM 2835 N N . GLY A 1 359 ? -7.061 22.030 12.569 1.00 48.09 359 GLY A N 1
ATOM 2836 C CA . GLY A 1 359 ? -6.788 23.467 12.548 1.00 48.09 359 GLY A CA 1
ATOM 2837 C C . GLY A 1 359 ? -5.291 23.784 12.637 1.00 48.09 359 GLY A C 1
ATOM 2838 O O . GLY A 1 359 ? -4.576 23.181 13.432 1.00 48.09 359 GLY A O 1
ATOM 2839 N N . ASN A 1 360 ? -4.822 24.793 11.888 1.00 48.84 360 ASN A N 1
ATOM 2840 C CA . ASN A 1 360 ? -3.418 25.263 11.864 1.00 48.84 360 ASN A CA 1
ATOM 2841 C C . ASN A 1 360 ? -2.895 25.832 13.212 1.00 48.84 360 ASN A C 1
ATOM 2843 O O . ASN A 1 360 ? -1.839 26.459 13.242 1.00 48.84 360 ASN A O 1
ATOM 2847 N N . GLY A 1 361 ? -3.638 25.662 14.312 1.00 36.22 361 GLY A N 1
ATOM 2848 C CA . GLY A 1 361 ? -3.355 26.224 15.635 1.00 36.22 361 GLY A CA 1
ATOM 2849 C C . GLY A 1 361 ? -3.714 25.330 16.829 1.00 36.22 361 GLY A C 1
ATOM 2850 O O . GLY A 1 361 ? -3.534 25.763 17.965 1.00 36.22 361 GLY A O 1
ATOM 2851 N N . GLY A 1 362 ? -4.163 24.082 16.624 1.00 30.44 362 GLY A N 1
ATOM 2852 C CA . GLY A 1 362 ? -3.782 23.057 17.602 1.00 30.44 362 GLY A CA 1
ATOM 2853 C C . GLY A 1 362 ? -2.262 23.006 17.566 1.00 30.44 362 GLY A C 1
ATOM 2854 O O . GLY A 1 362 ? -1.744 23.156 16.459 1.00 30.44 362 GLY A O 1
ATOM 2855 N N . GLU A 1 363 ? -1.574 22.918 18.719 1.00 31.34 363 GLU A N 1
ATOM 2856 C CA . GLU A 1 363 ? -0.107 22.825 18.776 1.00 31.34 363 GLU A CA 1
ATOM 2857 C C . GLU A 1 363 ? 0.365 22.142 17.505 1.00 31.34 363 GLU A C 1
ATOM 2859 O O . GLU A 1 363 ? 0.019 20.982 17.253 1.00 31.34 363 GLU A O 1
ATOM 2864 N N . SER A 1 364 ? 1.079 22.888 16.664 1.00 33.28 364 SER A N 1
ATOM 2865 C CA . SER A 1 364 ? 1.913 22.305 15.638 1.00 33.28 364 SER A CA 1
ATOM 2866 C C . SER A 1 364 ? 2.999 21.546 16.397 1.00 33.28 364 SER A C 1
ATOM 2868 O O . SER A 1 364 ? 4.158 21.950 16.429 1.00 33.28 364 SER A O 1
ATOM 2870 N N . GLY A 1 365 ? 2.599 20.480 17.096 1.00 29.05 365 GLY A N 1
ATOM 2871 C CA . GLY A 1 365 ? 3.416 19.346 17.417 1.00 29.05 365 GLY A CA 1
ATOM 2872 C C . GLY A 1 365 ? 3.833 18.893 16.051 1.00 29.05 365 GLY A C 1
ATOM 2873 O O . GLY A 1 365 ? 3.035 18.301 15.330 1.00 29.05 365 GLY A O 1
ATOM 2874 N N . ASN A 1 366 ? 5.005 19.400 15.681 1.00 27.61 366 ASN A N 1
ATOM 2875 C CA . ASN A 1 366 ? 5.748 19.153 14.478 1.00 27.61 366 ASN A CA 1
ATOM 2876 C C . ASN A 1 366 ? 5.201 17.882 13.830 1.00 27.61 366 ASN A C 1
ATOM 2878 O O . ASN A 1 366 ? 5.463 16.780 14.302 1.00 27.61 366 ASN A O 1
ATOM 2882 N N . SER A 1 367 ? 4.339 18.029 12.825 1.00 31.22 367 SER A N 1
ATOM 2883 C CA . SER A 1 367 ? 3.779 16.893 12.093 1.00 31.22 367 SER A CA 1
ATOM 2884 C C . SER A 1 367 ? 4.820 16.304 11.135 1.00 31.22 367 SER A C 1
ATOM 2886 O O . SER A 1 367 ? 4.493 15.558 10.220 1.00 31.22 367 SER A O 1
ATOM 2888 N N . GLU A 1 368 ? 6.104 16.549 11.412 1.00 30.73 368 GLU A N 1
ATOM 2889 C CA . GLU A 1 368 ? 7.124 15.504 11.457 1.00 30.73 368 GLU A CA 1
ATOM 2890 C C . GLU A 1 368 ? 6.675 14.402 12.436 1.00 30.73 368 GLU A C 1
ATOM 2892 O O . GLU A 1 368 ? 7.007 14.401 13.620 1.00 30.73 368 GLU A O 1
ATOM 2897 N N . GLY A 1 369 ? 5.833 13.499 11.920 1.00 32.41 369 GLY A N 1
ATOM 2898 C CA . GLY A 1 369 ? 5.064 12.509 12.670 1.00 32.41 369 GLY A CA 1
ATOM 2899 C C . GLY A 1 369 ? 5.746 11.959 13.914 1.00 32.41 369 GLY A C 1
ATOM 2900 O O . GLY A 1 369 ? 6.868 11.486 13.831 1.00 32.41 369 GLY A O 1
ATOM 2901 N N . VAL A 1 370 ? 5.043 12.009 15.052 1.00 36.16 370 VAL A N 1
ATOM 2902 C CA . VAL A 1 370 ? 5.343 11.240 16.272 1.00 36.16 370 VAL A CA 1
ATOM 2903 C C . VAL A 1 370 ? 6.847 11.081 16.520 1.00 36.16 370 VAL A C 1
ATOM 2905 O O . VAL A 1 370 ? 7.284 9.957 16.693 1.00 36.16 370 VAL A O 1
ATOM 2908 N N . GLY A 1 371 ? 7.641 12.160 16.441 1.00 31.59 371 GLY A N 1
ATOM 2909 C CA . GLY A 1 371 ? 9.106 12.104 16.443 1.00 31.59 371 GLY A CA 1
ATOM 2910 C C . GLY A 1 371 ? 9.654 10.800 15.857 1.00 31.59 371 GLY A C 1
ATOM 2911 O O . GLY A 1 371 ? 9.973 9.893 16.622 1.00 31.59 371 GLY A O 1
ATOM 2912 N N . TRP A 1 372 ? 9.739 10.670 14.533 1.00 38.66 372 TRP A N 1
ATOM 2913 C CA . TRP A 1 372 ? 10.365 9.516 13.869 1.00 38.66 372 TRP A CA 1
ATOM 2914 C C . TRP A 1 372 ? 11.664 9.081 14.564 1.00 38.66 372 TRP A C 1
ATOM 2916 O O . TRP A 1 372 ? 11.878 7.894 14.810 1.00 38.66 372 TRP A O 1
ATOM 2926 N N . ASP A 1 373 ? 12.457 10.059 15.004 1.00 35.41 373 ASP A N 1
ATOM 2927 C CA . ASP A 1 373 ? 13.649 9.866 15.823 1.00 35.41 373 ASP A CA 1
ATOM 2928 C C . ASP A 1 373 ? 13.358 9.325 17.224 1.00 35.41 373 ASP A C 1
ATOM 2930 O O . ASP A 1 373 ? 14.100 8.484 17.693 1.00 35.41 373 ASP A O 1
ATOM 2934 N N . GLY A 1 374 ? 12.288 9.741 17.896 1.00 32.78 374 GLY A N 1
ATOM 2935 C CA . GLY A 1 374 ? 11.846 9.229 19.197 1.00 32.78 374 GLY A CA 1
ATOM 2936 C C . GLY A 1 374 ? 11.236 7.824 19.145 1.00 32.78 374 GLY A C 1
ATOM 2937 O O . GLY A 1 374 ? 11.500 7.024 20.040 1.00 32.78 374 GLY A O 1
ATOM 2938 N N . LEU A 1 375 ? 10.478 7.469 18.100 1.00 40.44 375 LEU A N 1
ATOM 2939 C CA . LEU A 1 375 ? 9.988 6.099 17.886 1.00 40.44 375 LEU A CA 1
ATOM 2940 C C . LEU A 1 375 ? 11.138 5.146 17.523 1.00 40.44 375 LEU A C 1
ATOM 2942 O O . LEU A 1 375 ? 11.214 4.051 18.082 1.00 40.44 375 LEU A O 1
ATOM 2946 N N . ILE A 1 376 ? 12.078 5.576 16.674 1.00 43.66 376 ILE A N 1
ATOM 2947 C CA . ILE A 1 376 ? 13.281 4.804 16.318 1.00 43.66 376 ILE A CA 1
ATOM 2948 C C . ILE A 1 376 ? 14.303 4.774 17.478 1.00 43.66 376 ILE A C 1
ATOM 2950 O O . ILE A 1 376 ? 14.889 3.727 17.758 1.00 43.66 376 ILE A O 1
ATOM 2954 N N . GLN A 1 377 ? 14.495 5.866 18.228 1.00 38.78 377 GLN A N 1
ATOM 2955 C CA . GLN A 1 377 ? 15.350 5.892 19.427 1.00 38.78 377 GLN A CA 1
ATOM 2956 C C . GLN A 1 377 ? 14.756 5.047 20.551 1.00 38.78 377 GLN A C 1
ATOM 2958 O O . GLN A 1 377 ? 15.505 4.303 21.177 1.00 38.78 377 GLN A O 1
ATOM 2963 N N . ASN A 1 378 ? 13.438 5.075 20.780 1.00 39.06 378 ASN A N 1
ATOM 2964 C CA . ASN A 1 378 ? 12.793 4.169 21.735 1.00 39.06 378 ASN A CA 1
ATOM 2965 C C . ASN A 1 378 ? 12.909 2.708 21.293 1.00 39.06 378 ASN A C 1
ATOM 2967 O O . ASN A 1 378 ? 13.092 1.834 22.139 1.00 39.06 378 ASN A O 1
ATOM 2971 N N . GLN A 1 379 ? 12.874 2.424 19.986 1.00 50.06 379 GLN A N 1
ATOM 2972 C CA . GLN A 1 379 ? 13.201 1.094 19.473 1.00 50.06 379 GLN A CA 1
ATOM 2973 C C . GLN A 1 379 ? 14.647 0.708 19.818 1.00 50.06 379 GLN A C 1
ATOM 2975 O O . GLN A 1 379 ? 14.849 -0.364 20.382 1.00 50.06 379 GLN A O 1
ATOM 2980 N N . ASN A 1 380 ? 15.637 1.574 19.585 1.00 40.16 380 ASN A N 1
ATOM 2981 C CA . ASN A 1 380 ? 17.044 1.297 19.915 1.00 40.16 380 ASN A CA 1
ATOM 2982 C C . ASN A 1 380 ? 17.308 1.218 21.439 1.00 40.16 380 ASN A C 1
ATOM 2984 O O . ASN A 1 380 ? 18.130 0.420 21.895 1.00 40.16 380 ASN A O 1
ATOM 2988 N N . GLN A 1 381 ? 16.586 1.985 22.260 1.00 41.47 381 GLN A N 1
ATOM 2989 C CA . GLN A 1 381 ? 16.694 1.951 23.725 1.00 41.47 381 GLN A CA 1
ATOM 2990 C C . GLN A 1 381 ? 16.036 0.701 24.332 1.00 41.47 381 GLN A C 1
ATOM 2992 O O . GLN A 1 381 ? 16.652 0.039 25.172 1.00 41.47 381 GLN A O 1
ATOM 2997 N N . ASN A 1 382 ? 14.847 0.305 23.861 1.00 40.56 382 ASN A N 1
ATOM 2998 C CA . ASN A 1 382 ? 14.209 -0.956 24.262 1.00 40.56 382 ASN A CA 1
ATOM 2999 C C . ASN A 1 382 ? 15.003 -2.184 23.779 1.00 40.56 382 ASN A C 1
ATOM 3001 O O . ASN A 1 382 ? 15.033 -3.212 24.458 1.00 40.56 382 ASN A O 1
ATOM 3005 N N . GLN A 1 383 ? 15.702 -2.078 22.643 1.00 49.81 383 GLN A N 1
ATOM 3006 C CA . GLN A 1 383 ? 16.638 -3.102 22.161 1.00 49.81 383 GLN A CA 1
ATOM 3007 C C . GLN A 1 383 ? 17.837 -3.282 23.110 1.00 49.81 383 GLN A C 1
ATOM 3009 O O . GLN A 1 383 ? 18.196 -4.417 23.429 1.00 49.81 383 GLN A O 1
ATOM 3014 N N . ASN A 1 384 ? 18.401 -2.193 23.646 1.00 40.62 384 ASN A N 1
ATOM 3015 C CA . ASN A 1 384 ? 19.478 -2.261 24.643 1.00 40.62 384 ASN A CA 1
ATOM 3016 C C . ASN A 1 384 ? 19.013 -2.801 26.008 1.00 40.62 384 ASN A C 1
ATOM 3018 O O . ASN A 1 384 ? 19.775 -3.495 26.683 1.00 40.62 384 ASN A O 1
ATOM 3022 N N . GLN A 1 385 ? 17.772 -2.533 26.425 1.00 37.69 385 GLN A N 1
ATOM 3023 C CA . GLN A 1 385 ? 17.230 -3.080 27.677 1.00 37.69 385 GLN A CA 1
ATOM 3024 C C . GLN A 1 385 ? 16.928 -4.584 27.586 1.00 37.69 385 GLN A C 1
ATOM 3026 O O . GLN A 1 385 ? 17.237 -5.325 28.521 1.00 37.69 385 GLN A O 1
ATOM 3031 N N . ASN A 1 386 ? 16.414 -5.063 26.448 1.00 37.00 386 ASN A N 1
ATOM 3032 C CA . ASN A 1 386 ? 16.187 -6.496 26.234 1.00 37.00 386 ASN A CA 1
ATOM 3033 C C . ASN A 1 386 ? 17.498 -7.295 26.117 1.00 37.00 386 ASN A C 1
ATOM 3035 O O . ASN A 1 386 ? 17.542 -8.433 26.579 1.00 37.00 386 ASN A O 1
ATOM 3039 N N . ASN A 1 387 ? 18.578 -6.695 25.599 1.00 39.44 387 ASN A N 1
ATOM 3040 C CA . ASN A 1 387 ? 19.911 -7.312 25.605 1.00 39.44 387 ASN A CA 1
ATOM 3041 C C . ASN A 1 387 ? 20.595 -7.283 26.985 1.00 39.44 387 ASN A C 1
ATOM 3043 O O . ASN A 1 387 ? 21.330 -8.209 27.311 1.00 39.44 387 ASN A O 1
ATOM 3047 N N . ARG A 1 388 ? 20.335 -6.281 27.838 1.00 35.09 388 ARG A N 1
ATOM 3048 C CA . ARG A 1 388 ? 20.885 -6.242 29.212 1.00 35.09 388 ARG A CA 1
ATOM 3049 C C . ARG A 1 388 ? 20.264 -7.275 30.153 1.00 35.09 388 ARG A C 1
ATOM 3051 O O . ARG A 1 388 ? 20.939 -7.733 31.070 1.00 35.09 388 ARG A O 1
ATOM 3058 N N . ASN A 1 389 ? 19.018 -7.683 29.913 1.00 36.28 389 ASN A N 1
ATOM 3059 C CA . ASN A 1 389 ? 18.349 -8.718 30.710 1.00 36.28 389 ASN A CA 1
ATOM 3060 C C . ASN A 1 389 ? 18.707 -10.158 30.279 1.00 36.28 389 ASN A C 1
ATOM 3062 O O . ASN A 1 389 ? 18.233 -11.117 30.890 1.00 36.28 389 ASN A O 1
ATOM 3066 N N . GLY A 1 390 ? 19.571 -10.320 29.269 1.00 33.44 390 GLY A N 1
ATOM 3067 C CA . GLY A 1 390 ? 20.172 -11.585 28.846 1.00 33.44 390 GLY A CA 1
ATOM 3068 C C . GLY A 1 390 ? 21.647 -11.684 29.251 1.00 33.44 390 GLY A C 1
ATOM 3069 O O . GLY A 1 390 ? 22.520 -11.549 28.414 1.00 33.44 390 GLY A O 1
ATOM 3070 N N . ASN A 1 391 ? 21.906 -11.886 30.542 1.00 31.66 391 ASN A N 1
ATOM 3071 C CA . ASN A 1 391 ? 23.126 -12.444 31.149 1.00 31.66 391 ASN A CA 1
ATOM 3072 C C . ASN A 1 391 ? 24.479 -12.344 30.372 1.00 31.66 391 ASN A C 1
ATOM 3074 O O . ASN A 1 391 ? 24.812 -13.239 29.603 1.00 31.66 391 ASN A O 1
ATOM 3078 N N . GLY A 1 392 ? 25.312 -11.350 30.725 1.00 31.73 392 GLY A N 1
ATOM 3079 C CA . GLY A 1 392 ? 26.757 -11.519 31.000 1.00 31.73 392 GLY A CA 1
ATOM 3080 C C . GLY A 1 392 ? 27.802 -11.475 29.862 1.00 31.73 392 GLY A C 1
ATOM 3081 O O . GLY A 1 392 ? 27.957 -12.437 29.125 1.00 31.73 392 GLY A O 1
ATOM 3082 N N . ASN A 1 393 ? 28.645 -10.429 29.923 1.00 31.97 393 ASN A N 1
ATOM 3083 C CA . ASN A 1 393 ? 30.013 -10.257 29.386 1.00 31.97 393 ASN A CA 1
ATOM 3084 C C . ASN A 1 393 ? 30.243 -10.245 27.860 1.00 31.97 393 ASN A C 1
ATOM 3086 O O . ASN A 1 393 ? 30.181 -11.272 27.193 1.00 31.97 393 ASN A O 1
ATOM 3090 N N . GLY A 1 394 ? 30.684 -9.087 27.351 1.00 28.59 394 GLY A N 1
ATOM 3091 C CA . GLY A 1 394 ? 31.297 -8.949 26.027 1.00 28.59 394 GLY A CA 1
ATOM 3092 C C . GLY A 1 394 ? 31.383 -7.494 25.564 1.00 28.59 394 GLY A C 1
ATOM 3093 O O . GLY A 1 394 ? 30.372 -6.917 25.187 1.00 28.59 394 GLY A O 1
ATOM 3094 N N . ASP A 1 395 ? 32.590 -6.950 25.684 1.00 30.86 395 ASP A N 1
ATOM 3095 C CA . ASP A 1 395 ? 33.220 -5.727 25.164 1.00 30.86 395 ASP A CA 1
ATOM 3096 C C . ASP A 1 395 ? 32.446 -4.765 24.238 1.00 30.86 395 ASP A C 1
ATOM 3098 O O . ASP A 1 395 ? 31.704 -5.132 23.331 1.00 30.86 395 ASP A O 1
ATOM 3102 N N . GLY A 1 396 ? 32.665 -3.474 24.508 1.00 34.34 396 GLY A N 1
ATOM 3103 C CA . GLY A 1 396 ? 31.961 -2.345 23.917 1.00 34.34 396 GLY A CA 1
ATOM 3104 C C . GLY A 1 396 ? 32.295 -2.075 22.452 1.00 34.34 396 GLY A C 1
ATOM 3105 O O . GLY A 1 396 ? 33.441 -1.823 22.111 1.00 34.34 396 GLY A O 1
ATOM 3106 N N . ASP A 1 397 ? 31.237 -2.010 21.642 1.00 33.69 397 ASP A N 1
ATOM 3107 C CA . ASP A 1 397 ? 31.220 -1.447 20.281 1.00 33.69 397 ASP A CA 1
ATOM 3108 C C . ASP A 1 397 ? 29.959 -0.576 20.041 1.00 33.69 397 ASP A C 1
ATOM 3110 O O . ASP A 1 397 ? 29.563 -0.276 18.917 1.00 33.69 397 ASP A O 1
ATOM 3114 N N . GLY A 1 398 ? 29.292 -0.140 21.120 1.00 32.41 398 GLY A N 1
ATOM 3115 C CA . GLY A 1 398 ? 28.046 0.642 21.067 1.00 32.41 398 GLY A CA 1
ATOM 3116 C C . GLY A 1 398 ? 28.210 2.142 20.777 1.00 32.41 398 GLY A C 1
ATOM 3117 O O . GLY A 1 398 ? 27.209 2.827 20.578 1.00 32.41 398 GLY A O 1
ATOM 3118 N N . ASP A 1 399 ? 29.440 2.659 20.739 1.00 33.47 399 ASP A N 1
ATOM 3119 C CA . ASP A 1 399 ? 29.710 4.105 20.659 1.00 33.47 399 ASP A CA 1
ATOM 3120 C C . ASP A 1 399 ? 29.914 4.639 19.229 1.00 33.47 399 ASP A C 1
ATOM 3122 O O . ASP A 1 399 ? 29.893 5.851 19.009 1.00 33.47 399 ASP A O 1
ATOM 3126 N N . GLN A 1 400 ? 30.048 3.774 18.216 1.00 33.00 400 GLN A N 1
ATOM 3127 C CA . GLN A 1 400 ? 30.360 4.226 16.851 1.00 33.00 400 GLN A CA 1
ATOM 3128 C C . GLN A 1 400 ? 29.142 4.745 16.059 1.00 33.00 400 GLN A C 1
ATOM 3130 O O . GLN A 1 400 ? 29.301 5.557 15.150 1.00 33.00 400 GLN A O 1
ATOM 3135 N N . LEU A 1 401 ? 27.916 4.355 16.437 1.00 34.38 401 LEU A N 1
ATOM 3136 C CA . LEU A 1 401 ? 26.667 4.819 15.803 1.00 34.38 401 LEU A CA 1
ATOM 3137 C C . LEU A 1 401 ? 26.162 6.166 16.351 1.00 34.38 401 LEU A C 1
ATOM 3139 O O . LEU A 1 401 ? 25.473 6.896 15.643 1.00 34.38 401 LEU A O 1
ATOM 3143 N N . LEU A 1 402 ? 26.553 6.541 17.574 1.00 32.56 402 LEU A N 1
ATOM 3144 C CA . LEU A 1 402 ? 26.256 7.859 18.155 1.00 32.56 402 LEU A CA 1
ATOM 3145 C C . LEU A 1 402 ? 27.126 8.979 17.554 1.00 32.56 402 LEU A C 1
ATOM 3147 O O . LEU A 1 402 ? 26.726 10.144 17.563 1.00 32.56 402 LEU A O 1
ATOM 3151 N N . GLY A 1 403 ? 28.304 8.638 17.016 1.00 26.62 403 GLY A N 1
ATOM 3152 C CA . GLY A 1 403 ? 29.251 9.602 16.445 1.00 26.62 403 GLY A CA 1
ATOM 3153 C C . GLY A 1 403 ? 28.851 10.153 15.072 1.00 26.62 403 GLY A C 1
ATOM 3154 O O . GLY A 1 403 ? 29.097 11.324 14.792 1.00 26.62 403 GLY A O 1
ATOM 3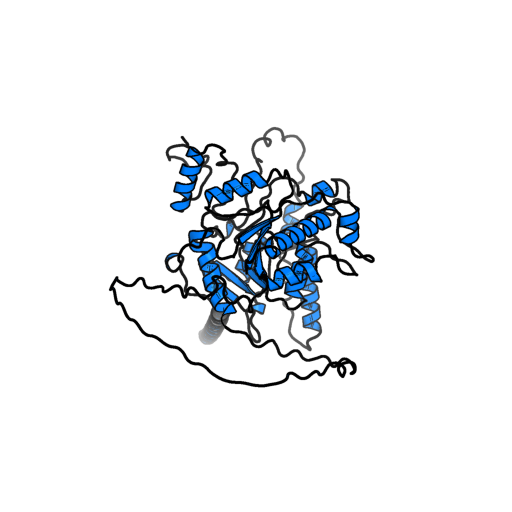155 N N . LEU A 1 404 ? 28.192 9.349 14.231 1.00 31.22 404 LEU A N 1
ATOM 3156 C CA . LEU A 1 404 ? 27.860 9.737 12.851 1.00 31.22 404 LEU A CA 1
ATOM 3157 C C . LEU A 1 404 ? 26.617 10.638 12.754 1.00 31.22 404 LEU A C 1
ATOM 3159 O O . LEU A 1 404 ? 26.554 11.482 11.869 1.00 31.22 404 LEU A O 1
ATOM 3163 N N . VAL A 1 405 ? 25.683 10.545 13.708 1.00 30.30 405 VAL A N 1
ATOM 3164 C CA . VAL A 1 405 ? 24.507 11.439 13.787 1.00 30.30 405 VAL A CA 1
ATOM 3165 C C . VAL A 1 405 ? 24.886 12.835 14.304 1.00 30.30 405 VAL A C 1
ATOM 3167 O O . VAL A 1 405 ? 24.285 13.832 13.913 1.00 30.30 405 VAL A O 1
ATOM 3170 N N . ARG A 1 406 ? 25.924 12.943 15.146 1.00 27.27 406 ARG A N 1
ATOM 3171 C CA . ARG A 1 406 ? 26.419 14.237 15.653 1.00 27.27 406 ARG A CA 1
ATOM 3172 C C . ARG A 1 406 ? 27.289 15.004 14.654 1.00 27.27 406 ARG A C 1
ATOM 3174 O O . ARG A 1 406 ? 27.356 16.226 14.748 1.00 27.27 406 ARG A O 1
ATOM 3181 N N . ALA A 1 407 ? 27.949 14.322 13.717 1.00 27.31 407 ALA A N 1
ATOM 3182 C CA . ALA A 1 407 ? 28.827 14.978 12.746 1.00 27.31 407 ALA A CA 1
ATOM 3183 C C . ALA A 1 407 ? 28.052 15.830 11.720 1.00 27.31 407 ALA A C 1
ATOM 3185 O O . ALA A 1 407 ? 28.540 16.890 11.335 1.00 27.31 407 ALA A O 1
ATOM 3186 N N . ASP A 1 408 ? 26.827 15.433 11.355 1.00 29.53 408 ASP A N 1
ATOM 3187 C CA . ASP A 1 408 ? 25.988 16.175 10.397 1.00 29.53 408 ASP A CA 1
ATOM 3188 C C . ASP A 1 408 ? 25.247 17.369 11.038 1.00 29.53 408 ASP A C 1
ATOM 3190 O O . ASP A 1 408 ? 24.955 18.366 10.380 1.00 29.53 408 ASP A O 1
ATOM 3194 N N . GLN A 1 409 ? 25.012 17.338 12.358 1.00 30.97 409 GLN A N 1
ATOM 3195 C CA . GLN A 1 409 ? 24.354 18.437 13.087 1.00 30.97 409 GLN A CA 1
ATOM 3196 C C . GLN A 1 409 ? 25.244 19.687 13.240 1.00 30.97 409 GLN A C 1
ATOM 3198 O O . GLN A 1 409 ? 24.735 20.807 13.320 1.00 30.97 409 GLN A O 1
ATOM 3203 N N . ASN A 1 410 ? 26.571 19.521 13.222 1.00 27.19 410 ASN A N 1
ATOM 3204 C CA . ASN A 1 410 ? 27.518 20.638 13.325 1.00 27.19 410 ASN A CA 1
ATOM 3205 C C . ASN A 1 410 ? 27.836 21.301 11.973 1.00 27.19 410 ASN A C 1
ATOM 3207 O O . ASN A 1 410 ? 28.372 22.406 11.958 1.00 27.19 410 ASN A O 1
ATOM 3211 N N . ALA A 1 411 ? 27.489 20.677 10.842 1.00 29.84 411 ALA A N 1
ATOM 3212 C CA . ALA A 1 411 ? 27.640 21.290 9.519 1.00 29.84 411 ALA A CA 1
ATOM 3213 C C . ALA A 1 411 ? 26.480 22.248 9.173 1.00 29.84 411 ALA A C 1
ATOM 3215 O O . ALA A 1 411 ? 26.644 23.146 8.350 1.00 29.84 411 ALA A O 1
ATOM 3216 N N . ALA A 1 412 ? 25.326 22.105 9.838 1.00 29.11 412 ALA A N 1
ATOM 3217 C CA . ALA A 1 412 ? 24.134 22.926 9.609 1.00 29.11 412 ALA A CA 1
ATOM 3218 C C . ALA A 1 412 ? 24.046 24.193 10.491 1.00 29.11 412 ALA A C 1
ATOM 3220 O O . ALA A 1 412 ? 23.122 24.986 10.328 1.00 29.11 412 ALA A O 1
ATOM 3221 N N . THR A 1 413 ? 24.983 24.410 11.424 1.00 26.33 413 THR A N 1
ATOM 3222 C CA . THR A 1 413 ? 24.911 25.496 12.427 1.00 26.33 413 THR A CA 1
ATOM 3223 C C . THR A 1 413 ? 25.909 26.644 12.230 1.00 26.33 413 THR A C 1
ATOM 3225 O O . THR A 1 413 ? 25.926 27.580 13.027 1.00 26.33 413 THR A O 1
ATOM 3228 N N . THR A 1 414 ? 26.678 26.670 11.138 1.00 28.83 414 THR A N 1
ATOM 3229 C CA . THR A 1 414 ? 27.542 27.817 10.792 1.00 28.83 414 THR A CA 1
ATOM 3230 C C . THR A 1 414 ? 27.323 28.297 9.360 1.00 28.83 414 THR A C 1
ATOM 3232 O O . THR A 1 414 ? 28.153 28.078 8.484 1.00 28.83 414 THR A O 1
ATOM 3235 N N . ALA A 1 415 ? 26.217 29.002 9.133 1.00 26.67 415 ALA A N 1
ATOM 3236 C CA . ALA A 1 415 ? 26.060 29.909 7.996 1.00 26.67 415 ALA A CA 1
ATOM 3237 C C . ALA A 1 415 ? 25.223 31.119 8.437 1.00 26.67 415 ALA A C 1
ATOM 3239 O O . ALA A 1 415 ? 24.013 31.179 8.252 1.00 26.67 415 ALA A O 1
ATOM 3240 N N . ASN A 1 416 ? 25.887 32.066 9.099 1.00 33.28 416 ASN A N 1
ATOM 3241 C CA . ASN A 1 416 ? 25.346 33.379 9.423 1.00 33.28 416 ASN A CA 1
ATOM 3242 C C . ASN A 1 416 ? 25.806 34.353 8.328 1.00 33.28 416 ASN A C 1
ATOM 3244 O O . ASN A 1 416 ? 26.975 34.737 8.327 1.00 33.28 416 ASN A O 1
ATOM 3248 N N . THR A 1 417 ? 24.930 34.732 7.392 1.00 29.12 417 THR A N 1
ATOM 3249 C CA . THR A 1 417 ? 25.204 35.813 6.427 1.00 29.12 417 THR A CA 1
ATOM 3250 C C . THR A 1 417 ? 23.954 36.642 6.123 1.00 29.12 417 THR A C 1
ATOM 3252 O O . THR A 1 417 ? 22.851 36.115 6.026 1.00 29.12 417 THR A O 1
ATOM 3255 N N . ASN A 1 418 ? 24.191 37.951 6.007 1.00 27.22 418 ASN A N 1
ATOM 3256 C CA . ASN A 1 418 ? 23.277 39.098 5.965 1.00 27.22 418 ASN A CA 1
ATOM 3257 C C . ASN A 1 418 ? 22.012 38.994 5.083 1.00 27.22 418 ASN A C 1
ATOM 3259 O O . ASN A 1 418 ? 22.067 38.443 3.985 1.00 27.22 418 ASN A O 1
ATOM 3263 N N . PRO A 1 419 ? 20.913 39.671 5.479 1.00 31.75 419 PRO A N 1
ATOM 3264 C CA . PRO A 1 419 ? 19.693 39.771 4.689 1.00 31.75 419 PRO A CA 1
ATOM 3265 C C . PRO A 1 419 ? 19.767 40.967 3.728 1.00 31.75 419 PRO A C 1
ATOM 3267 O O . PRO A 1 419 ? 19.370 42.072 4.095 1.00 31.75 419 PRO A O 1
ATOM 3270 N N . GLN A 1 420 ? 20.273 40.782 2.504 1.00 27.86 420 GLN A N 1
ATOM 3271 C CA . GLN A 1 420 ? 20.077 41.810 1.467 1.00 27.86 420 GLN A CA 1
ATOM 3272 C C . GLN A 1 420 ? 20.034 41.350 -0.002 1.00 27.86 420 GLN A C 1
ATOM 3274 O O . GLN A 1 420 ? 19.722 42.182 -0.844 1.00 27.86 420 GLN A O 1
ATOM 3279 N N . ASP A 1 421 ? 20.186 40.058 -0.318 1.00 27.89 421 ASP A N 1
ATOM 3280 C CA . ASP A 1 421 ? 20.207 39.566 -1.714 1.00 27.89 421 ASP A CA 1
ATOM 3281 C C . ASP A 1 421 ? 19.169 38.458 -2.006 1.00 27.89 421 ASP A C 1
ATOM 3283 O O . ASP A 1 421 ? 19.502 37.420 -2.572 1.00 27.89 421 ASP A O 1
ATOM 3287 N N . ASP A 1 422 ? 17.893 38.647 -1.639 1.00 32.41 422 ASP A N 1
ATOM 3288 C CA . ASP A 1 422 ? 16.846 37.625 -1.864 1.00 32.41 422 ASP A CA 1
ATOM 3289 C C . ASP A 1 422 ? 15.669 38.110 -2.731 1.00 32.41 422 ASP A C 1
ATOM 3291 O O . ASP A 1 422 ? 14.499 38.010 -2.368 1.00 32.41 422 ASP A O 1
ATOM 3295 N N . GLN A 1 423 ? 15.975 38.662 -3.911 1.00 32.03 423 GLN A N 1
ATOM 3296 C CA . GLN A 1 423 ? 14.971 38.904 -4.965 1.00 32.03 423 GLN A CA 1
ATOM 3297 C C . GLN A 1 423 ? 15.171 38.057 -6.233 1.00 32.03 423 GLN A C 1
ATOM 3299 O O . GLN A 1 423 ? 14.328 38.082 -7.128 1.00 32.03 423 GLN A O 1
ATOM 3304 N N . THR A 1 424 ? 16.222 37.238 -6.309 1.00 28.16 424 THR A N 1
ATOM 3305 C CA . THR A 1 424 ? 16.515 36.388 -7.480 1.00 28.16 424 THR A CA 1
ATOM 3306 C C . THR A 1 424 ? 16.229 34.896 -7.277 1.00 28.16 424 THR A C 1
ATOM 3308 O O . THR A 1 424 ? 16.323 34.134 -8.236 1.00 28.16 424 THR A O 1
ATOM 3311 N N . SER A 1 425 ? 15.799 34.458 -6.088 1.00 30.02 425 SER A N 1
ATOM 3312 C CA . SER A 1 425 ? 15.515 33.039 -5.791 1.00 30.02 425 SER A CA 1
ATOM 3313 C C . SER A 1 425 ? 14.049 32.613 -6.005 1.00 30.02 425 SER A C 1
ATOM 3315 O O . SER A 1 425 ? 13.722 31.426 -5.935 1.00 30.02 425 SER A O 1
ATOM 3317 N N . ILE A 1 426 ? 13.158 33.545 -6.368 1.00 31.97 426 ILE A N 1
ATOM 3318 C CA . ILE A 1 426 ? 11.705 33.304 -6.511 1.00 31.97 426 ILE A CA 1
ATOM 3319 C C . ILE A 1 426 ? 11.353 32.347 -7.682 1.00 31.97 426 ILE A C 1
ATOM 3321 O O . ILE A 1 426 ? 10.200 31.954 -7.846 1.00 31.97 426 ILE A O 1
ATOM 3325 N N . LYS A 1 427 ? 12.325 31.879 -8.479 1.00 31.52 427 LYS A N 1
ATOM 3326 C CA . LYS A 1 427 ? 12.076 31.029 -9.662 1.00 31.52 427 LYS A CA 1
ATOM 3327 C C . LYS A 1 427 ? 12.460 29.543 -9.574 1.00 31.52 427 LYS A C 1
ATOM 3329 O O . LYS A 1 427 ? 12.315 28.863 -10.581 1.00 31.52 427 LYS A O 1
ATOM 3334 N N . ALA A 1 428 ? 12.843 28.984 -8.423 1.00 32.75 428 ALA A N 1
ATOM 3335 C CA . ALA A 1 428 ? 13.291 27.576 -8.373 1.00 32.75 428 ALA A CA 1
ATOM 3336 C C . ALA A 1 428 ? 12.733 26.737 -7.208 1.00 32.75 428 ALA A C 1
ATOM 3338 O O . ALA A 1 428 ? 13.457 25.975 -6.570 1.00 32.75 428 ALA A O 1
ATOM 3339 N N . ARG A 1 429 ? 11.429 26.838 -6.915 1.00 34.06 429 ARG A N 1
ATOM 3340 C CA . ARG A 1 429 ? 10.779 25.895 -5.984 1.00 34.06 429 ARG A CA 1
ATOM 3341 C C . ARG A 1 429 ? 9.315 25.615 -6.326 1.00 34.06 429 ARG A C 1
ATOM 3343 O O . ARG A 1 429 ? 8.432 25.716 -5.480 1.00 34.06 429 ARG A O 1
ATOM 3350 N N . ARG A 1 430 ? 9.040 25.195 -7.566 1.00 34.22 430 ARG A N 1
ATOM 3351 C CA . ARG A 1 430 ? 7.864 24.346 -7.810 1.00 34.22 430 ARG A CA 1
ATOM 3352 C C . ARG A 1 430 ? 8.168 22.999 -7.151 1.00 34.22 430 ARG A C 1
ATOM 3354 O O . ARG A 1 430 ? 8.927 22.211 -7.698 1.00 34.22 430 ARG A O 1
ATOM 3361 N N . LYS A 1 431 ? 7.666 22.783 -5.927 1.00 38.16 431 LYS A N 1
ATOM 3362 C CA . LYS A 1 431 ? 7.691 21.478 -5.247 1.00 38.16 431 LYS A CA 1
ATOM 3363 C C . LYS A 1 431 ? 7.060 20.457 -6.196 1.00 38.16 431 LYS A C 1
ATOM 3365 O O . LYS A 1 431 ? 5.841 20.405 -6.315 1.00 38.16 431 LYS A O 1
ATOM 3370 N N . SER A 1 432 ? 7.887 19.695 -6.899 1.00 42.25 432 SER A N 1
ATOM 3371 C CA . SER A 1 432 ? 7.432 18.542 -7.662 1.00 42.25 432 SER A CA 1
ATOM 3372 C C . SER A 1 432 ? 6.746 17.586 -6.686 1.00 42.25 432 SER A C 1
ATOM 3374 O O . SER A 1 432 ? 7.338 17.200 -5.676 1.00 42.25 432 SER A O 1
ATOM 3376 N N . SER A 1 433 ? 5.476 17.267 -6.934 1.00 57.53 433 SER A N 1
ATOM 3377 C CA . SER A 1 433 ? 4.625 16.437 -6.077 1.00 57.53 433 SER A CA 1
ATOM 3378 C C . SER A 1 433 ? 5.002 14.953 -6.159 1.00 57.53 433 SER A C 1
ATOM 3380 O O . SER A 1 433 ? 4.126 14.116 -6.260 1.00 57.53 433 SER A O 1
ATOM 3382 N N . MET A 1 434 ? 6.284 14.592 -6.181 1.00 71.94 434 MET A N 1
ATOM 3383 C CA . MET A 1 434 ? 6.719 13.210 -6.416 1.00 71.94 434 MET A CA 1
ATOM 3384 C C . MET A 1 434 ? 6.374 12.283 -5.250 1.00 71.94 434 MET A C 1
ATOM 3386 O O . MET A 1 434 ? 6.517 12.658 -4.089 1.00 71.94 434 MET A O 1
ATOM 3390 N N . ALA A 1 435 ? 5.970 11.057 -5.582 1.00 84.62 435 ALA A N 1
ATOM 3391 C CA . ALA A 1 435 ? 5.915 9.937 -4.654 1.00 84.62 435 ALA A CA 1
ATOM 3392 C C . ALA A 1 435 ? 7.324 9.321 -4.548 1.00 84.62 435 ALA A C 1
ATOM 3394 O O . ALA A 1 435 ? 7.829 8.806 -5.551 1.00 84.62 435 ALA A O 1
ATOM 3395 N N . PRO A 1 436 ? 7.998 9.390 -3.385 1.00 85.50 436 PRO A N 1
ATOM 3396 C CA . PRO A 1 436 ? 9.285 8.729 -3.193 1.00 85.50 436 PRO A CA 1
ATOM 3397 C C . PRO A 1 436 ? 9.204 7.228 -3.490 1.00 85.50 436 PRO A C 1
ATOM 3399 O O . PRO A 1 436 ? 8.137 6.629 -3.439 1.00 85.50 436 PRO A O 1
ATOM 3402 N N . ASN A 1 437 ? 10.348 6.614 -3.803 1.00 91.81 437 ASN A N 1
ATOM 3403 C CA . ASN A 1 437 ? 10.484 5.184 -4.134 1.00 91.81 437 ASN A CA 1
ATOM 3404 C C . ASN A 1 437 ? 9.744 4.706 -5.403 1.00 91.81 437 ASN A C 1
ATOM 3406 O O . ASN A 1 437 ? 10.017 3.597 -5.863 1.00 91.81 437 ASN A O 1
ATOM 3410 N N . ILE A 1 438 ? 8.897 5.538 -6.016 1.00 92.94 438 ILE A N 1
ATOM 3411 C CA . ILE A 1 438 ? 8.218 5.268 -7.285 1.00 92.94 438 ILE A CA 1
ATOM 3412 C C . ILE A 1 438 ? 8.986 5.948 -8.422 1.00 92.94 438 ILE A C 1
ATOM 3414 O O . ILE A 1 438 ? 9.188 7.162 -8.408 1.00 92.94 438 ILE A O 1
ATOM 3418 N N . ARG A 1 439 ? 9.440 5.169 -9.411 1.00 91.94 439 ARG A N 1
ATOM 3419 C CA . ARG A 1 439 ? 10.244 5.687 -10.528 1.00 91.94 439 ARG A CA 1
ATOM 3420 C C . ARG A 1 439 ? 9.368 6.317 -11.605 1.00 91.94 439 ARG A C 1
ATOM 3422 O O . ARG A 1 439 ? 9.659 7.422 -12.049 1.00 91.94 439 ARG A O 1
ATOM 3429 N N . CYS A 1 440 ? 8.319 5.615 -12.021 1.00 91.94 440 CYS A N 1
ATOM 3430 C CA . CYS A 1 440 ? 7.456 6.002 -13.131 1.00 91.94 440 CYS A CA 1
ATOM 3431 C C . CYS A 1 440 ? 6.012 6.118 -12.642 1.00 91.94 440 CYS A C 1
ATOM 3433 O O . CYS A 1 440 ? 5.171 5.281 -12.957 1.00 91.94 440 CYS A O 1
ATOM 3435 N N . GLY A 1 441 ? 5.760 7.136 -11.812 1.00 92.38 441 GLY A N 1
ATOM 3436 C CA . GLY A 1 441 ? 4.468 7.367 -11.163 1.00 92.38 441 GLY A CA 1
ATOM 3437 C C . GLY A 1 441 ? 3.335 7.664 -12.147 1.00 92.38 441 GLY A C 1
ATOM 3438 O O . GLY A 1 441 ? 3.547 8.295 -13.182 1.00 92.38 441 GLY A O 1
ATOM 3439 N N . ALA A 1 442 ? 2.120 7.244 -11.804 1.00 92.62 442 ALA A N 1
ATOM 3440 C CA . ALA A 1 442 ? 0.919 7.397 -12.620 1.00 92.62 442 ALA A CA 1
ATOM 3441 C C . ALA A 1 442 ? 0.153 8.710 -12.358 1.00 92.62 442 ALA A C 1
ATOM 3443 O O . ALA A 1 442 ? -0.813 9.003 -13.064 1.00 92.62 442 ALA A O 1
ATOM 3444 N N . ARG A 1 443 ? 0.557 9.516 -11.364 1.00 88.75 443 ARG A N 1
ATOM 3445 C CA . ARG A 1 443 ? -0.177 10.725 -10.928 1.00 88.75 443 ARG A CA 1
ATOM 3446 C C . ARG A 1 443 ? 0.555 12.052 -11.131 1.00 88.75 443 ARG A C 1
ATOM 3448 O O . ARG A 1 443 ? 0.381 12.965 -10.327 1.00 88.75 443 ARG A O 1
ATOM 3455 N N . SER A 1 444 ? 1.367 12.222 -12.172 1.00 83.56 444 SER A N 1
ATOM 3456 C CA . SER A 1 444 ? 2.016 13.525 -12.412 1.00 83.56 444 SER A CA 1
ATOM 3457 C C . SER A 1 444 ? 1.035 14.604 -12.878 1.00 83.56 444 SER A C 1
ATOM 3459 O O . SER A 1 444 ? 0.137 14.340 -13.671 1.00 83.56 444 SER A O 1
ATOM 3461 N N . GLU A 1 445 ? 1.260 15.843 -12.434 1.00 80.69 445 GLU A N 1
ATOM 3462 C CA . GLU A 1 445 ? 0.571 17.025 -12.979 1.00 80.69 445 GLU A CA 1
ATOM 3463 C C . GLU A 1 445 ? 0.960 17.292 -14.437 1.00 80.69 445 GLU A C 1
ATOM 3465 O O . GLU A 1 445 ? 0.165 17.831 -15.198 1.00 80.69 445 GLU A O 1
ATOM 3470 N N . SER A 1 446 ? 2.177 16.908 -14.839 1.00 80.75 446 SER A N 1
ATOM 3471 C CA . SER A 1 446 ? 2.728 17.223 -16.164 1.00 80.75 446 SER A CA 1
ATOM 3472 C C . SER A 1 446 ? 1.976 16.568 -17.325 1.00 80.75 446 SER A C 1
ATOM 3474 O O . SER A 1 446 ? 2.064 17.053 -18.446 1.00 80.75 446 SER A O 1
ATOM 3476 N N . PHE A 1 447 ? 1.237 15.486 -17.071 1.00 87.50 447 PHE A N 1
ATOM 3477 C CA . PHE A 1 447 ? 0.488 14.749 -18.093 1.00 87.50 447 PHE A CA 1
ATOM 3478 C C . PHE A 1 447 ? -0.994 14.560 -17.752 1.00 87.50 447 PHE A C 1
ATOM 3480 O O . PHE A 1 447 ? -1.693 13.798 -18.423 1.00 87.50 447 PHE A O 1
ATOM 3487 N N . TYR A 1 448 ? -1.490 15.208 -16.696 1.00 89.50 448 TYR A N 1
ATOM 3488 C CA . TYR A 1 448 ? -2.902 15.115 -16.352 1.00 89.50 448 TYR A CA 1
ATOM 3489 C C . TYR A 1 448 ? -3.762 15.729 -17.464 1.00 89.50 448 TYR A C 1
ATOM 3491 O O . TYR A 1 448 ? -3.532 16.856 -17.900 1.00 89.50 448 TYR A O 1
ATOM 3499 N N . THR A 1 449 ? -4.785 14.999 -17.906 1.00 90.38 449 THR A N 1
ATOM 3500 C CA . THR A 1 449 ? -5.695 15.456 -18.958 1.00 90.38 449 THR A CA 1
ATOM 3501 C C . THR A 1 449 ? -7.110 14.924 -18.747 1.00 90.38 449 THR A C 1
ATOM 3503 O O . THR A 1 449 ? -7.316 13.837 -18.207 1.00 90.38 449 THR A O 1
ATOM 3506 N N . ARG A 1 450 ? -8.098 15.713 -19.182 1.00 92.19 450 ARG A N 1
ATOM 3507 C CA . ARG A 1 450 ? -9.513 15.312 -19.274 1.00 92.19 450 ARG A CA 1
ATOM 3508 C C . ARG A 1 450 ? -9.912 14.906 -20.694 1.00 92.19 450 ARG A C 1
ATOM 3510 O O . ARG A 1 450 ? -11.039 14.464 -20.896 1.00 92.19 450 ARG A O 1
ATOM 3517 N N . ASP A 1 451 ? -9.023 15.106 -21.663 1.00 93.75 451 ASP A N 1
ATOM 3518 C CA . ASP A 1 451 ? -9.263 14.778 -23.061 1.00 93.75 451 ASP A CA 1
ATOM 3519 C C . ASP A 1 451 ? -9.113 13.268 -23.302 1.00 93.75 451 ASP A C 1
ATOM 3521 O O . ASP A 1 451 ? -8.129 12.646 -22.891 1.00 93.75 451 ASP A O 1
ATOM 3525 N N . GLY A 1 452 ? -10.117 12.672 -23.949 1.00 92.94 452 GLY A N 1
ATOM 3526 C CA . GLY A 1 452 ? -10.198 11.223 -24.129 1.00 92.94 452 GLY A CA 1
ATOM 3527 C C . GLY A 1 452 ? -9.145 10.664 -25.087 1.00 92.94 452 GLY A C 1
ATOM 3528 O O . GLY A 1 452 ? -8.624 9.576 -24.843 1.00 92.94 452 GLY A O 1
ATOM 3529 N N . GLU A 1 453 ? -8.800 11.402 -26.145 1.00 93.50 453 GLU A N 1
ATOM 3530 C CA . GLU A 1 453 ? -7.798 10.974 -27.129 1.00 93.50 453 GLU A CA 1
ATOM 3531 C C . GLU A 1 453 ? -6.389 11.017 -26.530 1.00 93.50 453 GLU A C 1
ATOM 3533 O O . GLU A 1 453 ? -5.630 10.050 -26.638 1.00 93.50 453 GLU A O 1
ATOM 3538 N N . SER A 1 454 ? -6.081 12.096 -25.809 1.00 93.12 454 SER A N 1
ATOM 3539 C CA . SER A 1 454 ? -4.839 12.271 -25.057 1.00 93.12 454 SER A CA 1
ATOM 3540 C C . SER A 1 454 ? -4.657 11.165 -24.017 1.00 93.12 454 SER A C 1
ATOM 3542 O O . SER A 1 454 ? -3.579 10.580 -23.903 1.00 93.12 454 SER A O 1
ATOM 3544 N N . LEU A 1 455 ? -5.718 10.819 -23.282 1.00 92.81 455 LEU A N 1
ATOM 3545 C CA . LEU A 1 455 ? -5.672 9.725 -22.314 1.00 92.81 455 LEU A CA 1
ATOM 3546 C C . LEU A 1 455 ? -5.426 8.366 -22.984 1.00 92.81 455 LEU A C 1
ATOM 3548 O O . LEU A 1 455 ? -4.622 7.580 -22.486 1.00 92.81 455 LEU A O 1
ATOM 3552 N N . GLU A 1 456 ? -6.062 8.078 -24.120 1.00 94.12 456 GLU A N 1
ATOM 3553 C CA . GLU A 1 456 ? -5.837 6.815 -24.835 1.00 94.12 456 GLU A CA 1
ATOM 3554 C C . GLU A 1 456 ? -4.419 6.723 -25.424 1.00 94.12 456 GLU A C 1
ATOM 3556 O O . GLU A 1 456 ? -3.803 5.652 -25.414 1.00 94.12 456 GLU A O 1
ATOM 3561 N N . PHE A 1 457 ? -3.850 7.846 -25.871 1.00 93.94 457 PHE A N 1
ATOM 3562 C CA . PHE A 1 457 ? -2.437 7.918 -26.237 1.00 93.94 457 PHE A CA 1
ATOM 3563 C C . PHE A 1 457 ? -1.530 7.572 -25.048 1.00 93.94 457 PHE A C 1
ATOM 3565 O O . PHE A 1 457 ? -0.643 6.723 -25.180 1.00 93.94 457 PHE A O 1
ATOM 3572 N N . LEU A 1 458 ? -1.781 8.162 -23.874 1.00 94.50 458 LEU A N 1
ATOM 3573 C CA . LEU A 1 458 ? -0.993 7.892 -22.669 1.00 94.50 458 LEU A CA 1
ATOM 3574 C C . LEU A 1 458 ? -1.099 6.438 -22.217 1.00 94.50 458 LEU A C 1
ATOM 3576 O O . LEU A 1 458 ? -0.085 5.818 -21.895 1.00 94.50 458 LEU A O 1
ATOM 3580 N N . ARG A 1 459 ? -2.300 5.857 -22.273 1.00 94.81 459 ARG A N 1
ATOM 3581 C CA . ARG A 1 459 ? -2.520 4.431 -21.993 1.00 94.81 459 ARG A CA 1
ATOM 3582 C C . ARG A 1 459 ? -1.703 3.541 -22.919 1.00 94.81 459 ARG A C 1
ATOM 3584 O O . ARG A 1 459 ? -1.148 2.542 -22.468 1.00 94.81 459 ARG A O 1
ATOM 3591 N N . ARG A 1 460 ? -1.571 3.903 -24.199 1.00 94.00 460 ARG A N 1
ATOM 3592 C CA . ARG A 1 460 ? -0.715 3.172 -25.146 1.00 94.00 460 ARG A CA 1
ATOM 3593 C C . ARG A 1 460 ? 0.757 3.231 -24.745 1.00 94.00 460 ARG A C 1
ATOM 3595 O O . ARG A 1 460 ? 1.395 2.185 -24.703 1.00 94.00 460 ARG A O 1
ATOM 3602 N N . GLN A 1 461 ? 1.269 4.411 -24.383 1.00 93.38 461 GLN A N 1
ATOM 3603 C CA . GLN A 1 461 ? 2.654 4.551 -23.912 1.00 93.38 461 GLN A CA 1
ATOM 3604 C C . GLN A 1 461 ? 2.904 3.718 -22.643 1.00 93.38 461 GLN A C 1
ATOM 3606 O O . GLN A 1 461 ? 3.897 2.996 -22.558 1.00 93.38 461 GLN A O 1
ATOM 3611 N N . VAL A 1 462 ? 1.965 3.744 -21.693 1.00 93.38 462 VAL A N 1
ATOM 3612 C CA . VAL A 1 462 ? 2.027 2.939 -20.463 1.00 93.38 462 VAL A CA 1
ATOM 3613 C C . VAL A 1 462 ? 2.019 1.440 -20.759 1.00 93.38 462 VAL A C 1
ATOM 3615 O O . VAL A 1 462 ? 2.814 0.701 -20.181 1.00 93.38 462 VAL A O 1
ATOM 3618 N N . ARG A 1 463 ? 1.182 0.973 -21.693 1.00 91.38 463 ARG A N 1
ATOM 3619 C CA . ARG A 1 463 ? 1.155 -0.439 -22.116 1.00 91.38 463 ARG A CA 1
ATOM 3620 C C . ARG A 1 463 ? 2.449 -0.886 -22.795 1.00 91.38 463 ARG A C 1
ATOM 3622 O O . ARG A 1 463 ? 2.799 -2.058 -22.702 1.00 91.38 463 ARG A O 1
ATOM 3629 N N . GLU A 1 464 ? 3.165 0.035 -23.431 1.00 90.69 464 GLU A N 1
ATOM 3630 C CA . GLU A 1 464 ? 4.507 -0.189 -23.982 1.00 90.69 464 GLU A CA 1
ATOM 3631 C C . GLU A 1 464 ? 5.617 -0.107 -22.912 1.00 90.69 464 GLU A C 1
ATOM 3633 O O . GLU A 1 464 ? 6.789 -0.295 -23.231 1.00 90.69 464 GLU A O 1
ATOM 3638 N N . GLY A 1 465 ? 5.274 0.162 -21.645 1.00 88.62 465 GLY A N 1
ATOM 3639 C CA . GLY A 1 465 ? 6.219 0.267 -20.529 1.00 88.62 465 GLY A CA 1
ATOM 3640 C C . GLY A 1 465 ? 7.006 1.579 -20.496 1.00 88.62 465 GLY A C 1
ATOM 3641 O O . GLY A 1 465 ? 7.999 1.687 -19.775 1.00 88.62 465 GLY A O 1
ATOM 3642 N N . LYS A 1 466 ? 6.593 2.585 -21.275 1.00 90.50 466 LYS A N 1
ATOM 3643 C CA . LYS A 1 466 ? 7.281 3.875 -21.347 1.00 90.50 466 LYS A CA 1
ATOM 3644 C C . LYS A 1 466 ? 6.866 4.759 -20.181 1.00 90.50 466 LYS A C 1
ATOM 3646 O O . LYS A 1 466 ? 5.694 5.101 -20.030 1.00 90.50 466 LYS A O 1
ATOM 3651 N N . CYS A 1 467 ? 7.847 5.155 -19.376 1.00 89.19 467 CYS A N 1
ATOM 3652 C CA . CYS A 1 467 ? 7.638 6.115 -18.304 1.00 89.19 467 CYS A CA 1
ATOM 3653 C C . CYS A 1 467 ? 7.164 7.449 -18.877 1.00 89.19 467 CYS A C 1
ATOM 3655 O O . CYS A 1 467 ? 7.755 7.981 -19.815 1.00 89.19 467 CYS A O 1
ATOM 3657 N N . LEU A 1 468 ? 6.097 7.983 -18.294 1.00 84.12 468 LEU A N 1
ATOM 3658 C CA . LEU A 1 468 ? 5.567 9.284 -18.666 1.00 84.12 468 LEU A CA 1
ATOM 3659 C C . LEU A 1 468 ? 6.399 10.350 -17.949 1.00 84.12 468 LEU A C 1
ATOM 3661 O O . LEU A 1 468 ? 6.167 10.657 -16.781 1.00 84.12 468 LEU A O 1
ATOM 3665 N N . VAL A 1 469 ? 7.431 10.847 -18.622 1.00 66.25 469 VAL A N 1
ATOM 3666 C CA . VAL A 1 469 ? 8.273 11.941 -18.129 1.00 66.25 469 VAL A CA 1
ATOM 3667 C C . VAL A 1 469 ? 7.769 13.288 -18.635 1.00 66.25 469 VAL A C 1
ATOM 3669 O O . VAL A 1 469 ? 7.150 13.395 -19.693 1.00 66.25 469 VAL A O 1
ATOM 3672 N N . ASP A 1 470 ? 8.037 14.324 -17.845 1.00 51.09 470 ASP A N 1
ATOM 3673 C CA . ASP A 1 470 ? 7.983 15.705 -18.307 1.00 51.09 470 ASP A CA 1
ATOM 3674 C C . ASP A 1 470 ? 9.145 15.900 -19.298 1.00 51.09 470 ASP A C 1
ATOM 3676 O O . ASP A 1 470 ? 10.300 16.002 -18.893 1.00 51.09 470 ASP A O 1
ATOM 3680 N N . TRP A 1 471 ? 8.864 15.895 -20.603 1.00 44.72 471 TRP A N 1
ATOM 3681 C CA . TRP A 1 471 ? 9.850 16.108 -21.679 1.00 44.72 471 TRP A CA 1
ATOM 3682 C C . TRP A 1 471 ? 10.404 17.551 -21.720 1.00 44.72 471 TRP A C 1
ATOM 3684 O O . TRP A 1 471 ? 10.922 18.002 -22.737 1.00 44.72 471 TRP A O 1
ATOM 3694 N N . GLY A 1 472 ? 10.281 18.302 -20.621 1.00 37.94 472 GLY A N 1
ATOM 3695 C CA . GLY A 1 472 ? 10.763 19.672 -20.486 1.00 37.94 472 GLY A CA 1
ATOM 3696 C C . GLY A 1 472 ? 12.271 19.820 -20.254 1.00 37.94 472 GLY A C 1
ATOM 3697 O O . GLY A 1 472 ? 12.760 20.942 -20.362 1.00 37.94 472 GLY A O 1
ATOM 3698 N N . GLU A 1 473 ? 13.019 18.748 -19.955 1.00 38.16 473 GLU A N 1
ATOM 3699 C CA . GLU A 1 473 ? 14.465 18.849 -19.652 1.00 38.16 473 GLU A CA 1
ATOM 3700 C C . GLU A 1 473 ? 15.392 17.878 -20.411 1.00 38.16 473 GLU A C 1
ATOM 3702 O O . GLU A 1 473 ? 16.606 18.074 -20.377 1.00 38.16 473 GLU A O 1
ATOM 3707 N N . GLU A 1 474 ? 14.884 16.907 -21.176 1.00 38.53 474 GLU A N 1
ATOM 3708 C CA . GLU A 1 474 ? 15.724 16.059 -22.040 1.00 38.53 474 GLU A CA 1
ATOM 3709 C C . GLU A 1 474 ? 15.304 16.222 -23.505 1.00 38.53 474 GLU A C 1
ATOM 3711 O O . GLU A 1 474 ? 14.198 15.864 -23.907 1.00 38.53 474 GLU A O 1
ATOM 3716 N N . GLY A 1 475 ? 16.184 16.868 -24.274 1.00 39.88 475 GLY A N 1
ATOM 3717 C CA . GLY A 1 475 ? 15.936 17.314 -25.638 1.00 39.88 475 GLY A CA 1
ATOM 3718 C C . GLY A 1 475 ? 15.735 16.199 -26.666 1.00 39.88 475 GLY A C 1
ATOM 3719 O O . GLY A 1 475 ? 16.182 15.069 -26.504 1.00 39.88 475 GLY A O 1
ATOM 3720 N N . GLU A 1 476 ? 15.118 16.615 -27.773 1.00 39.34 476 GLU A N 1
ATOM 3721 C CA . GLU A 1 476 ? 15.031 15.911 -29.059 1.00 39.34 476 GLU A CA 1
ATOM 3722 C C . GLU A 1 476 ? 14.131 14.660 -29.090 1.00 39.34 476 GLU A C 1
ATOM 3724 O O . GLU A 1 476 ? 14.545 13.559 -29.438 1.00 39.34 476 GLU A O 1
ATOM 3729 N N . GLY A 1 477 ? 12.840 14.860 -28.820 1.00 35.91 477 GLY A N 1
ATOM 3730 C CA . GLY A 1 477 ? 11.763 13.949 -29.215 1.00 35.91 477 GLY A CA 1
ATOM 3731 C C . GLY A 1 477 ? 10.513 14.757 -29.554 1.00 35.91 477 GLY A C 1
ATOM 3732 O O . GLY A 1 477 ? 10.292 15.802 -28.945 1.00 35.91 477 GLY A O 1
ATOM 3733 N N . GLU A 1 478 ? 9.746 14.333 -30.564 1.00 33.94 478 GLU A N 1
ATOM 3734 C CA . GLU A 1 478 ? 8.524 15.017 -31.010 1.00 33.94 478 GLU A CA 1
ATOM 3735 C C . GLU A 1 478 ? 7.640 15.378 -29.808 1.00 33.94 478 GLU A C 1
ATOM 3737 O O . GLU A 1 478 ? 7.298 14.519 -28.993 1.00 33.94 478 GLU A O 1
ATOM 3742 N N . GLY A 1 479 ? 7.351 16.674 -29.664 1.00 34.44 479 GLY A N 1
ATOM 3743 C CA . GLY A 1 479 ? 6.593 17.201 -28.538 1.00 34.44 479 GLY A CA 1
ATOM 3744 C C . GLY A 1 479 ? 5.201 16.583 -28.430 1.00 34.44 479 GLY A C 1
ATOM 3745 O O . GLY A 1 479 ? 4.680 15.997 -29.379 1.00 34.44 479 GLY A O 1
ATOM 3746 N N . TRP A 1 480 ? 4.597 16.750 -27.252 1.00 35.09 480 TRP A N 1
ATOM 3747 C CA . TRP A 1 480 ? 3.167 16.535 -27.047 1.00 35.09 480 TRP A CA 1
ATOM 3748 C C . TRP A 1 480 ? 2.361 17.160 -28.203 1.00 35.09 480 TRP A C 1
ATOM 3750 O O . TRP A 1 480 ? 2.628 18.324 -28.520 1.00 35.09 480 TRP A O 1
ATOM 3760 N N . PRO A 1 481 ? 1.431 16.421 -28.838 1.00 40.00 481 PRO A N 1
ATOM 3761 C CA . PRO A 1 481 ? 0.499 17.012 -29.790 1.00 40.00 481 PRO A CA 1
ATOM 3762 C C . PRO A 1 481 ? -0.325 18.146 -29.172 1.00 40.00 481 PRO A C 1
ATOM 3764 O O . PRO A 1 481 ? -0.668 18.040 -27.969 1.00 40.00 481 PRO A O 1
#

Sequence (481 aa):
MGQHHRRGLLLFLFAAASTFLWVHLHNHNLRDVIHFVKLSPEDVAPVNSTLGFGGIFAVSKQGSPRRERLMFAANLTDLEIQIPSQPEWSDLDVQILKASEGSKISKGSALAWLGHINALNAFLATNLSTAMIIEDDVDWDINIRTHQIPLVAHAFRSLTASPHPPPRRRLRRGPNNLSSLFRHQSPSSPYSSSYHPDSQSQSENPSPLFTSDANKPFWGPNANWELLYLGHCGDFFHKSYLSPPSPLPHATFPDPSLPAPASLHAQTRHHLANLALPPQHRILHRSRFPLCTFAYGVTRASAARIVREFGREEEGGTHAYDVRILEACRDLGWKCWSVSPELFHHRSEGESEIAATNGNGGESGNSEGVGWDGLIQNQNQNQNQNNRNGNGNGDGDGDQLLGLVRADQNAATTANTNPQDDQTSIKARRKSSMAPNIRCGARSESFYTRDGESLEFLRRQVREGKCLVDWGEEGEGEGWP